Protein AF-A0A9W6GYP3-F1 (afdb_monomer)

Foldseek 3Di:
DDQVQLLDPPQVSVQVLVLVQQVVLVVVLVVVQVVCVVVVKHKDKWRLDDQPQVLQPPPPSGLDDFQVVCQQQQQADQELARAGQGQAPGRSDGGIDMDIPDDDPDGHGGDPDHLYPLPCLLQLLDLQNQGDSVSHGQQQLQCQFFQCLGDLVVVQLVVLVVVAPDPVSSCVQAPPVNVVVSVVCVVRHRGTRDSLSVNLGQGHPNRVVVCVVPVPCSCVSRRVCSLQDEEEREDAPLAPSQVCNVVSHPRYHYHHTFRSRQDPFPVSVLVCCQNQFHLVLQQPPFWWEWEFEDDPDTFIWIWTRDRSGIDIDGHDDDDGQKYKYAHTNQVSLVQLVQDDPVVCVVVVRIDMDHDVVNVVSSVSRGRGGDDHDDDDDDDDDDPPPDDPPPPDDQPDPPPSDPKDKDKWFFADWACFFDQKIKTKTFHPVFDFDPDADAQLWWKWWQDFQLQARDIDIFTFLAERVPGRITMGMAGQDLQDRVSCCSVPPDDGGDIIIIMDTDDDLHDQLPPDQEEEEEAEQSQCRSVSRRLNHCLVVVRRGAYEYEYEYQAPRSDGCPVVLVVSCVSHVRYFYAYEHAHPPHPPDPGHYHADALVNQCVRDPPLQPHQYEHEYAPVNRVRNLVSSVVSNHDPVSYHYDYDDDDDDHLPPDPDPDADQPDKDADVVVRDIFTDGPSDDNRNGDDDPDD

Nearest PDB structures (foldseek):
  1gvh-assembly1_A  TM=9.063E-01  e=3.584E-22  Escherichia coli
  7rom-assembly1_A  TM=8.707E-01  e=4.433E-19  Saccharomyces cerevisiae
  2r6h-assembly4_D  TM=8.496E-01  e=2.707E-18  Porphyromonas gingivalis W83
  2eix-assembly1_B  TM=8.568E-01  e=5.144E-18  Physarum polycephalum
  6o0a-assembly1_A  TM=8.755E-01  e=1.559E-17  Malassezia yamatoensis

Mean predicted aligned error: 17.05 Å

Secondary structure (DSSP, 8-state):
--HHHHH-S-HHHHHHHHHHHHHHHHHHHHHHHHHHHTTT--EE---SSS-S-GGGTTS--SS--HHHHHHHTTS-EE-TTSSEEBTTTBT-------EESS--S------SS-------HHHHH-TT--B-TTS-B-HHHHHHHHTTTSHHHHHHHHHHHHT-SSHHHHHHHS-HHHHHHHHHHHHH-PPPS--HHHHT---SHHHHHHHHH-HHHHIIIIIHHHHH---EEEEETTSHHHHHHHHH-SSSEEEEE------SSHHHHHHHHHHH--GGGGTT--EEEEEEEESSS-EEEEEEEETTEEEEEES--S--SEEEEEEHHHHHHHHTTSS-HHHHHHTTSEEEEE-HHHHHHHHHTSPPPS-------------TT-----------TTT--SSEEEEEEEEEEEEEETTEEEEEEE-TTSSS-SS---TT-EEEEEE-GGG--EEEEEEB-S-TT-TT-EEEEEE--TT-HHHHHHHHT--TT-EEEEEEEE------SSS-SEEEEEEEGGGHHHHHHHHHHHHHTT--SEEEEEEEESSGGG-TTHHHHHHHHHH-TTEEEEEEE--TT-SS--SEESS--HHHHHHHSTTGGGS-EEEEE-HHHHHHHHHHHHHTT--GGGEEEEE--SS---S-----S---EEEEEE-TTT--EEEEETTS-TTTTS-----

pLDDT: mean 83.07, std 17.3, range [27.14, 98.62]

Sequence (687 aa):
MNREPIRSPARSVANIEFHHSGLEVDEVGRRLVQRLEAKGIRAVSPAMGFPMEMYQFPSAIWIVSHKPVAVAAGLGHMGVHRNLIHPKFGNFVLLGTVLIGAEATEYDAPLDYNPCLECRLCVTACPVGAITPDGGFNFSACFTHNYREFMGGFTDWVEQVADSKNALDYRSRMSEPETSSMWQSLSHGANYKAAYCMAVCPAGEDVIGTYLADRARHIQEIVKPLQQKEEPVYVVKGSDAEAYAKKRWKNKTIKTVGNALRPRSIDAMLQLLPVAFQPNQARDLRATYHFEFTGAEQRKATIVIHDGVIRVREGHVGSADLRVTADSLTWLGFLAREHSLVWALLRRKIRVSGSPKLLLAFGRCFPSPAVRHDPTPVPPVASRLRPSTAPYRQNDAATGKIKWSGALRLAEIIEVAQKIKTFRLVEPAGGKIPFEFLPGQFLTLAIEPFGIPTKRSYTIASSPTRRDSIEITVKRETDGLVSRWLHDAATPGDLLEVVAPNGTFTFTGEEEQSIVLIGGGVGLTPLMSVTRYLTDTNWPGDIHLLLSFRNPREYPFQEEIAALQTRNSRLRVAATVSDPNVEEWTGSRGRIDKAFLASAVPNIAAQRVHLCGPLAMMNAVTAALLDLGLPLERIKKEAFGTETRDPTRKAASAGRIIGRVTFQMSQVSEPIAGNDTILGSGPIKFG

Structure (mmCIF, N/CA/C/O backbone):
data_AF-A0A9W6GYP3-F1
#
_entry.id   AF-A0A9W6GYP3-F1
#
loop_
_atom_site.group_PDB
_atom_site.id
_atom_site.type_symbol
_atom_site.label_atom_id
_atom_site.label_alt_id
_atom_site.label_comp_id
_atom_site.label_asym_id
_atom_site.label_entity_id
_atom_site.label_seq_id
_atom_site.pdbx_PDB_ins_code
_atom_site.Cartn_x
_atom_site.Cartn_y
_atom_site.Cartn_z
_atom_site.occupancy
_atom_site.B_iso_or_equiv
_atom_site.auth_seq_id
_atom_site.auth_comp_id
_atom_site.auth_asym_id
_atom_site.auth_atom_id
_atom_site.pdbx_PDB_model_num
ATOM 1 N N . MET A 1 1 ? 12.376 9.677 7.435 1.00 90.75 1 MET A N 1
ATOM 2 C CA . MET A 1 1 ? 12.555 9.611 8.898 1.00 90.75 1 MET A CA 1
ATOM 3 C C . MET A 1 1 ? 13.774 8.778 9.251 1.00 90.75 1 MET A C 1
ATOM 5 O O . MET A 1 1 ? 13.979 7.710 8.671 1.00 90.75 1 MET A O 1
ATOM 9 N N . ASN A 1 2 ? 14.554 9.233 10.224 1.00 91.31 2 ASN A N 1
ATOM 10 C CA . ASN A 1 2 ? 15.636 8.470 10.831 1.00 91.31 2 ASN A CA 1
ATOM 11 C C . ASN A 1 2 ? 15.079 7.272 11.609 1.00 91.31 2 ASN A C 1
ATOM 13 O O . ASN A 1 2 ? 14.145 7.391 12.401 1.00 91.31 2 ASN A O 1
ATOM 17 N N . ARG A 1 3 ? 15.663 6.090 11.401 1.00 91.12 3 ARG A N 1
ATOM 18 C CA . ARG A 1 3 ? 15.099 4.829 11.917 1.00 91.12 3 ARG A CA 1
ATOM 19 C C . ARG A 1 3 ? 15.309 4.646 13.403 1.00 91.12 3 ARG A C 1
ATOM 21 O O . ARG A 1 3 ? 14.384 4.233 14.090 1.00 91.12 3 ARG A O 1
ATOM 28 N N . GLU A 1 4 ? 16.509 4.942 13.887 1.00 91.19 4 GLU A N 1
ATOM 29 C CA . GLU A 1 4 ? 16.874 4.720 15.286 1.00 91.19 4 GLU A CA 1
ATOM 30 C C . GLU A 1 4 ? 16.044 5.580 16.254 1.00 91.19 4 GLU A C 1
ATOM 32 O O . GLU A 1 4 ? 15.518 5.025 17.223 1.00 91.19 4 GLU A O 1
ATOM 37 N N . PRO A 1 5 ? 15.763 6.868 15.963 1.00 92.69 5 PRO A N 1
ATOM 38 C CA . PRO A 1 5 ? 14.777 7.637 16.720 1.00 92.69 5 PRO A CA 1
ATOM 39 C C . PRO A 1 5 ? 13.400 6.971 16.811 1.00 92.69 5 PRO A C 1
ATOM 41 O O . PRO A 1 5 ? 12.836 6.868 17.899 1.00 92.69 5 PRO A O 1
ATOM 44 N N . ILE A 1 6 ? 12.876 6.458 15.692 1.00 94.31 6 ILE A N 1
ATOM 45 C CA . ILE A 1 6 ? 11.567 5.785 15.640 1.00 94.31 6 ILE A CA 1
ATOM 46 C C . ILE A 1 6 ? 11.591 4.426 16.357 1.00 94.31 6 ILE A C 1
ATOM 48 O O . ILE A 1 6 ? 10.608 4.045 16.999 1.00 94.31 6 ILE A O 1
ATOM 52 N N . ARG A 1 7 ? 12.707 3.694 16.265 1.00 92.62 7 ARG A N 1
ATOM 53 C CA . ARG A 1 7 ? 12.935 2.398 16.926 1.00 92.62 7 ARG A CA 1
ATOM 54 C C . ARG A 1 7 ? 13.129 2.522 18.430 1.00 92.62 7 ARG A C 1
ATOM 56 O O . ARG A 1 7 ? 12.871 1.559 19.152 1.00 92.62 7 ARG A O 1
ATOM 63 N N . SER A 1 8 ? 13.514 3.702 18.901 1.00 88.88 8 SER A N 1
ATOM 64 C CA . SER A 1 8 ? 13.737 3.956 20.313 1.00 88.88 8 SER A CA 1
ATOM 65 C C . SER A 1 8 ? 12.482 3.680 21.159 1.00 88.88 8 SER A C 1
ATOM 67 O O . SER A 1 8 ? 11.375 4.150 20.854 1.00 88.88 8 SER A O 1
ATOM 69 N N . PRO A 1 9 ? 12.626 2.968 22.291 1.00 86.25 9 PRO A N 1
ATOM 70 C CA . PRO A 1 9 ? 11.594 2.922 23.319 1.00 86.25 9 PRO A CA 1
ATOM 71 C C . PRO A 1 9 ? 11.338 4.296 23.958 1.00 86.25 9 PRO A C 1
ATOM 73 O O . PRO A 1 9 ? 10.264 4.506 24.535 1.00 86.25 9 PRO A O 1
ATOM 76 N N . ALA A 1 10 ? 12.285 5.238 23.874 1.00 86.25 10 ALA A N 1
ATOM 77 C CA . ALA A 1 10 ? 12.123 6.598 24.379 1.00 86.25 10 ALA A CA 1
ATOM 78 C C . ALA A 1 10 ? 11.194 7.397 23.453 1.00 86.25 10 ALA A C 1
ATOM 80 O O . ALA A 1 10 ? 11.560 7.809 22.354 1.00 86.25 10 ALA A O 1
ATOM 81 N N . ARG A 1 11 ? 9.954 7.617 23.907 1.00 83.88 11 ARG A N 1
ATOM 82 C CA . ARG A 1 11 ? 8.894 8.204 23.073 1.00 83.88 11 ARG A CA 1
ATOM 83 C C . ARG A 1 11 ? 9.159 9.651 22.688 1.00 83.88 11 ARG A C 1
ATOM 85 O O . ARG A 1 11 ? 8.745 10.050 21.609 1.00 83.88 11 ARG A O 1
ATOM 92 N N . SER A 1 12 ? 9.845 10.413 23.531 1.00 86.69 12 SER A N 1
ATOM 93 C CA . SER A 1 12 ? 10.254 11.780 23.209 1.00 86.69 12 SER A CA 1
ATOM 94 C C . SER A 1 12 ? 11.129 11.825 21.955 1.00 86.69 12 SER A C 1
ATOM 96 O O . SER A 1 12 ? 10.891 12.651 21.085 1.00 86.69 12 SER A O 1
ATOM 98 N N . VAL A 1 13 ? 12.067 10.884 21.809 1.00 90.62 13 VAL A N 1
ATOM 99 C CA . VAL A 1 13 ? 12.978 10.810 20.655 1.00 90.62 13 VAL A CA 1
ATOM 100 C C . VAL A 1 13 ? 12.209 10.521 19.363 1.00 90.62 13 VAL A C 1
ATOM 102 O O . VAL A 1 13 ? 12.384 11.224 18.371 1.00 90.62 13 VAL A O 1
ATOM 105 N N . ALA A 1 14 ? 11.304 9.538 19.386 1.00 91.44 14 ALA A N 1
ATOM 106 C CA . ALA A 1 14 ? 10.463 9.230 18.229 1.00 91.44 14 ALA A CA 1
ATOM 107 C C . ALA A 1 14 ? 9.535 10.401 17.856 1.00 91.44 14 ALA A C 1
ATOM 109 O O . ALA A 1 14 ? 9.340 10.677 16.678 1.00 91.44 14 ALA A O 1
ATOM 110 N N . ASN A 1 15 ? 8.969 11.102 18.846 1.00 92.50 15 ASN A N 1
ATOM 111 C CA . ASN A 1 15 ? 8.096 12.250 18.595 1.00 92.50 15 ASN A CA 1
ATOM 112 C C . ASN A 1 15 ? 8.845 13.449 18.014 1.00 92.50 15 ASN A C 1
ATOM 114 O O . ASN A 1 15 ? 8.327 14.073 17.097 1.00 92.50 15 ASN A O 1
ATOM 118 N N . ILE A 1 16 ? 10.071 13.731 18.466 1.00 93.31 16 ILE A N 1
ATOM 119 C CA . ILE A 1 16 ? 10.916 14.763 17.844 1.00 93.31 16 ILE A CA 1
ATOM 120 C C . ILE A 1 16 ? 11.120 14.460 16.357 1.00 93.31 16 ILE A C 1
ATOM 122 O O . ILE A 1 16 ? 10.966 15.349 15.526 1.00 93.31 16 ILE A O 1
ATOM 126 N N . GLU A 1 17 ? 11.407 13.202 16.013 1.00 94.69 17 GLU A N 1
ATOM 127 C CA . GLU A 1 17 ? 11.567 12.790 14.617 1.00 94.69 17 GLU A CA 1
ATOM 128 C C . GLU A 1 17 ? 10.269 12.957 13.807 1.00 94.69 17 GLU A C 1
ATOM 130 O O . GLU A 1 17 ? 10.324 13.439 12.675 1.00 94.69 17 GLU A O 1
ATOM 135 N N . PHE A 1 18 ? 9.105 12.620 14.379 1.00 92.75 18 PHE A N 1
ATOM 136 C CA . PHE A 1 18 ? 7.810 12.857 13.729 1.00 92.75 18 PHE A CA 1
ATOM 137 C C . PHE A 1 18 ? 7.540 14.341 13.489 1.00 92.75 18 PHE A C 1
ATOM 139 O O . PHE A 1 18 ? 7.144 14.705 12.384 1.00 92.75 18 PHE A O 1
ATOM 146 N N . HIS A 1 19 ? 7.760 15.187 14.496 1.00 92.56 19 HIS A N 1
ATOM 147 C CA . HIS A 1 19 ? 7.530 16.629 14.394 1.00 92.56 19 HIS A CA 1
ATOM 148 C C . HIS A 1 19 ? 8.470 17.268 13.378 1.00 92.56 19 HIS A C 1
ATOM 150 O O . HIS A 1 19 ? 8.020 18.012 12.513 1.00 92.56 19 HIS A O 1
ATOM 156 N N . HIS A 1 20 ? 9.758 16.924 13.426 1.00 93.62 20 HIS A N 1
ATOM 157 C CA . HIS A 1 20 ? 10.745 17.445 12.487 1.00 93.62 20 HIS A CA 1
ATOM 158 C C . HIS A 1 20 ? 10.444 17.012 11.049 1.00 93.62 20 HIS A C 1
ATOM 160 O O . HIS A 1 20 ? 10.346 17.861 10.166 1.00 93.62 20 HIS A O 1
ATOM 166 N N . SER A 1 21 ? 10.221 15.713 10.823 1.00 93.69 21 SER A N 1
ATOM 167 C CA . SER A 1 21 ? 9.871 15.208 9.490 1.00 93.69 21 SER A CA 1
ATOM 168 C C . SER A 1 21 ? 8.546 15.784 8.992 1.00 93.69 21 SER A C 1
ATOM 170 O O . SER A 1 21 ? 8.387 15.997 7.795 1.00 93.69 21 SER A O 1
ATOM 172 N N . GLY A 1 22 ? 7.590 16.043 9.888 1.00 92.94 22 GLY A N 1
ATOM 173 C CA . GLY A 1 22 ? 6.353 16.731 9.543 1.00 92.94 22 GLY A CA 1
ATOM 174 C C . GLY A 1 22 ? 6.633 18.142 9.032 1.00 92.94 22 GLY A C 1
ATOM 175 O O . GLY A 1 22 ? 6.331 18.450 7.883 1.00 92.94 22 GLY A O 1
ATOM 176 N N . LEU A 1 23 ? 7.283 18.980 9.839 1.00 92.75 23 LEU A N 1
ATOM 177 C CA . LEU A 1 23 ? 7.627 20.350 9.443 1.00 92.75 23 LEU A CA 1
ATOM 178 C C . LEU A 1 23 ? 8.398 20.402 8.118 1.00 92.75 23 LEU A C 1
ATOM 180 O O . LEU A 1 23 ? 8.127 21.262 7.283 1.00 92.75 23 LEU A O 1
ATOM 184 N N . GLU A 1 24 ? 9.316 19.460 7.892 1.00 95.19 24 GLU A N 1
ATOM 185 C CA . GLU A 1 24 ? 10.041 19.351 6.626 1.00 95.19 24 GLU A CA 1
ATOM 186 C C . GLU A 1 24 ? 9.107 19.059 5.440 1.00 95.19 24 GLU A C 1
ATOM 188 O O . GLU A 1 24 ? 9.234 19.693 4.391 1.00 95.19 24 GLU A O 1
ATOM 193 N N . VAL A 1 25 ? 8.144 18.143 5.594 1.00 94.81 25 VAL A N 1
ATOM 194 C CA . VAL A 1 25 ? 7.160 17.830 4.545 1.00 94.81 25 VAL A CA 1
ATOM 195 C C . VAL A 1 25 ? 6.299 19.049 4.205 1.00 94.81 25 VAL A C 1
ATOM 197 O O . VAL A 1 25 ? 6.124 19.345 3.020 1.00 94.81 25 VAL A O 1
ATOM 200 N N . ASP A 1 26 ? 5.805 19.781 5.207 1.00 93.06 26 ASP A N 1
ATOM 201 C CA . ASP A 1 26 ? 5.020 21.002 4.973 1.00 93.06 26 ASP A CA 1
ATOM 202 C C . ASP A 1 26 ? 5.866 22.092 4.299 1.00 93.06 26 ASP A C 1
ATOM 204 O O . ASP A 1 26 ? 5.414 22.743 3.355 1.00 93.06 26 ASP A O 1
ATOM 208 N N . GLU A 1 27 ? 7.123 22.258 4.715 1.00 95.81 27 GLU A N 1
ATOM 209 C CA . GLU A 1 27 ? 8.043 23.233 4.126 1.00 95.81 27 GLU A CA 1
ATOM 210 C C . GLU A 1 27 ? 8.406 22.886 2.672 1.00 95.81 27 GLU A C 1
ATOM 212 O O . GLU A 1 27 ? 8.505 23.764 1.808 1.00 95.81 27 GLU A O 1
ATOM 217 N N . VAL A 1 28 ? 8.573 21.601 2.353 1.00 96.31 28 VAL A N 1
ATOM 218 C CA . VAL A 1 28 ? 8.719 21.132 0.967 1.00 96.31 28 VAL A CA 1
ATOM 219 C C . VAL A 1 28 ? 7.458 21.447 0.161 1.00 96.31 28 VAL A C 1
ATOM 221 O O . VAL A 1 28 ? 7.571 22.035 -0.917 1.00 96.31 28 VAL A O 1
ATOM 224 N N . GLY A 1 29 ? 6.271 21.132 0.686 1.00 95.50 29 GLY A N 1
ATOM 225 C CA . GLY A 1 29 ? 4.992 21.440 0.040 1.00 95.50 29 GLY A CA 1
ATOM 226 C C . GLY A 1 29 ? 4.829 22.934 -0.253 1.00 95.50 29 GLY A C 1
ATOM 227 O O . GLY A 1 29 ? 4.525 23.323 -1.384 1.00 95.50 29 GLY A O 1
ATOM 228 N N . ARG A 1 30 ? 5.145 23.788 0.726 1.00 96.25 30 ARG A N 1
ATOM 229 C CA . ARG A 1 30 ? 5.115 25.254 0.606 1.00 96.25 30 ARG A CA 1
ATOM 230 C C . ARG A 1 30 ? 6.045 25.763 -0.498 1.00 96.25 30 ARG A C 1
ATOM 232 O O . ARG A 1 30 ? 5.629 26.573 -1.328 1.00 96.25 30 ARG A O 1
ATOM 239 N N . ARG A 1 31 ? 7.292 25.280 -0.549 1.00 97.81 31 ARG A N 1
ATOM 240 C CA . ARG A 1 31 ? 8.265 25.669 -1.589 1.00 97.81 31 ARG A CA 1
ATOM 241 C C . ARG A 1 31 ? 7.837 25.215 -2.985 1.00 97.81 31 ARG A C 1
ATOM 243 O O . ARG A 1 31 ? 8.068 25.942 -3.952 1.00 97.81 31 ARG A O 1
ATOM 250 N N . LEU A 1 32 ? 7.215 24.040 -3.104 1.00 96.88 32 LEU A N 1
ATOM 251 C CA . LEU A 1 32 ? 6.681 23.547 -4.377 1.00 96.88 32 LEU A CA 1
ATOM 252 C C . LEU A 1 32 ? 5.539 24.431 -4.883 1.00 96.88 32 LEU A C 1
ATOM 254 O O . LEU A 1 32 ? 5.572 24.842 -6.041 1.00 96.88 32 LEU A O 1
ATOM 258 N N . VAL A 1 33 ? 4.588 24.785 -4.013 1.00 97.38 33 VAL A N 1
ATOM 259 C CA . VAL A 1 33 ? 3.483 25.696 -4.357 1.00 97.38 33 VAL A CA 1
ATOM 260 C C . VAL A 1 33 ? 4.018 27.037 -4.861 1.00 97.38 33 VAL A C 1
ATOM 262 O O . VAL A 1 33 ? 3.660 27.447 -5.960 1.00 97.38 33 VAL A O 1
ATOM 265 N N . GLN A 1 34 ? 4.962 27.661 -4.146 1.00 97.69 34 GLN A N 1
ATOM 266 C CA . GLN A 1 34 ? 5.557 28.938 -4.571 1.00 97.69 34 GLN A CA 1
ATOM 267 C C . GLN A 1 34 ? 6.201 28.869 -5.964 1.00 97.69 34 GLN A C 1
ATOM 269 O O . GLN A 1 34 ? 6.076 29.796 -6.763 1.00 97.69 34 GLN A O 1
ATOM 274 N N . ARG A 1 35 ? 6.894 27.767 -6.278 1.00 97.62 35 ARG A N 1
ATOM 275 C CA . ARG A 1 35 ? 7.529 27.578 -7.593 1.00 97.62 35 ARG A CA 1
ATOM 276 C C . ARG A 1 35 ? 6.517 27.360 -8.715 1.00 97.62 35 ARG A C 1
ATOM 278 O O . ARG A 1 35 ? 6.774 27.790 -9.838 1.00 97.62 35 ARG A O 1
ATOM 285 N N . LEU A 1 36 ? 5.409 26.681 -8.431 1.00 95.75 36 LEU A N 1
ATOM 286 C CA . LEU A 1 36 ? 4.323 26.467 -9.388 1.00 95.75 36 LEU A CA 1
ATOM 287 C C . LEU A 1 36 ? 3.584 27.779 -9.670 1.00 95.75 36 LEU A C 1
ATOM 289 O O . LEU A 1 36 ? 3.389 28.129 -10.834 1.00 95.75 36 LEU A O 1
ATOM 293 N N . GLU A 1 37 ? 3.283 28.556 -8.632 1.00 96.00 37 GLU A N 1
ATOM 294 C CA . GLU A 1 37 ? 2.628 29.861 -8.771 1.00 96.00 37 GLU A CA 1
ATOM 295 C C . GLU A 1 37 ? 3.485 30.857 -9.558 1.00 96.00 37 GLU A C 1
ATOM 297 O O . GLU A 1 37 ? 2.973 31.532 -10.449 1.00 96.00 37 GLU A O 1
ATOM 302 N N . ALA A 1 38 ? 4.804 30.882 -9.331 1.00 96.94 38 ALA A N 1
ATOM 303 C CA . ALA A 1 38 ? 5.738 31.695 -10.117 1.00 96.94 38 ALA A CA 1
ATOM 304 C C . ALA A 1 38 ? 5.755 31.338 -11.619 1.00 96.94 38 ALA A C 1
ATOM 306 O O . ALA A 1 38 ? 6.214 32.129 -12.441 1.00 96.94 38 ALA A O 1
ATOM 307 N N . LYS A 1 39 ? 5.253 30.152 -11.987 1.00 96.00 39 LYS A N 1
ATOM 308 C CA . LYS A 1 39 ? 5.078 29.689 -13.372 1.00 96.00 39 LYS A CA 1
ATOM 309 C C . LYS A 1 39 ? 3.642 29.860 -13.886 1.00 96.00 39 LYS A C 1
ATOM 311 O O . LYS A 1 39 ? 3.324 29.352 -14.956 1.00 96.00 39 LYS A O 1
ATOM 316 N N . GLY A 1 40 ? 2.771 30.539 -13.139 1.00 95.50 40 GLY A N 1
ATOM 317 C CA . GLY A 1 40 ? 1.361 30.729 -13.487 1.00 95.50 40 GLY A CA 1
ATOM 318 C C . GLY A 1 40 ? 0.465 29.518 -13.204 1.00 95.50 40 GLY A C 1
ATOM 319 O O . GLY A 1 40 ? -0.694 29.515 -13.613 1.00 95.50 40 GLY A O 1
ATOM 320 N N . ILE A 1 41 ? 0.961 28.493 -12.501 1.00 95.06 41 ILE A N 1
ATOM 321 C CA . ILE A 1 41 ? 0.189 27.297 -12.145 1.00 95.06 41 ILE A CA 1
ATOM 322 C C . ILE A 1 41 ? -0.387 27.478 -10.743 1.00 95.06 41 ILE A C 1
ATOM 324 O O . ILE A 1 41 ? 0.347 27.581 -9.763 1.00 95.06 41 ILE A O 1
ATOM 328 N N . ARG A 1 42 ? -1.716 27.458 -10.627 1.00 96.00 42 ARG A N 1
ATOM 329 C CA . ARG A 1 42 ? -2.388 27.434 -9.322 1.00 96.00 42 ARG A CA 1
ATOM 330 C C . ARG A 1 42 ? -2.041 26.147 -8.577 1.00 96.00 42 ARG A C 1
ATOM 332 O O . ARG A 1 42 ? -2.211 25.066 -9.137 1.00 96.00 42 ARG A O 1
ATOM 339 N N . ALA A 1 43 ? -1.642 26.242 -7.315 1.00 94.94 43 ALA A N 1
ATOM 340 C CA . ALA A 1 43 ? -1.347 25.075 -6.491 1.00 94.94 43 ALA A CA 1
ATOM 341 C C . ALA A 1 43 ? -1.702 25.315 -5.018 1.00 94.94 43 ALA A C 1
ATOM 343 O O . ALA A 1 43 ? -1.776 26.452 -4.567 1.00 94.94 43 ALA A O 1
ATOM 344 N N . VAL A 1 44 ? -1.929 24.243 -4.259 1.00 94.38 44 VAL A N 1
ATOM 345 C CA . VAL A 1 44 ? -2.120 24.296 -2.803 1.00 94.38 44 VAL A CA 1
ATOM 346 C C . VAL A 1 44 ? -1.533 23.052 -2.144 1.00 94.38 44 VAL A C 1
ATOM 348 O O . VAL A 1 44 ? -1.658 21.942 -2.660 1.00 94.38 44 VAL A O 1
ATOM 351 N N . SER A 1 45 ? -0.904 23.234 -0.985 1.00 91.88 45 SER A N 1
ATOM 352 C CA . SER A 1 45 ? -0.402 22.144 -0.149 1.00 91.88 45 SER A CA 1
ATOM 353 C C . SER A 1 45 ? -1.277 22.035 1.103 1.00 91.88 45 SER A C 1
ATOM 355 O O . SER A 1 45 ? -1.190 22.918 1.957 1.00 91.88 45 SER A O 1
ATOM 357 N N . PRO A 1 46 ? -2.146 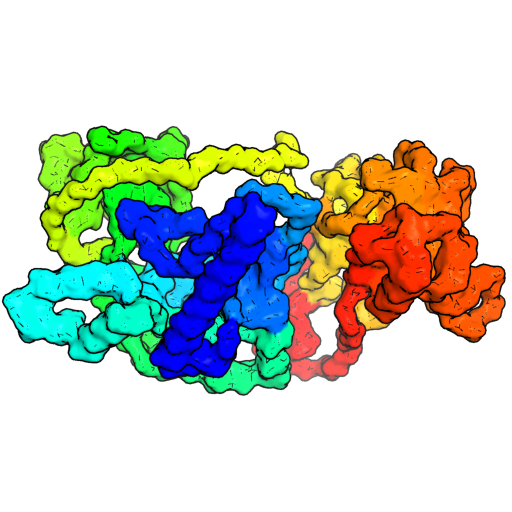21.015 1.241 1.00 89.44 46 PRO A N 1
ATOM 358 C CA . PRO A 1 46 ? -2.730 20.663 2.536 1.00 89.44 46 PRO A CA 1
ATOM 359 C C . PRO A 1 46 ? -1.646 20.290 3.560 1.00 89.44 46 PRO A C 1
ATOM 361 O O . PRO A 1 46 ? -0.556 19.861 3.181 1.00 89.44 46 PRO A O 1
ATOM 364 N N . ALA A 1 47 ? -1.975 20.411 4.850 1.00 86.44 47 ALA A N 1
ATOM 365 C CA . ALA A 1 47 ? -1.114 19.949 5.939 1.00 86.44 47 ALA A CA 1
ATOM 366 C C . ALA A 1 47 ? -0.860 18.436 5.826 1.00 86.44 47 ALA A C 1
ATOM 368 O O . ALA A 1 47 ? -1.799 17.682 5.550 1.00 86.44 47 ALA A O 1
ATOM 369 N N . MET A 1 48 ? 0.375 17.978 6.072 1.00 85.62 48 MET A N 1
ATOM 370 C CA . MET A 1 48 ? 0.731 16.545 5.959 1.00 85.62 48 MET A CA 1
ATOM 371 C C . MET A 1 48 ? -0.002 15.632 6.952 1.00 85.62 48 MET A C 1
ATOM 373 O O . MET A 1 48 ? -0.051 14.405 6.808 1.00 85.62 48 MET A O 1
ATOM 377 N N . GLY A 1 49 ? -0.584 16.231 7.979 1.00 78.12 49 GLY A N 1
ATOM 378 C CA . GLY A 1 49 ? -1.394 15.567 8.973 1.00 78.12 49 GLY A CA 1
ATOM 379 C C . GLY A 1 49 ? -2.011 16.590 9.909 1.00 78.12 49 GLY A C 1
ATOM 380 O O . GLY A 1 49 ? -2.016 17.783 9.633 1.00 78.12 49 GLY A O 1
ATOM 381 N N . PHE A 1 50 ? -2.487 16.088 11.042 1.00 70.75 50 PHE A N 1
ATOM 382 C CA . PHE A 1 50 ? -3.214 16.835 12.062 1.00 70.75 50 PHE A CA 1
ATOM 383 C C . PHE A 1 50 ? -4.628 17.262 11.613 1.00 70.75 50 PHE A C 1
ATOM 385 O O . PHE A 1 50 ? -4.834 17.792 10.527 1.00 70.75 50 PHE A O 1
ATOM 392 N N . PRO A 1 51 ? -5.650 16.964 12.423 1.00 66.62 51 PRO A N 1
ATOM 393 C CA . PRO A 1 51 ? -7.027 17.346 12.129 1.00 66.62 51 PRO A CA 1
ATOM 394 C C . PRO A 1 51 ? -7.174 18.867 11.977 1.00 66.62 51 PRO A C 1
ATOM 396 O O . PRO A 1 51 ? -6.999 19.586 12.957 1.00 66.62 51 PRO A O 1
ATOM 399 N N . MET A 1 52 ? -7.536 19.353 10.788 1.00 71.38 52 MET A N 1
ATOM 400 C CA . MET A 1 52 ? -7.780 20.789 10.568 1.00 71.38 52 MET A CA 1
ATOM 401 C C . MET A 1 52 ? -9.275 21.119 10.646 1.00 71.38 52 MET A C 1
ATOM 403 O O . MET A 1 52 ? -9.671 22.123 11.231 1.00 71.38 52 MET A O 1
ATOM 407 N N . GLU A 1 53 ? -10.134 20.211 10.174 1.00 82.12 53 GLU A N 1
ATOM 408 C CA . GLU A 1 53 ? -11.579 20.443 10.085 1.00 82.12 53 GLU A CA 1
ATOM 409 C C . GLU A 1 53 ? -12.334 19.785 11.250 1.00 82.12 53 GLU A C 1
ATOM 411 O O . GLU A 1 53 ? -13.150 18.876 11.075 1.00 82.12 53 GLU A O 1
ATOM 416 N N . MET A 1 54 ? -12.052 20.228 12.478 1.00 77.81 54 MET A N 1
ATOM 417 C CA . MET A 1 54 ? -12.563 19.592 13.705 1.00 77.81 54 MET A CA 1
ATOM 418 C C . MET A 1 54 ? -14.090 19.559 13.833 1.00 77.81 54 MET A C 1
ATOM 420 O O . MET A 1 54 ? -14.626 18.667 14.490 1.00 77.81 54 MET A O 1
ATOM 424 N N . TYR A 1 55 ? -14.809 20.473 13.182 1.00 75.12 55 TYR A N 1
ATOM 425 C CA . TYR A 1 55 ? -16.275 20.449 13.138 1.00 75.12 55 TYR A CA 1
ATOM 426 C C . TYR A 1 55 ? -16.833 19.253 12.345 1.00 75.12 55 TYR A C 1
ATOM 428 O O . TYR A 1 55 ? -18.004 18.919 12.512 1.00 75.12 55 TYR A O 1
ATOM 436 N N . GLN A 1 56 ? -16.014 18.590 11.515 1.00 72.44 56 GLN A N 1
ATOM 437 C CA . GLN A 1 56 ? -16.394 17.387 10.762 1.00 72.44 56 GLN A CA 1
ATOM 438 C C . GLN A 1 56 ? -16.101 16.088 11.525 1.00 72.44 56 GLN A C 1
ATOM 440 O O . GLN A 1 56 ? -16.537 15.019 11.091 1.00 72.44 56 GLN A O 1
ATOM 445 N N . PHE A 1 57 ? -15.374 16.140 12.649 1.00 75.06 57 PHE A N 1
ATOM 446 C CA . PHE A 1 57 ? -15.073 14.953 13.450 1.00 75.06 57 PHE A CA 1
ATOM 447 C C . PHE A 1 57 ? -16.380 14.316 13.952 1.00 75.06 57 PHE A C 1
ATOM 449 O O . PHE A 1 57 ? -17.241 15.031 14.473 1.00 75.06 57 PHE A O 1
ATOM 456 N N . PRO A 1 58 ? -16.570 12.991 13.809 1.00 65.81 58 PRO A N 1
ATOM 457 C CA . PRO A 1 58 ? -15.573 11.942 13.543 1.00 65.81 58 PRO A CA 1
ATOM 458 C C . PRO A 1 58 ? -15.414 11.494 12.077 1.00 65.81 58 PRO A C 1
ATOM 460 O O . PRO A 1 58 ? -14.851 10.432 11.822 1.00 65.81 58 PRO A O 1
ATOM 463 N N . SER A 1 59 ? -15.910 12.281 11.123 1.00 70.38 59 SER A N 1
ATOM 464 C CA . SER A 1 59 ? -15.821 12.001 9.683 1.00 70.38 59 SER A CA 1
ATOM 465 C C . SER A 1 59 ? -14.463 12.458 9.104 1.00 70.38 59 SER A C 1
ATOM 467 O O . SER A 1 59 ? -13.444 12.450 9.797 1.00 70.38 59 SER A O 1
ATOM 469 N N . ALA A 1 60 ? -14.410 12.852 7.827 1.00 75.50 60 ALA A N 1
ATOM 470 C CA . ALA A 1 60 ? -13.186 13.311 7.169 1.00 75.50 60 ALA A CA 1
ATOM 471 C C . ALA A 1 60 ? -12.769 14.723 7.631 1.00 75.50 60 ALA A C 1
ATOM 473 O O . ALA A 1 60 ? -13.123 15.730 7.033 1.00 75.50 60 ALA A O 1
ATOM 474 N N . ILE A 1 61 ? -11.976 14.780 8.696 1.00 78.38 61 ILE A N 1
ATOM 475 C CA . ILE A 1 61 ? -11.337 15.998 9.239 1.00 78.38 61 ILE A CA 1
ATOM 476 C C . ILE A 1 61 ? -10.157 16.521 8.394 1.00 78.38 61 ILE A C 1
ATOM 478 O O . ILE A 1 61 ? -9.537 17.524 8.748 1.00 78.38 61 ILE A O 1
ATOM 482 N N . TRP A 1 62 ? -9.793 15.792 7.336 1.00 78.62 62 TRP A N 1
ATOM 483 C CA . TRP A 1 62 ? -8.696 16.087 6.415 1.00 78.62 62 TRP A CA 1
ATOM 484 C C . TRP A 1 62 ? -9.244 16.370 5.017 1.00 78.62 62 TRP A C 1
ATOM 486 O O . TRP A 1 62 ? -10.267 15.817 4.614 1.00 78.62 62 TRP A O 1
ATOM 496 N N . ILE A 1 63 ? -8.517 17.180 4.248 1.00 81.62 63 ILE A N 1
ATOM 497 C CA . ILE A 1 63 ? -8.887 17.533 2.869 1.00 81.62 63 ILE A CA 1
ATOM 498 C C . ILE A 1 63 ? -8.447 16.438 1.885 1.00 81.62 63 ILE A C 1
ATOM 500 O O . ILE A 1 63 ? -9.161 16.130 0.934 1.00 81.62 63 ILE A O 1
ATOM 504 N N . VAL A 1 64 ? -7.289 15.809 2.126 1.00 86.00 64 VAL A N 1
ATOM 505 C CA . VAL A 1 64 ? -6.700 14.781 1.253 1.00 86.00 64 VAL A CA 1
ATOM 506 C C . VAL A 1 64 ? -6.349 13.532 2.055 1.00 86.00 64 VAL A C 1
ATOM 508 O O . VAL A 1 64 ? -5.780 13.603 3.139 1.00 86.00 64 VAL A O 1
ATOM 511 N N . SER A 1 65 ? -6.663 12.355 1.509 1.00 86.88 65 SER A N 1
ATOM 512 C CA . SER A 1 65 ? -6.185 11.077 2.044 1.00 86.88 65 SER A CA 1
ATOM 513 C C . SER A 1 65 ? -4.846 10.696 1.413 1.00 86.88 65 SER A C 1
ATOM 515 O O . SER A 1 65 ? -4.801 10.034 0.378 1.00 86.88 65 SER A O 1
ATOM 517 N N . HIS A 1 66 ? -3.747 11.078 2.065 1.00 90.94 66 HIS A N 1
ATOM 518 C CA . HIS A 1 66 ? -2.391 10.904 1.531 1.00 90.94 66 HIS A CA 1
ATOM 519 C C . HIS A 1 66 ? -2.014 9.448 1.208 1.00 90.94 66 HIS A C 1
ATOM 521 O O . HIS A 1 66 ? -1.345 9.196 0.214 1.00 90.94 66 HIS A O 1
ATOM 527 N N . LYS A 1 67 ? -2.445 8.467 2.017 1.00 89.69 67 LYS A N 1
ATOM 528 C CA . LYS A 1 67 ? -2.066 7.051 1.828 1.00 89.69 67 LYS A CA 1
ATOM 529 C C . LYS A 1 67 ? -2.615 6.458 0.512 1.00 89.69 67 LYS A C 1
ATOM 531 O O . LYS A 1 67 ? -1.805 5.950 -0.256 1.00 89.69 67 LYS A O 1
ATOM 536 N N . PRO A 1 68 ? -3.931 6.527 0.208 1.00 85.75 68 PRO A N 1
ATOM 537 C CA . PRO A 1 68 ? -4.456 6.140 -1.104 1.00 85.75 68 PRO A CA 1
ATOM 538 C C . PRO A 1 68 ? -3.801 6.869 -2.279 1.00 85.75 68 PRO A C 1
ATOM 540 O O . PRO A 1 68 ? -3.484 6.224 -3.271 1.00 85.75 68 PRO A O 1
ATOM 543 N N . VAL A 1 69 ? -3.557 8.181 -2.154 1.00 90.12 69 VAL A N 1
ATOM 544 C CA . VAL A 1 69 ? -2.875 8.968 -3.197 1.00 90.12 69 VAL A CA 1
ATOM 545 C C . VAL A 1 69 ? -1.462 8.436 -3.439 1.00 90.12 69 VAL A C 1
ATOM 547 O O . VAL A 1 69 ? -1.082 8.214 -4.580 1.00 90.12 69 VAL A O 1
ATOM 550 N N . ALA A 1 70 ? -0.708 8.146 -2.378 1.00 90.50 70 ALA A N 1
ATOM 551 C CA . ALA A 1 70 ? 0.638 7.594 -2.490 1.00 90.50 70 ALA A CA 1
ATOM 552 C C . ALA A 1 70 ? 0.662 6.186 -3.111 1.00 90.50 70 ALA A C 1
ATOM 554 O O . ALA A 1 70 ? 1.578 5.873 -3.865 1.00 90.50 70 ALA A O 1
ATOM 555 N N . VAL A 1 71 ? -0.343 5.347 -2.833 1.00 84.69 71 VAL A N 1
ATOM 556 C CA . VAL A 1 71 ? -0.492 4.045 -3.510 1.00 84.69 71 VAL A CA 1
ATOM 557 C C . VAL A 1 71 ? -0.790 4.244 -4.995 1.00 84.69 71 VAL A C 1
ATOM 559 O O . VAL A 1 71 ? -0.176 3.580 -5.825 1.00 84.69 71 VAL A O 1
ATOM 562 N N . ALA A 1 72 ? -1.703 5.160 -5.331 1.00 81.62 72 ALA A N 1
ATOM 563 C CA . ALA A 1 72 ? -2.048 5.473 -6.716 1.00 81.62 72 ALA A CA 1
ATOM 564 C C . ALA A 1 72 ? -0.835 5.985 -7.509 1.00 81.62 72 ALA A C 1
ATOM 566 O O . ALA A 1 72 ? -0.635 5.574 -8.645 1.00 81.62 72 ALA A O 1
ATOM 567 N N . ALA A 1 73 ? 0.001 6.802 -6.869 1.00 85.94 73 ALA A N 1
ATOM 568 C CA . ALA A 1 73 ? 1.229 7.359 -7.427 1.00 85.94 73 ALA A CA 1
ATOM 569 C C . ALA A 1 73 ? 2.434 6.393 -7.407 1.00 85.94 73 ALA A C 1
ATOM 571 O O . ALA A 1 73 ? 3.564 6.824 -7.596 1.00 85.94 73 ALA A O 1
ATOM 572 N N . GLY A 1 74 ? 2.243 5.104 -7.097 1.00 88.19 74 GLY A N 1
ATOM 573 C CA . GLY A 1 74 ? 3.337 4.124 -7.133 1.00 88.19 74 GLY A CA 1
ATOM 574 C C . GLY A 1 74 ? 4.388 4.262 -6.025 1.00 88.19 74 GLY A C 1
ATOM 575 O O . GLY A 1 74 ? 5.422 3.600 -6.071 1.00 88.19 74 GLY A O 1
ATOM 576 N N . LEU A 1 75 ? 4.138 5.064 -4.985 1.00 91.69 75 LEU A N 1
ATOM 577 C CA . LEU A 1 75 ? 5.114 5.317 -3.914 1.00 91.69 75 LEU A CA 1
ATOM 578 C C . LEU A 1 75 ? 5.214 4.172 -2.893 1.00 91.69 75 LEU A C 1
ATOM 580 O O . LEU A 1 75 ? 6.111 4.158 -2.050 1.00 91.69 75 LEU A O 1
ATOM 584 N N . GLY A 1 76 ? 4.286 3.216 -2.904 1.00 88.94 76 GLY A N 1
ATOM 585 C CA . GLY A 1 76 ? 4.285 2.098 -1.963 1.00 88.94 76 GLY A CA 1
ATOM 586 C C . GLY A 1 76 ? 2.962 1.347 -1.907 1.00 88.94 76 GLY A C 1
ATOM 587 O O . GLY A 1 76 ? 2.004 1.686 -2.596 1.00 88.94 76 GLY A O 1
ATOM 588 N N . HIS A 1 77 ? 2.890 0.353 -1.022 1.00 87.12 77 HIS A N 1
ATOM 589 C CA . HIS A 1 77 ? 1.643 -0.348 -0.688 1.00 87.12 77 HIS A CA 1
ATOM 590 C C . HIS A 1 77 ? 1.340 -0.300 0.796 1.00 87.12 77 HIS A C 1
ATOM 592 O O . HIS A 1 77 ? 2.218 -0.121 1.638 1.00 87.12 77 HIS A O 1
ATOM 598 N N . MET A 1 78 ? 0.072 -0.500 1.132 1.00 85.00 78 MET A N 1
ATOM 599 C CA . MET A 1 78 ? -0.349 -0.609 2.521 1.00 85.00 78 MET A CA 1
ATOM 600 C C . MET A 1 78 ? 0.096 -1.953 3.105 1.00 85.00 78 MET A C 1
ATOM 602 O O . MET A 1 78 ? -0.303 -3.018 2.632 1.00 85.00 78 MET A O 1
ATOM 606 N N . GLY A 1 79 ? 0.901 -1.902 4.166 1.00 80.06 79 GLY A N 1
ATOM 607 C CA . GLY A 1 79 ? 1.247 -3.083 4.955 1.00 80.06 79 GLY A CA 1
ATOM 608 C C . GLY A 1 79 ? 0.112 -3.531 5.879 1.00 80.06 79 GLY A C 1
ATOM 609 O O . GLY A 1 79 ? -0.850 -2.795 6.108 1.00 80.06 79 GLY A O 1
ATOM 610 N N . VAL A 1 80 ? 0.274 -4.700 6.510 1.00 80.00 80 VAL A N 1
ATOM 611 C CA . VAL A 1 80 ? -0.667 -5.251 7.516 1.00 80.00 80 VAL A CA 1
ATOM 612 C C . VAL A 1 80 ? -0.982 -4.232 8.624 1.00 80.00 80 VAL A C 1
ATOM 614 O O . VAL A 1 80 ? -2.116 -4.108 9.076 1.00 80.00 80 VAL A O 1
ATOM 617 N N . HIS A 1 81 ? 0.009 -3.427 9.016 1.00 86.19 81 HIS A N 1
ATOM 618 C CA . HIS A 1 81 ? -0.130 -2.364 10.015 1.00 86.19 81 HIS A CA 1
ATOM 619 C C . HIS A 1 81 ? -0.808 -1.078 9.507 1.00 86.19 81 HIS A C 1
ATOM 621 O O . HIS A 1 81 ? -0.820 -0.079 10.221 1.00 86.19 81 HIS A O 1
ATOM 627 N N . ARG A 1 82 ? -1.326 -1.055 8.273 1.00 88.00 82 ARG A N 1
ATOM 628 C CA . ARG A 1 82 ? -2.012 0.091 7.646 1.00 88.00 82 ARG A CA 1
ATOM 629 C C . ARG A 1 82 ? -1.163 1.364 7.492 1.00 88.00 82 ARG A C 1
ATOM 631 O O . ARG A 1 82 ? -1.710 2.463 7.397 1.00 88.00 82 ARG A O 1
ATOM 638 N N . ASN A 1 83 ? 0.162 1.240 7.422 1.00 92.31 83 ASN A N 1
ATOM 639 C CA . ASN A 1 83 ? 1.027 2.325 6.934 1.00 92.31 83 ASN A CA 1
ATOM 640 C C . ASN A 1 83 ? 1.504 1.978 5.530 1.00 92.31 83 ASN A C 1
ATOM 642 O O . ASN A 1 83 ? 1.601 0.794 5.196 1.00 92.31 83 ASN A O 1
ATOM 646 N N . LEU A 1 84 ? 1.799 3.012 4.745 1.00 94.12 84 LEU A N 1
ATOM 647 C CA . LEU A 1 84 ? 2.468 2.849 3.465 1.00 94.12 84 LEU A CA 1
ATOM 648 C C . LEU A 1 84 ? 3.865 2.266 3.716 1.00 94.12 84 LEU A C 1
ATOM 650 O O . LEU A 1 84 ? 4.572 2.721 4.615 1.00 94.12 84 LEU A O 1
ATOM 654 N N . ILE A 1 85 ? 4.237 1.252 2.946 1.00 91.12 85 ILE A N 1
ATOM 655 C CA . ILE A 1 85 ? 5.587 0.710 2.876 1.00 91.12 85 ILE A CA 1
ATOM 656 C C . ILE A 1 85 ? 6.127 1.067 1.494 1.00 91.12 85 ILE A C 1
ATOM 658 O O . ILE A 1 85 ? 5.648 0.550 0.484 1.00 91.12 85 ILE A O 1
ATOM 662 N N . HIS A 1 86 ? 7.106 1.961 1.467 1.00 94.88 86 HIS A N 1
ATOM 663 C CA . HIS A 1 86 ? 7.861 2.324 0.278 1.00 94.88 86 HIS A CA 1
ATOM 664 C C . HIS A 1 86 ? 8.907 1.231 -0.034 1.00 94.88 86 HIS A C 1
ATOM 666 O O . HIS A 1 86 ? 9.565 0.762 0.901 1.00 94.88 86 HIS A O 1
ATOM 672 N N . PRO A 1 87 ? 9.133 0.852 -1.309 1.00 81.94 87 PRO A N 1
ATOM 673 C CA . PRO A 1 87 ? 10.116 -0.165 -1.709 1.00 81.94 87 PRO A CA 1
ATOM 674 C C . PRO A 1 87 ? 11.508 0.022 -1.110 1.00 81.94 87 PRO A C 1
ATOM 676 O O . PRO A 1 87 ? 12.078 -0.909 -0.558 1.00 81.94 87 PRO A O 1
ATOM 679 N N . LYS A 1 88 ? 12.020 1.254 -1.169 1.00 85.69 88 LYS A N 1
ATOM 680 C CA . LYS A 1 88 ? 13.322 1.638 -0.617 1.00 85.69 88 LYS A CA 1
ATOM 681 C C . LYS A 1 88 ? 13.299 1.935 0.888 1.00 85.69 88 LYS A C 1
ATOM 683 O O . LYS A 1 88 ? 13.927 1.244 1.683 1.00 85.69 88 LYS A O 1
ATOM 688 N N . PHE A 1 89 ? 12.533 2.950 1.291 1.00 91.19 89 PHE A N 1
ATOM 689 C CA . PHE A 1 89 ? 12.569 3.496 2.653 1.00 91.19 89 PHE A CA 1
ATOM 690 C C . PHE A 1 89 ? 11.748 2.716 3.689 1.00 91.19 89 PHE A C 1
ATOM 692 O O . PHE A 1 89 ? 11.766 3.050 4.878 1.00 91.19 89 PHE A O 1
ATOM 699 N N . GLY A 1 90 ? 11.001 1.695 3.267 1.00 91.44 90 GLY A N 1
ATOM 700 C CA . GLY A 1 90 ? 10.095 0.978 4.150 1.00 91.44 90 GLY A CA 1
ATOM 701 C C . GLY A 1 90 ? 8.931 1.854 4.593 1.00 91.44 90 GLY A C 1
ATOM 702 O O . GLY A 1 90 ? 8.433 2.684 3.838 1.00 91.44 90 GLY A O 1
ATOM 703 N N . ASN A 1 91 ? 8.487 1.690 5.836 1.00 93.12 91 ASN A N 1
ATOM 704 C CA . ASN A 1 91 ? 7.432 2.532 6.406 1.00 93.12 91 ASN A CA 1
ATOM 705 C C . ASN A 1 91 ? 7.960 3.743 7.197 1.00 93.12 91 ASN A C 1
ATOM 707 O O . ASN A 1 91 ? 7.179 4.404 7.880 1.00 93.12 91 ASN A O 1
ATOM 711 N N . PHE A 1 92 ? 9.256 4.062 7.084 1.00 95.00 92 PHE A N 1
ATOM 712 C CA . PHE A 1 92 ? 9.892 5.229 7.711 1.00 95.00 92 PHE A CA 1
ATOM 713 C C . PHE A 1 92 ? 9.705 6.507 6.870 1.00 95.00 92 PHE A C 1
ATOM 715 O O . PHE A 1 92 ? 10.635 7.296 6.670 1.00 95.00 92 PHE A O 1
ATOM 722 N N . VAL A 1 93 ? 8.481 6.707 6.376 1.00 93.44 93 VAL A N 1
ATOM 723 C CA . VAL A 1 93 ? 8.083 7.810 5.492 1.00 93.44 93 VAL A CA 1
ATOM 724 C C . VAL A 1 93 ? 6.891 8.578 6.066 1.00 93.44 93 VAL A C 1
ATOM 726 O O . VAL A 1 93 ? 6.008 7.992 6.694 1.00 93.44 93 VAL A O 1
ATOM 729 N N . LEU A 1 94 ? 6.869 9.890 5.835 1.00 93.12 94 LEU A N 1
ATOM 730 C CA . LEU A 1 94 ? 5.683 10.734 5.972 1.00 93.12 94 LEU A CA 1
ATOM 731 C C . LEU A 1 94 ? 5.277 11.213 4.582 1.00 93.12 94 LEU A C 1
ATOM 733 O O . LEU A 1 94 ? 6.106 11.283 3.676 1.00 93.12 94 LEU A O 1
ATOM 737 N N . LEU A 1 95 ? 3.988 11.476 4.405 1.00 93.06 95 LEU A N 1
ATOM 738 C CA . LEU A 1 95 ? 3.406 11.764 3.101 1.00 93.06 95 LEU A CA 1
ATOM 739 C C . LEU A 1 95 ? 2.864 13.187 3.100 1.00 93.06 95 LEU A C 1
ATOM 741 O O . LEU A 1 95 ? 2.093 13.538 3.985 1.00 93.06 95 LEU A O 1
ATOM 745 N N . GLY A 1 96 ? 3.239 13.962 2.087 1.00 92.94 96 GLY A N 1
ATOM 746 C CA . GLY A 1 96 ? 2.591 15.219 1.724 1.00 92.94 96 GLY A CA 1
ATOM 747 C C . GLY A 1 96 ? 1.883 15.075 0.380 1.00 92.94 96 GLY A C 1
ATOM 748 O O . GLY A 1 96 ? 2.125 14.131 -0.375 1.00 92.94 96 GLY A O 1
ATOM 749 N N . THR A 1 97 ? 0.986 16.000 0.060 1.00 92.75 97 THR A N 1
ATOM 750 C CA . THR A 1 97 ? 0.361 16.068 -1.267 1.00 92.75 97 THR A CA 1
ATOM 751 C C . THR A 1 97 ? 0.258 17.522 -1.682 1.00 92.75 97 THR A C 1
ATOM 753 O O . THR A 1 97 ? -0.155 18.343 -0.876 1.00 92.75 97 THR A O 1
ATOM 756 N N . VAL A 1 98 ? 0.604 17.829 -2.932 1.00 93.62 98 VAL A N 1
ATOM 757 C CA . VAL A 1 98 ? 0.362 19.138 -3.549 1.00 93.62 98 VAL A CA 1
ATOM 758 C C . VAL A 1 98 ? -0.743 18.959 -4.580 1.00 93.62 98 VAL A C 1
ATOM 760 O O . VAL A 1 98 ? -0.649 18.097 -5.450 1.00 93.62 98 VAL A O 1
ATOM 763 N N . LEU A 1 99 ? -1.802 19.751 -4.462 1.00 93.12 99 LEU A N 1
ATOM 764 C CA . LEU A 1 99 ? -2.880 19.808 -5.442 1.00 93.12 99 LEU A CA 1
ATOM 765 C C . LEU A 1 99 ? -2.560 20.921 -6.438 1.00 93.12 99 LEU A C 1
ATOM 767 O O . LEU A 1 99 ? -2.255 22.038 -6.024 1.00 93.12 99 LEU A O 1
ATOM 771 N N . ILE A 1 100 ? -2.648 20.630 -7.732 1.00 93.44 100 ILE A N 1
ATOM 772 C CA . ILE A 1 100 ? -2.371 21.589 -8.806 1.00 93.44 100 ILE A CA 1
ATOM 773 C C . ILE A 1 100 ? -3.616 21.808 -9.665 1.00 93.44 100 ILE A C 1
ATOM 775 O O . ILE A 1 100 ? -4.408 20.896 -9.880 1.00 93.44 100 ILE A O 1
ATOM 779 N N . GLY A 1 101 ? -3.798 23.035 -10.145 1.00 92.50 101 GLY A N 1
ATOM 780 C CA . GLY A 1 101 ? -4.856 23.436 -11.073 1.00 92.50 101 GLY A CA 1
ATOM 781 C C . GLY A 1 101 ? -4.426 23.340 -12.535 1.00 92.50 101 GLY A C 1
ATOM 782 O O . GLY A 1 101 ? -4.829 24.180 -13.332 1.00 92.50 101 GLY A O 1
ATOM 783 N N . ALA A 1 102 ? -3.563 22.378 -12.855 1.00 89.56 102 ALA A N 1
ATOM 784 C CA . ALA A 1 102 ? -3.065 22.097 -14.195 1.00 89.56 102 ALA A CA 1
ATOM 785 C C . ALA A 1 102 ? -3.066 20.583 -14.427 1.00 89.56 102 ALA A C 1
ATOM 787 O O . ALA A 1 102 ? -2.925 19.810 -13.476 1.00 89.56 102 ALA A O 1
ATOM 788 N N . GLU A 1 103 ? -3.225 20.165 -15.679 1.00 87.56 103 GLU A N 1
ATOM 789 C CA . GLU A 1 103 ? -3.093 18.758 -16.050 1.00 87.56 103 GLU A CA 1
ATOM 790 C C . GLU A 1 103 ? -1.616 18.359 -16.088 1.00 87.56 103 GLU A C 1
ATOM 792 O O . GLU A 1 103 ? -0.760 19.121 -16.546 1.00 87.56 103 GLU A O 1
ATOM 797 N N . ALA A 1 104 ? -1.316 17.169 -15.570 1.00 81.44 104 ALA A N 1
ATOM 798 C CA . ALA A 1 104 ? 0.005 16.580 -15.704 1.00 81.44 104 ALA A CA 1
ATOM 799 C C . ALA A 1 104 ? 0.114 15.937 -17.090 1.00 81.44 104 ALA A C 1
ATOM 801 O O . ALA A 1 104 ? -0.834 15.317 -17.566 1.00 81.44 104 ALA A O 1
ATOM 802 N N . THR A 1 105 ? 1.271 16.069 -17.735 1.00 84.69 105 THR A N 1
ATOM 803 C CA . THR A 1 105 ? 1.523 15.436 -19.039 1.00 84.69 105 THR A CA 1
ATOM 804 C C . THR A 1 105 ? 1.661 13.920 -18.928 1.00 84.69 105 THR A C 1
ATOM 806 O O . THR A 1 105 ? 1.392 13.207 -19.888 1.00 84.69 105 THR A O 1
ATOM 809 N N . GLU A 1 106 ? 2.066 13.429 -17.755 1.00 84.38 106 GLU A N 1
ATOM 810 C CA . GLU A 1 106 ? 2.266 12.015 -17.448 1.00 84.38 106 GLU A CA 1
ATOM 811 C C . GLU A 1 106 ? 1.805 11.710 -16.017 1.00 84.38 106 GLU A C 1
ATOM 813 O O . GLU A 1 106 ? 1.792 12.589 -15.151 1.00 84.38 106 GLU A O 1
ATOM 818 N N . TYR A 1 107 ? 1.435 10.452 -15.775 1.00 80.50 107 TYR A N 1
ATOM 819 C CA . TYR A 1 107 ? 0.972 9.959 -14.480 1.00 80.50 107 TYR A CA 1
ATOM 820 C C . TYR A 1 107 ? 1.701 8.666 -14.113 1.00 80.50 107 TYR A C 1
ATOM 822 O O . TYR A 1 107 ? 1.848 7.772 -14.948 1.00 80.50 107 TYR A O 1
ATOM 830 N N . ASP A 1 108 ? 2.092 8.546 -12.846 1.00 84.06 108 ASP A N 1
ATOM 831 C CA . ASP A 1 108 ? 2.612 7.301 -12.284 1.00 84.06 108 ASP A CA 1
ATOM 832 C C . ASP A 1 108 ? 1.507 6.243 -12.112 1.00 84.06 108 ASP A C 1
ATOM 834 O O . ASP A 1 108 ? 0.311 6.548 -12.084 1.00 84.06 108 ASP A O 1
ATOM 838 N N . ALA A 1 109 ? 1.917 4.982 -11.956 1.00 80.06 109 ALA A N 1
ATOM 839 C CA . ALA A 1 109 ? 1.022 3.852 -11.722 1.00 80.06 109 ALA A CA 1
ATOM 840 C C . ALA A 1 109 ? 1.301 3.176 -10.368 1.00 80.06 109 ALA A C 1
ATOM 842 O O . ALA A 1 109 ? 2.447 3.167 -9.909 1.00 80.06 109 ALA A O 1
ATOM 843 N N . PRO A 1 110 ? 0.290 2.544 -9.738 1.00 75.50 110 PRO A N 1
ATOM 844 C CA . PRO A 1 110 ? 0.502 1.754 -8.533 1.00 75.50 110 PRO A CA 1
ATOM 845 C C . PRO A 1 110 ? 1.545 0.655 -8.740 1.00 75.50 110 PRO A C 1
ATOM 847 O O . PRO A 1 110 ? 1.595 0.030 -9.799 1.00 75.50 110 PRO A O 1
ATOM 850 N N . LEU A 1 111 ? 2.311 0.351 -7.690 1.00 71.31 111 LEU A N 1
ATOM 851 C CA . LEU A 1 111 ? 3.214 -0.799 -7.697 1.00 71.31 111 LEU A CA 1
ATOM 852 C C . LEU A 1 111 ? 2.430 -2.097 -7.935 1.00 71.31 111 LEU A C 1
ATOM 854 O O . LEU A 1 111 ? 1.328 -2.286 -7.411 1.00 71.31 111 LEU A O 1
ATOM 858 N N . ASP A 1 112 ? 3.029 -3.026 -8.663 1.00 68.25 112 ASP A N 1
ATOM 859 C CA . ASP A 1 112 ? 2.455 -4.335 -8.979 1.00 68.25 112 ASP A CA 1
ATOM 860 C C . ASP A 1 112 ? 2.695 -5.395 -7.884 1.00 68.25 112 ASP A C 1
ATOM 862 O O . ASP A 1 112 ? 2.119 -6.484 -7.938 1.00 68.25 112 ASP A O 1
ATOM 866 N N . TYR A 1 113 ? 3.472 -5.067 -6.846 1.00 67.38 113 TYR A N 1
ATOM 867 C CA . TYR A 1 113 ? 3.737 -5.916 -5.682 1.00 67.38 113 TYR A CA 1
ATOM 868 C C . TYR A 1 113 ? 3.592 -5.152 -4.359 1.00 67.38 113 TYR A C 1
ATOM 870 O O . TYR A 1 113 ? 3.773 -3.939 -4.303 1.00 67.38 113 TYR A O 1
ATOM 878 N N . ASN A 1 114 ? 3.326 -5.868 -3.259 1.00 73.94 114 ASN A N 1
ATOM 879 C CA . ASN A 1 114 ? 3.306 -5.289 -1.913 1.00 73.94 114 ASN A CA 1
ATOM 880 C C . ASN A 1 114 ? 4.666 -5.503 -1.214 1.00 73.94 114 ASN A C 1
ATOM 882 O O . ASN A 1 114 ? 5.038 -6.656 -0.998 1.00 73.94 114 ASN A O 1
ATOM 886 N N . PRO A 1 115 ? 5.394 -4.445 -0.794 1.00 77.12 115 PRO A N 1
ATOM 887 C CA . PRO A 1 115 ? 6.668 -4.593 -0.080 1.00 77.12 115 PRO A CA 1
ATOM 888 C C . PRO A 1 115 ? 6.549 -5.210 1.328 1.00 77.12 115 PRO A C 1
ATOM 890 O O . PRO A 1 115 ? 7.557 -5.427 2.001 1.00 77.12 115 PRO A O 1
ATOM 893 N N . CYS A 1 116 ? 5.335 -5.461 1.829 1.00 78.19 116 CYS A N 1
ATOM 894 C CA . CYS A 1 116 ? 5.126 -6.098 3.123 1.00 78.19 116 CYS A CA 1
ATOM 895 C C . CYS A 1 116 ? 5.642 -7.546 3.141 1.00 78.19 116 CYS A C 1
ATOM 897 O O . CYS A 1 116 ? 5.233 -8.373 2.339 1.00 78.19 116 CYS A O 1
ATOM 899 N N . LEU A 1 117 ? 6.470 -7.878 4.135 1.00 76.88 117 LEU A N 1
ATOM 900 C CA . LEU A 1 117 ? 7.033 -9.227 4.304 1.00 76.88 117 LEU A CA 1
ATOM 901 C C . LEU A 1 117 ? 6.106 -10.211 5.030 1.00 76.88 117 LEU A C 1
ATOM 903 O O . LEU A 1 117 ? 6.516 -11.332 5.314 1.00 76.88 117 LEU A O 1
ATOM 907 N N . GLU A 1 118 ? 4.939 -9.750 5.486 1.00 75.25 118 GLU A N 1
ATOM 908 C CA . GLU A 1 118 ? 4.006 -10.527 6.319 1.00 75.25 118 GLU A CA 1
ATOM 909 C C . GLU A 1 118 ? 4.651 -11.177 7.566 1.00 75.25 118 GLU A C 1
ATOM 911 O O . GLU A 1 118 ? 4.125 -12.114 8.156 1.00 75.25 118 GLU A O 1
ATOM 916 N N . CYS A 1 119 ? 5.768 -10.617 8.050 1.00 76.75 119 CYS A N 1
ATOM 917 C CA . CYS A 1 119 ? 6.539 -11.126 9.194 1.00 76.75 119 CYS A CA 1
ATOM 918 C C . CYS A 1 119 ? 5.808 -11.043 10.549 1.00 76.75 119 CYS A C 1
ATOM 920 O O . CYS A 1 119 ? 6.320 -11.518 11.562 1.00 76.75 119 CYS A O 1
ATOM 922 N N . ARG A 1 120 ? 4.643 -10.378 10.593 1.00 88.06 120 ARG A N 1
ATOM 923 C CA . ARG A 1 120 ? 3.785 -10.175 11.778 1.00 88.06 120 ARG A CA 1
ATOM 924 C C . ARG A 1 120 ? 4.466 -9.507 12.983 1.00 88.06 120 ARG A C 1
ATOM 926 O O . ARG A 1 120 ? 3.853 -9.413 14.044 1.00 88.06 120 ARG A O 1
ATOM 933 N N . LEU A 1 121 ? 5.666 -8.939 12.842 1.00 93.44 121 LEU A N 1
ATOM 934 C CA . LEU A 1 121 ? 6.324 -8.218 13.941 1.00 93.44 121 LEU A CA 1
ATOM 935 C C . LEU A 1 121 ? 5.453 -7.066 14.466 1.00 93.44 121 LEU A C 1
ATOM 937 O O . LEU A 1 121 ? 5.291 -6.923 15.677 1.00 93.44 121 LEU A O 1
ATOM 941 N N . CYS A 1 122 ? 4.796 -6.323 13.569 1.00 93.88 122 CYS A N 1
ATOM 942 C CA . CYS A 1 122 ? 3.856 -5.257 13.931 1.00 93.88 122 CYS A CA 1
ATOM 943 C C . CYS A 1 122 ? 2.645 -5.754 14.742 1.00 93.88 122 CYS A C 1
ATOM 945 O O . CYS A 1 122 ? 2.203 -5.053 15.650 1.00 93.88 122 CYS A O 1
ATOM 947 N N . VAL A 1 123 ? 2.158 -6.969 14.466 1.00 91.00 123 VAL A N 1
ATOM 948 C CA . VAL A 1 123 ? 1.088 -7.633 15.229 1.00 91.00 123 VAL A CA 1
ATOM 949 C C . VAL A 1 123 ? 1.592 -7.969 16.629 1.00 91.00 123 VAL A C 1
ATOM 951 O O . VAL A 1 123 ? 0.986 -7.580 17.623 1.00 91.00 123 VAL A O 1
ATOM 954 N N . THR A 1 124 ? 2.752 -8.626 16.725 1.00 93.00 124 THR A N 1
ATOM 955 C CA . THR A 1 124 ? 3.302 -9.073 18.017 1.00 93.00 124 THR A CA 1
ATOM 956 C C . THR A 1 124 ? 3.726 -7.929 18.936 1.00 93.00 124 THR A C 1
ATOM 958 O O . THR A 1 124 ? 3.744 -8.104 20.159 1.00 93.00 124 THR A O 1
ATOM 961 N N . ALA A 1 125 ? 4.094 -6.783 18.362 1.00 95.75 125 ALA A N 1
ATOM 962 C CA . ALA A 1 125 ? 4.497 -5.588 19.088 1.00 95.75 125 ALA A CA 1
ATOM 963 C C . ALA A 1 125 ? 3.307 -4.688 19.458 1.00 95.75 125 ALA A C 1
ATOM 965 O O . ALA A 1 125 ? 3.449 -3.854 20.342 1.00 95.75 125 ALA A O 1
ATOM 966 N N . CYS A 1 126 ? 2.138 -4.832 18.822 1.00 96.94 126 CYS A N 1
ATOM 967 C CA . CYS A 1 126 ? 1.009 -3.934 19.053 1.00 96.94 126 CYS A CA 1
ATOM 968 C C . CYS A 1 126 ? 0.516 -4.005 20.517 1.00 96.94 126 CYS A C 1
ATOM 970 O O . CYS A 1 126 ? 0.054 -5.069 20.946 1.00 96.94 126 CYS A O 1
ATOM 972 N N . PRO A 1 127 ? 0.549 -2.894 21.283 1.00 95.62 127 PRO A N 1
ATOM 973 C CA . PRO A 1 127 ? 0.197 -2.907 22.706 1.00 95.62 127 PRO A CA 1
ATOM 974 C C . PRO A 1 127 ? -1.292 -3.187 22.950 1.00 95.62 127 PRO A C 1
ATOM 976 O O . PRO A 1 127 ? -1.649 -3.809 23.945 1.00 95.62 127 PRO A O 1
ATOM 979 N N . VAL A 1 128 ? -2.153 -2.797 22.012 1.00 96.12 128 VAL A N 1
ATOM 980 C CA . VAL A 1 128 ? -3.618 -2.889 22.131 1.00 96.12 128 VAL A CA 1
ATOM 981 C C . VAL A 1 128 ? -4.252 -3.949 21.231 1.00 96.12 128 VAL A C 1
ATOM 983 O O . VAL A 1 128 ? -5.471 -4.056 21.184 1.00 96.12 128 VAL A O 1
ATOM 986 N N . GLY A 1 129 ? -3.446 -4.713 20.486 1.00 94.75 129 GLY A N 1
ATOM 987 C CA . GLY A 1 129 ? -3.968 -5.747 19.584 1.00 94.75 129 GLY A CA 1
ATOM 988 C C . GLY A 1 129 ? -4.779 -5.179 18.417 1.00 94.75 129 GLY A C 1
ATOM 989 O O . GLY A 1 129 ? -5.645 -5.855 17.876 1.00 94.75 129 GLY A O 1
ATOM 990 N N . ALA A 1 130 ? -4.508 -3.931 18.023 1.00 94.19 130 ALA A N 1
ATOM 991 C CA . ALA A 1 130 ? -5.210 -3.271 16.929 1.00 94.19 130 ALA A CA 1
ATOM 992 C C . ALA A 1 130 ? -4.909 -3.881 15.556 1.00 94.19 130 ALA A C 1
ATOM 994 O O . ALA A 1 130 ? -5.663 -3.660 14.619 1.00 94.19 130 ALA A O 1
ATOM 995 N N . ILE A 1 131 ? -3.808 -4.616 15.414 1.00 91.00 131 ILE A N 1
ATOM 996 C CA . ILE A 1 131 ? -3.390 -5.237 14.158 1.00 91.00 131 ILE A CA 1
ATOM 997 C C . ILE A 1 131 ? -3.529 -6.744 14.336 1.00 91.00 131 ILE A C 1
ATOM 999 O O . ILE A 1 131 ? -2.939 -7.304 15.259 1.00 91.00 131 ILE A O 1
ATOM 1003 N N . THR A 1 132 ? -4.291 -7.391 13.462 1.00 78.75 132 THR A N 1
ATOM 1004 C CA . THR A 1 132 ? -4.557 -8.834 13.532 1.00 78.75 132 THR A CA 1
ATOM 1005 C C . THR A 1 132 ? -3.684 -9.614 12.533 1.00 78.75 132 THR A C 1
ATOM 1007 O O . THR A 1 132 ? -3.262 -9.045 11.521 1.00 78.75 132 THR A O 1
ATOM 1010 N N . PRO A 1 133 ? -3.354 -10.897 12.798 1.00 67.94 133 PRO A N 1
ATOM 1011 C CA . PRO A 1 133 ? -2.515 -11.709 11.906 1.00 67.94 133 PRO A CA 1
ATOM 1012 C C . PRO A 1 133 ? -3.070 -11.901 10.487 1.00 67.94 133 PRO A C 1
ATOM 1014 O O . PRO A 1 133 ? -2.289 -12.165 9.575 1.00 67.94 133 PRO A O 1
ATOM 1017 N N . ASP A 1 134 ? -4.386 -11.787 10.323 1.00 66.00 134 ASP A N 1
ATOM 1018 C CA . ASP A 1 134 ? -5.167 -11.940 9.089 1.00 66.00 134 ASP A CA 1
ATOM 1019 C C . ASP A 1 134 ? -5.382 -10.615 8.329 1.00 66.00 134 ASP A C 1
ATOM 1021 O O . ASP A 1 134 ? -6.065 -10.584 7.311 1.00 66.00 134 ASP A O 1
ATOM 1025 N N . GLY A 1 135 ? -4.783 -9.506 8.784 1.00 67.25 135 GLY A N 1
ATOM 1026 C CA . GLY A 1 135 ? -4.839 -8.210 8.087 1.00 67.25 135 GLY A CA 1
ATOM 1027 C C . GLY A 1 135 ? -5.995 -7.292 8.501 1.00 67.25 135 GLY A C 1
ATOM 1028 O O . GLY A 1 135 ? -6.074 -6.139 8.048 1.00 67.25 135 GLY A O 1
ATOM 1029 N N . GLY A 1 136 ? -6.864 -7.742 9.404 1.00 74.94 136 GLY A N 1
ATOM 1030 C CA . GLY A 1 136 ? -7.836 -6.893 10.090 1.00 74.94 136 GLY A CA 1
ATOM 1031 C C . GLY A 1 136 ? -7.159 -5.812 10.943 1.00 74.94 136 GLY A C 1
ATOM 1032 O O . GLY A 1 136 ? -6.065 -6.008 11.488 1.00 74.94 136 GLY A O 1
ATOM 1033 N N . PHE A 1 137 ? -7.816 -4.657 11.060 1.00 85.94 137 PHE A N 1
ATOM 1034 C CA . PHE A 1 137 ? -7.314 -3.514 11.818 1.00 85.94 137 PHE A CA 1
ATOM 1035 C C . PHE A 1 137 ? -8.422 -2.877 12.660 1.00 85.94 137 PHE A C 1
ATOM 1037 O O . PHE A 1 137 ? -9.405 -2.374 12.120 1.00 85.94 137 PHE A O 1
ATOM 1044 N N . ASN A 1 138 ? -8.249 -2.866 13.981 1.00 89.12 138 ASN A N 1
ATOM 1045 C CA . ASN A 1 138 ? -9.139 -2.185 14.911 1.00 89.12 138 ASN A CA 1
ATOM 1046 C C . ASN A 1 138 ? -8.662 -0.739 15.113 1.00 89.12 138 ASN A C 1
ATOM 1048 O O . ASN A 1 138 ? -7.811 -0.448 15.960 1.00 89.12 138 ASN A O 1
ATOM 1052 N N . PHE A 1 139 ? -9.224 0.169 14.313 1.00 88.31 139 PHE A N 1
ATOM 1053 C CA . PHE A 1 139 ? -8.896 1.591 14.378 1.00 88.31 139 PHE A CA 1
ATOM 1054 C C . PHE A 1 139 ? -9.198 2.186 15.751 1.00 88.31 139 PHE A C 1
ATOM 1056 O O . PHE A 1 139 ? -8.355 2.911 16.264 1.00 88.31 139 PHE A O 1
ATOM 1063 N N . SER A 1 140 ? -10.337 1.854 16.373 1.00 89.62 140 SER A N 1
ATOM 1064 C CA . SER A 1 140 ? -10.697 2.412 17.684 1.00 89.62 140 SER A CA 1
ATOM 1065 C C . SER A 1 140 ? -9.642 2.106 18.753 1.00 89.62 140 SER A C 1
ATOM 1067 O O . SER A 1 140 ? -9.196 3.012 19.451 1.00 89.62 140 SER A O 1
ATOM 1069 N N . ALA A 1 141 ? -9.143 0.867 18.801 1.00 93.06 141 ALA A N 1
ATOM 1070 C CA . ALA A 1 141 ? -8.080 0.464 19.717 1.00 93.06 141 ALA A CA 1
ATOM 1071 C C . ALA A 1 141 ? -6.772 1.232 19.458 1.00 93.06 141 ALA A C 1
ATOM 1073 O O . ALA A 1 141 ? -6.151 1.746 20.392 1.00 93.06 141 ALA A O 1
ATOM 1074 N N . CYS A 1 142 ? -6.356 1.336 18.188 1.00 93.25 142 CYS A N 1
ATOM 1075 C CA . CYS A 1 142 ? -5.158 2.088 17.809 1.00 93.25 142 CYS A CA 1
ATOM 1076 C C . CYS A 1 142 ? -5.299 3.577 18.149 1.00 93.25 142 CYS A C 1
ATOM 1078 O O . CYS A 1 142 ? -4.381 4.152 18.729 1.00 93.25 142 CYS A O 1
ATOM 1080 N N . PHE A 1 143 ? -6.449 4.173 17.836 1.00 90.81 143 PHE A N 1
ATOM 1081 C CA . PHE A 1 143 ? -6.774 5.569 18.094 1.00 90.81 143 PHE A CA 1
ATOM 1082 C C . PHE A 1 143 ? -6.718 5.895 19.589 1.00 90.81 143 PHE A C 1
ATOM 1084 O O . PHE A 1 143 ? -5.957 6.772 19.988 1.00 90.81 143 PHE A O 1
ATOM 1091 N N . THR A 1 144 ? -7.426 5.136 20.431 1.00 90.62 144 THR A N 1
ATOM 1092 C CA . THR A 1 144 ? -7.470 5.360 21.886 1.00 90.62 144 THR A CA 1
ATOM 1093 C C . THR A 1 144 ? -6.086 5.343 22.532 1.00 90.62 144 THR A C 1
ATOM 1095 O O . THR A 1 144 ? -5.821 6.137 23.433 1.00 90.62 144 THR A O 1
ATOM 1098 N N . HIS A 1 145 ? -5.201 4.449 22.085 1.00 93.50 145 HIS A N 1
ATOM 1099 C CA . HIS A 1 145 ? -3.870 4.329 22.665 1.00 93.50 145 HIS A CA 1
ATOM 1100 C C . HIS A 1 145 ? -2.837 5.227 21.994 1.00 93.50 145 HIS A C 1
ATOM 1102 O O . HIS A 1 145 ? -2.256 6.084 22.653 1.00 93.50 145 HIS A O 1
ATOM 1108 N N . ASN A 1 146 ? -2.590 5.034 20.695 1.00 93.62 146 ASN A N 1
ATOM 1109 C CA . ASN A 1 146 ? -1.516 5.728 19.989 1.00 93.62 146 ASN A CA 1
ATOM 1110 C C . ASN A 1 146 ? -1.765 7.238 19.916 1.00 93.62 146 ASN A C 1
ATOM 1112 O O . ASN A 1 146 ? -0.833 8.016 20.092 1.00 93.62 146 ASN A O 1
ATOM 1116 N N . TYR A 1 147 ? -3.019 7.643 19.712 1.00 90.19 147 TYR A N 1
ATOM 1117 C CA . TYR A 1 147 ? -3.420 9.040 19.563 1.00 90.19 147 TYR A CA 1
ATOM 1118 C C . TYR A 1 147 ? -3.974 9.621 20.877 1.00 90.19 147 TYR A C 1
ATOM 1120 O O . TYR A 1 147 ? -4.778 10.551 20.864 1.00 90.19 147 TYR A O 1
ATOM 1128 N N . ARG A 1 148 ? -3.547 9.092 22.036 1.00 89.50 148 ARG A N 1
ATOM 1129 C CA . ARG A 1 148 ? -4.017 9.527 23.365 1.00 89.50 148 ARG A CA 1
ATOM 1130 C C . ARG A 1 148 ? -3.798 11.019 23.640 1.00 89.50 148 ARG A C 1
ATOM 1132 O O . ARG A 1 148 ? -4.546 11.591 24.416 1.00 89.50 148 ARG A O 1
ATOM 1139 N N . GLU A 1 149 ? -2.796 11.645 23.040 1.00 89.19 149 GLU A N 1
ATOM 1140 C CA . GLU A 1 149 ? -2.513 13.082 23.218 1.00 89.19 149 GLU A CA 1
ATOM 1141 C C . GLU A 1 149 ? -3.000 13.932 22.046 1.00 89.19 149 GLU A C 1
ATOM 1143 O O . GLU A 1 149 ? -2.658 15.101 21.916 1.00 89.19 149 GLU A O 1
ATOM 1148 N N . PHE A 1 150 ? -3.812 13.340 21.176 1.00 88.56 150 PHE A N 1
ATOM 1149 C CA . PHE A 1 150 ? -4.522 14.062 20.135 1.00 88.56 150 PHE A CA 1
ATOM 1150 C C . PHE A 1 150 ? -5.914 14.440 20.650 1.00 88.56 150 PHE A C 1
ATOM 1152 O O . PHE A 1 150 ? -6.302 14.121 21.775 1.00 88.56 150 PHE A O 1
ATOM 1159 N N . MET A 1 151 ? -6.697 15.074 19.781 1.00 83.38 151 MET A N 1
ATOM 1160 C CA . MET A 1 151 ? -8.073 15.527 20.012 1.00 83.38 151 MET A CA 1
ATOM 1161 C C . MET A 1 151 ? -8.919 14.652 20.953 1.00 83.38 151 MET A C 1
ATOM 1163 O O . MET A 1 151 ? -9.439 15.146 21.944 1.00 83.38 151 MET A O 1
ATOM 1167 N N . GLY A 1 152 ? -9.032 13.349 20.680 1.00 80.31 152 GLY A N 1
ATOM 1168 C CA . GLY A 1 152 ? -9.918 12.462 21.417 1.00 80.31 152 GLY A CA 1
ATOM 1169 C C . GLY A 1 152 ? -9.513 12.299 22.875 1.00 80.31 152 GLY A C 1
ATOM 1170 O O . GLY A 1 152 ? -10.361 12.250 23.763 1.00 80.31 152 GLY A O 1
ATOM 1171 N N . GLY A 1 153 ? -8.208 12.238 23.126 1.00 86.56 153 GLY A N 1
ATOM 1172 C CA . GLY A 1 153 ? -7.710 12.138 24.481 1.00 86.56 153 GLY A CA 1
ATOM 1173 C C . GLY A 1 153 ? -7.571 13.481 25.191 1.00 86.56 153 GLY A C 1
ATOM 1174 O O . GLY A 1 153 ? -7.734 13.513 26.406 1.00 86.56 153 GLY A O 1
ATOM 1175 N N . PHE A 1 154 ? -7.375 14.580 24.459 1.00 89.06 154 PHE A N 1
ATOM 1176 C CA . PHE A 1 154 ? -7.495 15.926 25.021 1.00 89.06 154 PHE A CA 1
ATOM 1177 C C . PHE A 1 154 ? -8.919 16.189 25.530 1.00 89.06 154 PHE A C 1
ATOM 1179 O O . PHE A 1 154 ? -9.085 16.615 26.668 1.00 89.06 154 PHE A O 1
ATOM 1186 N N . THR A 1 155 ? -9.950 15.862 24.741 1.00 84.75 155 THR A N 1
ATOM 1187 C CA . THR A 1 155 ? -11.351 15.989 25.177 1.00 84.75 155 THR A CA 1
ATOM 1188 C C . THR A 1 155 ? -11.636 15.134 26.410 1.00 84.75 155 THR A C 1
ATOM 1190 O O . THR A 1 155 ? -12.181 15.644 27.381 1.00 84.75 155 THR A O 1
ATOM 1193 N N . ASP A 1 156 ? -11.207 13.866 26.423 1.00 84.94 156 ASP A N 1
ATOM 1194 C CA . ASP A 1 156 ? -11.325 13.010 27.614 1.00 84.94 156 ASP A CA 1
ATOM 1195 C C . ASP A 1 156 ? -10.598 13.603 28.834 1.00 84.94 156 ASP A C 1
ATOM 1197 O O . ASP A 1 156 ? -11.120 13.546 29.941 1.00 84.94 156 ASP A O 1
ATOM 1201 N N . TRP A 1 157 ? -9.421 14.205 28.652 1.00 87.94 157 TRP A N 1
ATOM 1202 C CA . TRP A 1 157 ? -8.700 14.853 29.746 1.00 87.94 157 TRP A CA 1
ATOM 1203 C C . TRP A 1 157 ? -9.450 16.069 30.305 1.00 87.94 157 TRP A C 1
ATOM 1205 O O . TRP A 1 157 ? -9.603 16.168 31.521 1.00 87.94 157 TRP A O 1
ATOM 1215 N N . VAL A 1 158 ? -9.974 16.946 29.441 1.00 89.00 158 VAL A N 1
ATOM 1216 C CA . VAL A 1 158 ? -10.784 18.111 29.847 1.00 89.00 158 VAL A CA 1
ATOM 1217 C C . VAL A 1 158 ? -12.039 17.679 30.602 1.00 89.00 158 VAL A C 1
ATOM 1219 O O . VAL A 1 158 ? -12.374 18.272 31.624 1.00 89.00 158 VAL A O 1
ATOM 1222 N N . GLU A 1 159 ? -12.710 16.622 30.151 1.00 82.94 159 GLU A N 1
ATOM 1223 C CA . GLU A 1 159 ? -13.870 16.075 30.860 1.00 82.94 159 GLU A CA 1
ATOM 1224 C C . GLU A 1 159 ? -13.488 15.561 32.242 1.00 82.94 159 GLU A C 1
ATOM 1226 O O . GLU A 1 159 ? -14.161 15.857 33.216 1.00 82.94 159 GLU A O 1
ATOM 1231 N N . GLN A 1 160 ? -12.354 14.880 32.368 1.00 82.75 160 GLN A N 1
ATOM 1232 C CA . GLN A 1 160 ? -11.896 14.383 33.664 1.00 82.75 160 GLN A CA 1
ATOM 1233 C C . GLN A 1 160 ? -11.538 15.525 34.619 1.00 82.75 160 GLN A C 1
ATOM 1235 O O . GLN A 1 160 ? -11.730 15.380 35.824 1.00 82.75 160 GLN A O 1
ATOM 1240 N N . VAL A 1 161 ? -11.065 16.666 34.105 1.00 88.19 161 VAL A N 1
ATOM 1241 C CA . VAL A 1 161 ? -10.923 17.902 34.891 1.00 88.19 161 VAL A CA 1
ATOM 1242 C C . VAL A 1 161 ? -12.298 18.410 35.337 1.00 88.19 161 VAL A C 1
ATOM 1244 O O . VAL A 1 161 ? -12.483 18.661 36.525 1.00 88.19 161 VAL A O 1
ATOM 1247 N N . ALA A 1 162 ? -13.261 18.520 34.418 1.00 87.94 162 ALA A N 1
ATOM 1248 C CA . ALA A 1 162 ? -14.602 19.041 34.696 1.00 87.94 162 ALA A CA 1
ATOM 1249 C C . ALA A 1 162 ? -15.421 18.153 35.656 1.00 87.94 162 ALA A C 1
ATOM 1251 O O . ALA A 1 162 ? -16.129 18.663 36.520 1.00 87.94 162 ALA A O 1
ATOM 1252 N N . ASP A 1 163 ? -15.288 16.832 35.543 1.00 82.25 163 ASP A N 1
ATOM 1253 C CA . ASP A 1 163 ? -16.003 15.834 36.346 1.00 82.25 163 ASP A CA 1
ATOM 1254 C C . ASP A 1 163 ? -15.389 15.622 37.738 1.00 82.25 163 ASP A C 1
ATOM 1256 O O . ASP A 1 163 ? -15.953 14.903 38.575 1.00 82.25 163 ASP A O 1
ATOM 1260 N N . SER A 1 164 ? -14.204 16.184 37.983 1.00 83.69 164 SER A N 1
ATOM 1261 C CA . SER A 1 164 ? -13.508 16.043 39.256 1.00 83.69 164 SER A CA 1
ATOM 1262 C C . SER A 1 164 ? -14.087 16.982 40.303 1.00 83.69 164 SER A C 1
ATOM 1264 O O . SER A 1 164 ? -14.151 18.194 40.115 1.00 83.69 164 SER A O 1
ATOM 1266 N N . LYS A 1 165 ? -14.433 16.437 41.472 1.00 88.25 165 LYS A N 1
ATOM 1267 C CA . LYS A 1 165 ? -15.000 17.235 42.575 1.00 88.25 165 LYS A CA 1
ATOM 1268 C C . LYS A 1 165 ? -14.006 18.237 43.164 1.00 88.25 165 LYS A C 1
ATOM 1270 O O . LYS A 1 165 ? -14.404 19.263 43.704 1.00 88.25 165 LYS A O 1
ATOM 1275 N N . ASN A 1 166 ? -12.723 17.883 43.159 1.00 87.62 166 ASN A N 1
ATOM 1276 C CA . ASN A 1 166 ? -11.614 18.670 43.691 1.00 87.62 166 ASN A CA 1
ATOM 1277 C C . ASN A 1 166 ? -10.273 18.118 43.168 1.00 87.62 166 ASN A C 1
ATOM 1279 O O . ASN A 1 166 ? -10.231 17.115 42.453 1.00 87.62 166 ASN A O 1
ATOM 1283 N N . ALA A 1 167 ? -9.164 18.745 43.568 1.00 86.31 167 ALA A N 1
ATOM 1284 C CA . ALA A 1 167 ? -7.824 18.364 43.123 1.00 86.31 167 ALA A CA 1
ATOM 1285 C C . ALA A 1 167 ? -7.401 16.934 43.522 1.00 86.31 167 ALA A C 1
ATOM 1287 O O . ALA A 1 167 ? -6.608 16.322 42.811 1.00 86.31 167 ALA A O 1
ATOM 1288 N N . LEU A 1 168 ? -7.899 16.386 44.639 1.00 83.94 168 LEU A N 1
ATOM 1289 C CA . LEU A 1 168 ? -7.591 15.008 45.046 1.00 83.94 168 LEU A CA 1
ATOM 1290 C C . LEU A 1 168 ? -8.341 13.991 44.176 1.00 83.94 168 LEU A C 1
ATOM 1292 O O . LEU A 1 168 ? -7.734 13.024 43.720 1.00 83.94 168 LEU A O 1
ATOM 1296 N N . ASP A 1 169 ? -9.625 14.238 43.892 1.00 81.19 169 ASP A N 1
ATOM 1297 C CA . ASP A 1 169 ? -10.414 13.420 42.957 1.00 81.19 169 ASP A CA 1
ATOM 1298 C C . ASP A 1 169 ? -9.774 13.433 41.559 1.00 81.19 169 ASP A C 1
ATOM 1300 O O . ASP A 1 169 ? -9.538 12.374 40.977 1.00 81.19 169 ASP A O 1
ATOM 1304 N N . TYR A 1 170 ? -9.356 14.610 41.081 1.00 83.69 170 TYR A N 1
ATOM 1305 C CA . TYR A 1 170 ? -8.624 14.741 39.820 1.00 83.69 170 TYR A CA 1
ATOM 1306 C C . TYR A 1 170 ? -7.335 13.915 39.799 1.00 83.69 170 TYR A C 1
ATOM 1308 O O . TYR A 1 170 ? -7.150 13.103 38.893 1.00 83.69 170 TYR A O 1
ATOM 1316 N N . ARG A 1 171 ? -6.471 14.046 40.816 1.00 80.38 171 ARG A N 1
ATOM 1317 C CA . ARG A 1 171 ? -5.208 13.285 40.897 1.00 80.38 171 ARG A CA 1
ATOM 1318 C C . ARG A 1 171 ? -5.417 11.771 41.012 1.00 80.38 171 ARG A C 1
ATOM 1320 O O . ARG A 1 171 ? -4.534 11.004 40.635 1.00 80.38 171 ARG A O 1
ATOM 1327 N N . SER A 1 172 ? -6.579 11.324 41.495 1.00 75.25 172 SER A N 1
ATOM 1328 C CA . SER A 1 172 ? -6.948 9.900 41.498 1.00 75.25 172 SER A CA 1
ATOM 1329 C C . SER A 1 172 ? -7.327 9.378 40.102 1.00 75.25 172 SER A C 1
ATOM 1331 O O . SER A 1 172 ? -7.146 8.196 39.805 1.00 75.25 172 SER A O 1
ATOM 1333 N N . ARG A 1 173 ? -7.820 10.261 39.223 1.00 78.69 173 ARG A N 1
ATOM 1334 C CA . ARG A 1 173 ? -8.251 9.950 37.849 1.00 78.69 173 ARG A CA 1
ATOM 1335 C C . ARG A 1 173 ? -7.131 10.125 36.837 1.00 78.69 173 ARG A C 1
ATOM 1337 O O . ARG A 1 173 ? -6.984 9.288 35.947 1.00 78.69 173 ARG A O 1
ATOM 1344 N N . MET A 1 174 ? -6.338 11.180 36.985 1.00 78.94 174 MET A N 1
ATOM 1345 C CA . MET A 1 174 ? -5.212 11.550 36.131 1.00 78.94 174 MET A CA 1
ATOM 1346 C C . MET A 1 174 ? -3.966 11.721 36.986 1.00 78.94 174 MET A C 1
ATOM 1348 O O . MET A 1 174 ? -3.913 12.579 37.863 1.00 78.94 174 MET A O 1
ATOM 1352 N N . SER A 1 175 ? -2.944 10.918 36.712 1.00 77.62 175 SER A N 1
ATOM 1353 C CA . SER A 1 175 ? -1.665 11.067 37.396 1.00 77.62 175 SER A CA 1
ATOM 1354 C C . SER A 1 175 ? -0.960 12.368 36.988 1.00 77.62 175 SER A C 1
ATOM 1356 O O . SER A 1 175 ? -1.205 12.934 35.916 1.00 77.62 175 SER A O 1
ATOM 1358 N N . GLU A 1 176 ? -0.049 12.847 37.835 1.00 77.38 176 GLU A N 1
ATOM 1359 C CA . GLU A 1 176 ? 0.758 14.032 37.521 1.00 77.38 176 GLU A CA 1
ATOM 1360 C C . GLU A 1 176 ? 1.579 13.856 36.228 1.00 77.38 176 GLU A C 1
ATOM 1362 O O . GLU A 1 176 ? 1.534 14.756 35.388 1.00 77.38 176 GLU A O 1
ATOM 1367 N N . PRO A 1 177 ? 2.219 12.694 35.958 1.00 79.12 177 PRO A N 1
ATOM 1368 C 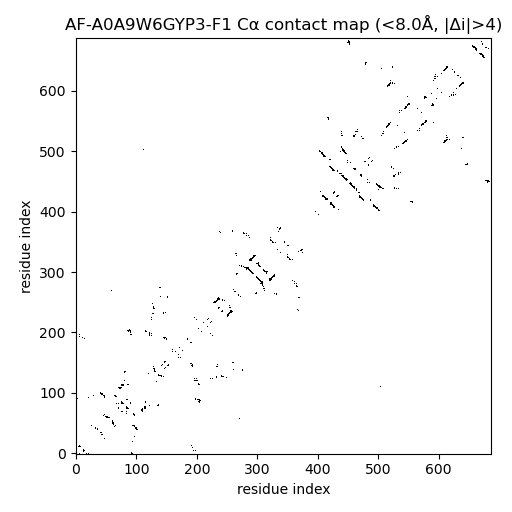CA . PRO A 1 177 ? 2.872 12.450 34.674 1.00 79.12 177 PRO A CA 1
ATOM 1369 C C . PRO A 1 177 ? 1.919 12.485 33.474 1.00 79.12 177 PRO A C 1
ATOM 1371 O O . PRO A 1 177 ? 2.301 13.003 32.430 1.00 79.12 177 PRO A O 1
ATOM 1374 N N . GLU A 1 178 ? 0.687 11.972 33.590 1.00 83.69 178 GLU A N 1
ATOM 1375 C CA . GLU A 1 178 ? -0.312 12.062 32.508 1.00 83.69 178 GLU A CA 1
ATOM 1376 C C . GLU A 1 178 ? -0.666 13.524 32.205 1.00 83.69 178 GLU A C 1
ATOM 1378 O O . GLU A 1 178 ? -0.720 13.917 31.039 1.00 83.69 178 GLU A O 1
ATOM 1383 N N . THR A 1 179 ? -0.844 14.332 33.252 1.00 86.56 179 THR A N 1
ATOM 1384 C CA . THR A 1 179 ? -1.137 15.768 33.132 1.00 86.56 179 THR A CA 1
ATOM 1385 C C . THR A 1 179 ? 0.011 16.512 32.452 1.00 86.56 179 THR A C 1
ATOM 1387 O O . THR A 1 179 ? -0.205 17.225 31.472 1.00 86.56 179 THR A O 1
ATOM 1390 N N . SER A 1 180 ? 1.244 16.306 32.921 1.00 87.44 180 SER A N 1
ATOM 1391 C CA . SER A 1 180 ? 2.442 16.928 32.345 1.00 87.44 180 SER A CA 1
ATOM 1392 C C . SER A 1 180 ? 2.690 16.483 30.905 1.00 87.44 180 SER A C 1
ATOM 1394 O O . SER A 1 180 ? 3.098 17.287 30.072 1.00 87.44 180 SER A O 1
ATOM 1396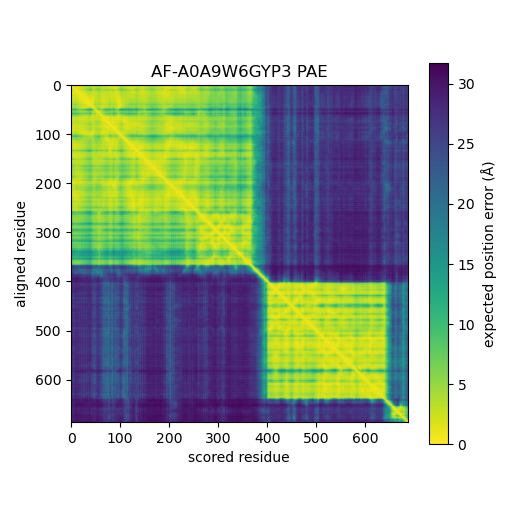 N N . SER A 1 181 ? 2.406 15.218 30.589 1.00 84.88 181 SER A N 1
ATOM 1397 C CA . SER A 1 181 ? 2.513 14.675 29.235 1.00 84.88 181 SER A CA 1
ATOM 1398 C C . SER A 1 181 ? 1.507 15.341 28.284 1.00 84.88 181 SER A C 1
ATOM 1400 O O . SER A 1 181 ? 1.890 15.780 27.197 1.00 84.88 181 SER A O 1
ATOM 1402 N N . MET A 1 182 ? 0.251 15.518 28.723 1.00 89.50 182 MET A N 1
ATOM 1403 C CA . MET A 1 182 ? -0.760 16.262 27.963 1.00 89.50 182 MET A CA 1
ATOM 1404 C C . MET A 1 182 ? -0.333 17.721 27.754 1.00 89.50 182 MET A C 1
ATOM 1406 O O . MET A 1 182 ? -0.318 18.191 26.618 1.00 89.50 182 MET A O 1
ATOM 1410 N N . TRP A 1 183 ? 0.107 18.417 28.808 1.00 90.50 183 TRP A N 1
ATOM 1411 C CA . TRP A 1 183 ? 0.642 19.779 28.693 1.00 90.50 183 TRP A CA 1
ATOM 1412 C C . TRP A 1 183 ? 1.802 19.865 27.691 1.00 90.50 183 TRP A C 1
ATOM 1414 O O . TRP A 1 183 ? 1.808 20.736 26.822 1.00 90.50 183 TRP A O 1
ATOM 1424 N N . GLN A 1 184 ? 2.759 18.935 27.748 1.00 88.06 184 GLN A N 1
ATOM 1425 C CA . GLN A 1 184 ? 3.900 18.928 26.835 1.00 88.06 184 GLN A CA 1
ATOM 1426 C C . GLN A 1 184 ? 3.459 18.767 25.375 1.00 88.06 184 GLN A C 1
ATOM 1428 O O . GLN A 1 184 ? 4.015 19.438 24.504 1.00 88.06 184 GLN A O 1
ATOM 1433 N N . SER A 1 185 ? 2.460 17.915 25.115 1.00 88.25 185 SER A N 1
ATOM 1434 C CA . SER A 1 185 ? 1.896 17.723 23.774 1.00 88.25 185 SER A CA 1
ATOM 1435 C C . SER A 1 185 ? 1.184 18.969 23.235 1.00 88.25 185 SER A C 1
ATOM 1437 O O . SER A 1 185 ? 1.241 19.248 22.043 1.00 88.25 185 SER A O 1
ATOM 1439 N N . LEU A 1 186 ? 0.573 19.777 24.105 1.00 86.06 186 LEU A N 1
ATOM 1440 C CA . LEU A 1 186 ? -0.025 21.053 23.703 1.00 86.06 186 LEU A CA 1
ATOM 1441 C C . LEU A 1 186 ? 1.046 22.105 23.388 1.00 86.06 186 LEU A C 1
ATOM 1443 O O . LEU A 1 186 ? 0.856 22.920 22.492 1.00 86.06 186 LEU A O 1
ATOM 1447 N N . SER A 1 187 ? 2.180 22.061 24.090 1.00 87.75 187 SER A N 1
ATOM 1448 C CA . SER A 1 187 ? 3.273 23.025 23.921 1.00 87.75 187 SER A CA 1
ATOM 1449 C C . SER A 1 187 ? 4.188 22.731 22.723 1.00 87.75 187 SER A C 1
ATOM 1451 O O . SER A 1 187 ? 4.738 23.662 22.148 1.00 87.75 187 SER A O 1
ATOM 1453 N N . HIS A 1 188 ? 4.377 21.458 22.349 1.00 82.94 188 HIS A N 1
ATOM 1454 C CA . HIS A 1 188 ? 5.362 21.039 21.331 1.00 82.94 188 HIS A CA 1
ATOM 1455 C C . HIS A 1 188 ? 4.757 20.271 20.143 1.00 82.94 188 HIS A C 1
ATOM 1457 O O . HIS A 1 188 ? 5.500 19.784 19.294 1.00 82.94 188 HIS A O 1
ATOM 1463 N N . GLY A 1 189 ? 3.429 20.148 20.083 1.00 85.81 189 GLY A N 1
ATOM 1464 C CA . GLY A 1 189 ? 2.718 19.366 19.072 1.00 85.81 189 GLY A CA 1
ATOM 1465 C C . GLY A 1 189 ? 2.237 18.007 19.591 1.00 85.81 189 GLY A C 1
ATOM 1466 O O . GLY A 1 189 ? 2.815 17.408 20.503 1.00 85.81 189 GLY A O 1
ATOM 1467 N N . ALA A 1 190 ? 1.147 17.511 18.997 1.00 85.56 190 ALA A N 1
ATOM 1468 C CA . ALA A 1 190 ? 0.478 16.298 19.459 1.00 85.56 190 ALA A CA 1
ATOM 1469 C C . ALA A 1 190 ? 1.399 15.072 19.360 1.00 85.56 190 ALA A C 1
ATOM 1471 O O . ALA A 1 190 ? 1.904 14.732 18.290 1.00 85.56 190 ALA A O 1
ATOM 1472 N N . ASN A 1 191 ? 1.596 14.393 20.489 1.00 90.12 191 ASN A N 1
ATOM 1473 C CA . ASN A 1 191 ? 2.558 13.306 20.618 1.00 90.12 191 ASN A CA 1
ATOM 1474 C C . ASN A 1 191 ? 1.895 11.930 20.453 1.00 90.12 191 ASN A C 1
ATOM 1476 O O . ASN A 1 191 ? 0.824 11.633 20.985 1.00 90.12 191 ASN A O 1
ATOM 1480 N N . TYR A 1 192 ? 2.568 11.044 19.731 1.00 91.69 192 TYR A N 1
ATOM 1481 C CA . TYR A 1 192 ? 2.186 9.648 19.576 1.00 91.69 192 TYR A CA 1
ATOM 1482 C C . TYR A 1 192 ? 2.661 8.821 20.773 1.00 91.69 192 TYR A C 1
ATOM 1484 O O . TYR A 1 192 ? 3.835 8.869 21.164 1.00 91.69 192 TYR A O 1
ATOM 1492 N N . LYS A 1 193 ? 1.778 7.980 21.321 1.00 90.19 193 LYS A N 1
ATOM 1493 C CA . LYS A 1 193 ? 2.143 7.023 22.382 1.00 90.19 193 LYS A CA 1
ATOM 1494 C C . LYS A 1 193 ? 2.802 5.756 21.853 1.00 90.19 193 LYS A C 1
ATOM 1496 O O . LYS A 1 193 ? 3.540 5.111 22.596 1.00 90.19 193 LYS A O 1
ATOM 1501 N N . ALA A 1 194 ? 2.576 5.390 20.590 1.00 88.75 194 ALA A N 1
ATOM 1502 C CA . ALA A 1 194 ? 3.056 4.126 20.048 1.00 88.75 194 ALA A CA 1
ATOM 1503 C C . ALA A 1 194 ? 3.357 4.160 18.538 1.00 88.75 194 ALA A C 1
ATOM 1505 O O . ALA A 1 194 ? 2.477 4.000 17.701 1.00 88.75 194 ALA A O 1
ATOM 1506 N N . ALA A 1 195 ? 4.640 4.150 18.175 1.00 89.25 195 ALA A N 1
ATOM 1507 C CA . ALA A 1 195 ? 5.097 3.918 16.798 1.00 89.25 195 ALA A CA 1
ATOM 1508 C C . ALA A 1 195 ? 5.556 2.465 16.551 1.00 89.25 195 ALA A C 1
ATOM 1510 O O . ALA A 1 195 ? 6.393 2.200 15.697 1.00 89.25 195 ALA A O 1
ATOM 1511 N N . TYR A 1 196 ? 5.027 1.500 17.311 1.00 95.31 196 TYR A N 1
ATOM 1512 C CA . TYR A 1 196 ? 5.591 0.146 17.433 1.00 95.31 196 TYR A CA 1
ATOM 1513 C C . TYR A 1 196 ? 5.601 -0.576 16.094 1.00 95.31 196 TYR A C 1
ATOM 1515 O O . TYR A 1 196 ? 6.591 -1.191 15.722 1.00 95.31 196 TYR A O 1
ATOM 1523 N N . CYS A 1 197 ? 4.498 -0.472 15.354 1.00 95.19 197 CYS A N 1
ATOM 1524 C CA . CYS A 1 197 ? 4.375 -1.084 14.041 1.00 95.19 197 CYS A CA 1
ATOM 1525 C C . CYS A 1 197 ? 5.332 -0.485 13.002 1.00 95.19 197 CYS A C 1
ATOM 1527 O O . CYS A 1 197 ? 5.731 -1.199 12.086 1.00 95.19 197 CYS A O 1
ATOM 1529 N N . MET A 1 198 ? 5.710 0.786 13.163 1.00 95.81 198 MET A N 1
ATOM 1530 C CA . MET A 1 198 ? 6.714 1.449 12.339 1.00 95.81 198 MET A CA 1
ATOM 1531 C C . MET A 1 198 ? 8.113 0.979 12.734 1.00 95.81 198 MET A C 1
ATOM 1533 O O . MET A 1 198 ? 8.817 0.389 11.925 1.00 95.81 198 MET A O 1
ATOM 1537 N N . ALA A 1 199 ? 8.443 1.101 14.020 1.00 95.31 199 ALA A N 1
ATOM 1538 C CA . ALA A 1 199 ? 9.722 0.714 14.604 1.00 95.31 199 ALA A CA 1
ATOM 1539 C C . ALA A 1 199 ? 10.167 -0.709 14.232 1.00 95.31 199 ALA A C 1
ATOM 1541 O O . ALA A 1 199 ? 11.298 -0.921 13.796 1.00 95.31 199 ALA A O 1
ATOM 1542 N N . VAL A 1 200 ? 9.275 -1.691 14.390 1.00 96.31 200 VAL A N 1
ATOM 1543 C CA . VAL A 1 200 ? 9.620 -3.108 14.194 1.00 96.31 200 VAL A CA 1
ATOM 1544 C C . VAL A 1 200 ? 9.609 -3.551 12.737 1.00 96.31 200 VAL A C 1
ATOM 1546 O O . VAL A 1 200 ? 10.030 -4.675 12.462 1.00 96.31 200 VAL A O 1
ATOM 1549 N N . CYS A 1 201 ? 9.089 -2.729 11.821 1.00 94.88 201 CYS A N 1
ATOM 1550 C CA . CYS A 1 201 ? 8.930 -3.111 10.426 1.00 94.88 201 CYS A CA 1
ATOM 1551 C C . CYS A 1 201 ? 10.300 -3.222 9.749 1.00 94.88 201 CYS A C 1
ATOM 1553 O O . CYS A 1 201 ? 11.020 -2.227 9.676 1.00 94.88 201 CYS A O 1
ATOM 1555 N N . PRO A 1 202 ? 10.662 -4.404 9.223 1.00 90.69 202 PRO A N 1
ATOM 1556 C CA . PRO A 1 202 ? 11.915 -4.573 8.507 1.00 90.69 202 PRO A CA 1
ATOM 1557 C C . PRO A 1 202 ? 11.756 -4.400 6.993 1.00 90.69 202 PRO A C 1
ATOM 1559 O O . PRO A 1 202 ? 12.722 -4.555 6.267 1.00 90.69 202 PRO A O 1
ATOM 1562 N N . ALA A 1 203 ? 10.546 -4.137 6.493 1.00 83.12 203 ALA A N 1
ATOM 1563 C CA . ALA A 1 203 ? 10.314 -3.965 5.065 1.00 83.12 203 ALA A CA 1
ATOM 1564 C C . ALA A 1 203 ? 10.957 -2.670 4.544 1.00 83.12 203 ALA A C 1
ATOM 1566 O O . ALA A 1 203 ? 10.963 -1.666 5.258 1.00 83.12 203 ALA A O 1
ATOM 1567 N N . GLY A 1 204 ? 11.428 -2.705 3.296 1.00 80.31 204 GLY A N 1
ATOM 1568 C CA . GLY A 1 204 ? 12.182 -1.635 2.640 1.00 80.31 204 GLY A CA 1
ATOM 1569 C C . GLY A 1 204 ? 13.620 -2.065 2.350 1.00 80.31 204 GLY A C 1
ATOM 1570 O O . GLY A 1 204 ? 14.267 -2.606 3.241 1.00 80.31 204 GLY A O 1
ATOM 1571 N N . GLU A 1 205 ? 14.121 -1.832 1.138 1.00 75.12 205 GLU A N 1
ATOM 1572 C CA . GLU A 1 205 ? 15.490 -2.159 0.705 1.00 75.12 205 GLU A CA 1
ATOM 1573 C C . GLU A 1 205 ? 16.538 -1.682 1.711 1.00 75.12 205 GLU A C 1
ATOM 1575 O O . GLU A 1 205 ? 17.360 -2.465 2.187 1.00 75.12 205 GLU A O 1
ATOM 1580 N N . ASP A 1 206 ? 16.435 -0.424 2.137 1.00 79.69 206 ASP A N 1
ATOM 1581 C CA . ASP A 1 206 ? 17.420 0.139 3.044 1.00 79.69 206 ASP A CA 1
ATOM 1582 C C . ASP A 1 206 ? 17.265 -0.406 4.482 1.00 79.69 206 ASP A C 1
ATOM 1584 O O . ASP A 1 206 ? 18.151 -0.220 5.315 1.00 79.69 206 ASP A O 1
ATOM 1588 N N . VAL A 1 207 ? 16.126 -1.024 4.817 1.00 79.31 207 VAL A N 1
ATOM 1589 C CA . VAL A 1 207 ? 15.746 -1.452 6.177 1.00 79.31 207 VAL A CA 1
ATOM 1590 C C . VAL A 1 207 ? 15.979 -2.950 6.392 1.00 79.31 207 VAL A C 1
ATOM 1592 O O . VAL A 1 207 ? 16.345 -3.373 7.490 1.00 79.31 207 VAL A O 1
ATOM 1595 N N . ILE A 1 208 ? 15.749 -3.754 5.356 1.00 77.50 208 ILE A N 1
ATOM 1596 C CA . ILE A 1 208 ? 15.589 -5.207 5.447 1.00 77.50 208 ILE A CA 1
ATOM 1597 C C . ILE A 1 208 ? 16.903 -5.949 5.696 1.00 77.50 208 ILE A C 1
ATOM 1599 O O . ILE A 1 208 ? 16.887 -7.038 6.271 1.00 77.50 208 ILE A O 1
ATOM 1603 N N . GLY A 1 209 ? 18.039 -5.351 5.322 1.00 69.00 209 GLY A N 1
ATOM 1604 C CA . GLY A 1 209 ? 19.360 -5.975 5.411 1.00 69.00 209 GLY A CA 1
ATOM 1605 C C . GLY A 1 209 ? 19.698 -6.494 6.810 1.00 69.00 209 GLY A C 1
ATOM 1606 O O . GLY A 1 209 ? 20.066 -7.658 6.955 1.00 69.00 209 GLY A O 1
ATOM 1607 N N . THR A 1 210 ? 19.495 -5.687 7.858 1.00 71.94 210 THR A N 1
ATOM 1608 C CA . THR A 1 210 ? 19.804 -6.098 9.243 1.00 71.94 210 THR A CA 1
ATOM 1609 C C . THR A 1 210 ? 18.894 -7.223 9.728 1.00 71.94 210 THR A C 1
ATOM 1611 O O . THR A 1 210 ? 19.348 -8.144 10.402 1.00 71.94 210 THR A O 1
ATOM 1614 N N . TYR A 1 211 ? 17.617 -7.185 9.344 1.00 76.94 211 TYR A N 1
ATOM 1615 C CA . TYR A 1 211 ? 16.653 -8.228 9.677 1.00 76.94 211 TYR A CA 1
ATOM 1616 C C . TYR A 1 211 ? 16.962 -9.552 8.972 1.00 76.94 211 TYR A C 1
ATOM 1618 O O . TYR A 1 211 ? 16.780 -10.613 9.564 1.00 76.94 211 TYR A O 1
ATOM 1626 N N . LEU A 1 212 ? 17.424 -9.516 7.719 1.00 70.19 212 LEU A N 1
ATOM 1627 C CA . LEU A 1 212 ? 17.812 -10.724 6.984 1.00 70.19 212 LEU A CA 1
ATOM 1628 C C . LEU A 1 212 ? 19.139 -11.301 7.469 1.00 70.19 212 LEU A C 1
ATOM 1630 O O . LEU A 1 212 ? 19.263 -12.524 7.505 1.00 70.19 212 LEU A O 1
ATOM 1634 N N . ALA A 1 213 ? 20.086 -10.443 7.852 1.00 75.25 213 ALA A N 1
ATOM 1635 C CA . ALA A 1 213 ? 21.372 -10.859 8.399 1.00 75.25 213 ALA A CA 1
ATOM 1636 C C . ALA A 1 213 ? 21.205 -11.577 9.744 1.00 75.25 213 ALA A C 1
ATOM 1638 O O . ALA A 1 213 ? 21.783 -12.642 9.943 1.00 75.25 213 ALA A O 1
ATOM 1639 N N . ASP A 1 214 ? 20.387 -11.024 10.646 1.00 84.38 214 ASP A N 1
ATOM 1640 C CA . ASP A 1 214 ? 20.133 -11.629 11.951 1.00 84.38 214 ASP A CA 1
ATOM 1641 C C . ASP A 1 214 ? 18.740 -11.266 12.494 1.00 84.38 214 ASP A C 1
ATOM 1643 O O . ASP A 1 214 ? 18.504 -10.238 13.139 1.00 84.38 214 ASP A O 1
ATOM 1647 N N . ARG A 1 215 ? 17.785 -12.170 12.253 1.00 86.12 215 ARG A N 1
ATOM 1648 C CA . ARG A 1 215 ? 16.403 -12.027 12.734 1.00 86.12 215 ARG A CA 1
ATOM 1649 C C . ARG A 1 215 ? 16.316 -12.061 14.255 1.00 86.12 215 ARG A C 1
ATOM 1651 O O . ARG A 1 215 ? 15.467 -11.372 14.823 1.00 86.12 215 ARG A O 1
ATOM 1658 N N . ALA A 1 216 ? 17.139 -12.885 14.903 1.00 89.69 216 ALA A N 1
ATOM 1659 C CA . ALA A 1 216 ? 17.119 -13.033 16.352 1.00 89.69 216 ALA A CA 1
ATOM 1660 C C . ALA A 1 216 ? 17.597 -11.739 17.008 1.00 89.69 216 ALA A C 1
ATOM 1662 O O . ALA A 1 216 ? 16.931 -11.228 17.909 1.00 89.69 216 ALA A O 1
ATOM 1663 N N . ARG A 1 217 ? 18.669 -11.152 16.474 1.00 89.50 217 ARG A N 1
ATOM 1664 C CA . ARG A 1 217 ? 19.163 -9.838 16.874 1.00 89.50 217 ARG A CA 1
ATOM 1665 C C . ARG A 1 217 ? 18.143 -8.735 16.627 1.00 89.50 217 ARG A C 1
ATOM 1667 O O . ARG A 1 217 ? 17.874 -7.982 17.551 1.00 89.50 217 ARG A O 1
ATOM 1674 N N . HIS A 1 218 ? 17.484 -8.673 15.464 1.00 91.00 218 HIS A N 1
ATOM 1675 C CA . HIS A 1 218 ? 16.415 -7.681 15.232 1.00 91.00 218 HIS A CA 1
ATOM 1676 C C . HIS A 1 218 ? 15.273 -7.812 16.249 1.00 91.00 218 HIS A C 1
ATOM 1678 O O . HIS A 1 218 ? 14.761 -6.815 16.762 1.00 91.00 218 HIS A O 1
ATOM 1684 N N . ILE A 1 219 ? 14.872 -9.042 16.583 1.00 94.19 219 ILE A N 1
ATOM 1685 C CA . ILE A 1 219 ? 13.880 -9.277 17.637 1.00 94.19 219 ILE A CA 1
ATOM 1686 C C . ILE A 1 219 ? 14.411 -8.785 18.985 1.00 94.19 219 ILE A C 1
ATOM 1688 O O . ILE A 1 219 ? 13.679 -8.106 19.704 1.00 94.19 219 ILE A O 1
ATOM 1692 N N . GLN A 1 220 ? 15.654 -9.105 19.325 1.00 94.62 220 GLN A N 1
ATOM 1693 C CA . GLN A 1 220 ? 16.244 -8.785 20.619 1.00 94.62 220 GLN A CA 1
ATOM 1694 C C . GLN A 1 220 ? 16.515 -7.287 20.808 1.00 94.62 220 GLN A C 1
ATOM 1696 O O . GLN A 1 220 ? 16.288 -6.772 21.897 1.00 94.62 220 GLN A O 1
ATOM 1701 N N . GLU A 1 221 ? 16.963 -6.589 19.768 1.00 91.88 221 GLU A N 1
ATOM 1702 C CA . GLU A 1 221 ? 17.366 -5.180 19.829 1.00 91.88 221 GLU A CA 1
ATOM 1703 C C . GLU A 1 221 ? 16.210 -4.220 19.528 1.00 91.88 221 GLU A C 1
ATOM 1705 O O . GLU A 1 221 ? 16.165 -3.133 20.093 1.00 91.88 221 GLU A O 1
ATOM 1710 N N . ILE A 1 222 ? 15.251 -4.601 18.674 1.00 93.88 222 ILE A N 1
ATOM 1711 C CA . ILE A 1 222 ? 14.171 -3.695 18.245 1.00 93.88 222 ILE A CA 1
ATOM 1712 C C . ILE A 1 222 ? 12.823 -4.097 18.845 1.00 93.88 222 ILE A C 1
ATOM 1714 O O . ILE A 1 222 ? 12.104 -3.272 19.407 1.00 93.88 222 ILE A O 1
ATOM 1718 N N . VAL A 1 223 ? 12.444 -5.373 18.743 1.00 95.00 223 VAL A N 1
ATOM 1719 C CA . VAL A 1 223 ? 11.088 -5.815 19.119 1.00 95.00 223 VAL A CA 1
ATOM 1720 C C . VAL A 1 223 ? 10.945 -5.969 20.633 1.00 95.00 223 VAL A C 1
ATOM 1722 O O . VAL A 1 223 ? 9.984 -5.468 21.223 1.00 95.00 223 VAL A O 1
ATOM 1725 N N . LYS A 1 224 ? 11.882 -6.669 21.280 1.00 95.06 224 LYS A N 1
ATOM 1726 C CA . LYS A 1 224 ? 11.840 -6.977 22.714 1.00 95.06 224 LYS A CA 1
ATOM 1727 C C . LYS A 1 224 ? 11.854 -5.728 23.592 1.00 95.06 224 LYS A C 1
ATOM 1729 O O . LYS A 1 224 ? 10.998 -5.686 24.477 1.00 95.06 224 LYS A O 1
ATOM 1734 N N . PRO A 1 225 ? 12.671 -4.690 23.336 1.00 94.12 225 PRO A N 1
ATOM 1735 C CA . PRO A 1 225 ? 12.663 -3.493 24.175 1.00 94.12 225 PRO A CA 1
ATOM 1736 C C . PRO A 1 225 ? 11.310 -2.777 24.164 1.00 94.12 225 PRO A C 1
ATOM 1738 O O . PRO A 1 225 ? 10.833 -2.330 25.202 1.00 94.12 225 PRO A O 1
ATOM 1741 N N . LEU A 1 226 ? 10.620 -2.748 23.019 1.00 93.44 226 LEU A N 1
ATOM 1742 C CA . LEU A 1 226 ? 9.264 -2.200 22.917 1.00 93.44 226 LEU A CA 1
ATOM 1743 C C . LEU A 1 226 ? 8.243 -3.048 23.702 1.00 93.44 226 LEU A C 1
ATOM 1745 O O . LEU A 1 226 ? 7.395 -2.522 24.428 1.00 93.44 226 LEU A O 1
ATOM 1749 N N . GLN A 1 227 ? 8.335 -4.376 23.603 1.00 94.00 227 GLN A N 1
ATOM 1750 C CA . GLN A 1 227 ? 7.473 -5.300 24.352 1.00 94.00 227 GLN A CA 1
ATOM 1751 C C . GLN A 1 227 ? 7.695 -5.214 25.872 1.00 94.00 227 GLN A C 1
ATOM 1753 O O . GLN A 1 227 ? 6.732 -5.258 26.639 1.00 94.00 227 GLN A O 1
ATOM 1758 N N . GLN A 1 228 ? 8.950 -5.084 26.297 1.00 91.25 228 GLN A N 1
ATOM 1759 C CA . GLN A 1 228 ? 9.379 -5.061 27.697 1.00 91.25 228 GLN A CA 1
ATOM 1760 C C . GLN A 1 228 ? 9.246 -3.683 28.347 1.00 91.25 228 GLN A C 1
ATOM 1762 O O . GLN A 1 228 ? 9.191 -3.610 29.571 1.00 91.25 228 GLN A O 1
ATOM 1767 N N . LYS A 1 229 ? 9.124 -2.609 27.556 1.00 86.94 229 LYS A N 1
ATOM 1768 C CA . LYS A 1 229 ? 8.884 -1.257 28.067 1.00 86.94 229 LYS A CA 1
ATOM 1769 C C . LYS A 1 229 ? 7.694 -1.236 29.027 1.00 86.94 229 LYS A C 1
ATOM 1771 O O . LYS A 1 229 ? 6.584 -1.617 28.646 1.00 86.94 229 LYS A O 1
ATOM 1776 N N . GLU A 1 230 ? 7.927 -0.738 30.230 1.00 86.69 230 GLU A N 1
ATOM 1777 C CA . GLU A 1 230 ? 6.879 -0.435 31.197 1.00 86.69 230 GLU A CA 1
ATOM 1778 C C . GLU A 1 230 ? 6.221 0.890 30.814 1.00 86.69 230 GLU A C 1
ATOM 1780 O O . GLU A 1 230 ? 6.885 1.915 30.647 1.00 86.69 230 GLU A O 1
ATOM 1785 N N . GLU A 1 231 ? 4.912 0.858 30.577 1.00 85.50 231 GLU A N 1
ATOM 1786 C CA . GLU A 1 231 ? 4.148 2.039 30.183 1.00 85.50 231 GLU A CA 1
ATOM 1787 C C . GLU A 1 231 ? 2.644 1.849 30.423 1.00 85.50 231 GLU A C 1
ATOM 1789 O O . GLU A 1 231 ? 2.163 0.708 30.467 1.00 85.50 231 GLU A O 1
ATOM 1794 N N . PRO A 1 232 ? 1.880 2.951 30.512 1.00 88.00 232 PRO A N 1
ATOM 1795 C CA . PRO A 1 232 ? 0.428 2.897 30.475 1.00 88.00 232 PRO A CA 1
ATOM 1796 C C . PRO A 1 232 ? -0.095 2.469 29.098 1.00 88.00 232 PRO A C 1
ATOM 1798 O O . PRO A 1 232 ? 0.244 3.064 28.072 1.00 88.00 232 PRO A O 1
ATOM 1801 N N . VAL A 1 233 ? -0.992 1.485 29.073 1.00 92.25 233 VAL A N 1
ATOM 1802 C CA . VAL A 1 233 ? -1.766 1.095 27.890 1.00 92.25 233 VAL A CA 1
ATOM 1803 C C . VAL A 1 233 ? -3.205 1.567 28.063 1.00 92.25 233 VAL A C 1
ATOM 1805 O O . VAL A 1 233 ? -3.995 0.968 28.792 1.00 92.25 233 VAL A O 1
ATOM 1808 N N . TYR A 1 234 ? -3.519 2.673 27.389 1.00 89.81 234 TYR A N 1
ATOM 1809 C CA . TYR A 1 234 ? -4.853 3.268 27.347 1.00 89.81 234 TYR A CA 1
ATOM 1810 C C . TYR A 1 234 ? -5.837 2.433 26.523 1.00 89.81 234 TYR A C 1
ATOM 1812 O O . TYR A 1 234 ? -5.590 2.154 25.350 1.00 89.81 234 TYR A O 1
ATOM 1820 N N . VAL A 1 235 ? -6.962 2.062 27.127 1.00 90.31 235 VAL A N 1
ATOM 1821 C CA . VAL A 1 235 ? -8.029 1.262 26.504 1.00 90.31 235 VAL A CA 1
ATOM 1822 C C . VAL A 1 235 ? -9.398 1.766 26.948 1.00 90.31 235 VAL A C 1
ATOM 1824 O O . VAL A 1 235 ? -9.536 2.343 28.025 1.00 90.31 235 VAL A O 1
ATOM 1827 N N . VAL A 1 236 ? -10.436 1.520 26.150 1.00 88.19 236 VAL A N 1
ATOM 1828 C CA . VAL A 1 236 ? -11.814 1.767 26.596 1.00 88.19 236 VAL A CA 1
ATOM 1829 C C . VAL A 1 236 ? -12.284 0.581 27.440 1.00 88.19 236 VAL A C 1
ATOM 1831 O O . VAL A 1 236 ? -12.030 -0.575 27.090 1.00 88.19 236 VAL A O 1
ATOM 1834 N N . LYS A 1 237 ? -12.972 0.852 28.551 1.00 84.94 237 LYS A N 1
ATOM 1835 C CA . LYS A 1 237 ? -13.514 -0.188 29.438 1.00 84.94 237 LYS A CA 1
ATOM 1836 C C . LYS A 1 237 ? -14.475 -1.118 28.681 1.00 84.94 237 LYS A C 1
ATOM 1838 O O . LYS A 1 237 ? -15.367 -0.650 27.976 1.00 84.94 237 LYS A O 1
ATOM 1843 N N . GLY A 1 238 ? -14.312 -2.426 28.853 1.00 85.25 238 GLY A N 1
ATOM 1844 C CA . GLY A 1 238 ? -15.107 -3.472 28.207 1.00 85.25 238 GLY A CA 1
ATOM 1845 C C . GLY A 1 238 ? -14.760 -3.734 26.737 1.00 85.25 238 GLY A C 1
ATOM 1846 O O . GLY A 1 238 ? -15.471 -4.491 26.086 1.00 85.25 238 GLY A O 1
ATOM 1847 N N . SER A 1 239 ? -13.704 -3.116 26.198 1.00 91.31 239 SER A N 1
ATOM 1848 C CA . SER A 1 239 ? -13.281 -3.324 24.806 1.00 91.31 239 SER A CA 1
ATOM 1849 C C . SER A 1 239 ? -12.445 -4.593 24.619 1.00 91.31 239 SER A C 1
ATOM 1851 O O . SER A 1 239 ? -11.808 -5.095 25.551 1.00 91.31 239 SER A O 1
ATOM 1853 N N . ASP A 1 240 ? -12.359 -5.063 23.374 1.00 93.12 240 ASP A N 1
ATOM 1854 C CA . ASP A 1 240 ? -11.464 -6.158 22.986 1.00 93.12 240 ASP A CA 1
ATOM 1855 C C . ASP A 1 240 ? -9.993 -5.806 23.259 1.00 93.12 240 ASP A C 1
ATOM 1857 O O . ASP A 1 240 ? -9.201 -6.672 23.634 1.00 93.12 240 ASP A O 1
ATOM 1861 N N . ALA A 1 241 ? -9.637 -4.522 23.140 1.00 94.12 241 ALA A N 1
ATOM 1862 C CA . ALA A 1 241 ? -8.304 -4.013 23.446 1.00 94.12 241 ALA A CA 1
ATOM 1863 C C . ALA A 1 241 ? -7.949 -4.158 24.934 1.00 94.12 241 ALA A C 1
ATOM 1865 O O . ALA A 1 241 ? -6.817 -4.520 25.257 1.00 94.12 241 ALA A O 1
ATOM 1866 N N . GLU A 1 242 ? -8.901 -3.923 25.846 1.00 92.69 242 GLU A N 1
ATOM 1867 C CA . GLU A 1 242 ? -8.689 -4.134 27.283 1.00 92.69 242 GLU A CA 1
ATOM 1868 C C . GLU A 1 242 ? -8.425 -5.613 27.589 1.00 92.69 242 GLU A C 1
ATOM 1870 O O . GLU A 1 242 ? -7.454 -5.941 28.279 1.00 92.69 242 GLU A O 1
ATOM 1875 N N . ALA A 1 243 ? -9.257 -6.508 27.048 1.00 93.88 243 ALA A N 1
ATOM 1876 C CA . ALA A 1 243 ? -9.100 -7.949 27.228 1.00 93.88 243 ALA A CA 1
ATOM 1877 C C . ALA A 1 243 ? -7.763 -8.449 26.657 1.00 93.88 243 ALA A C 1
ATOM 1879 O O . ALA A 1 243 ? -7.044 -9.204 27.320 1.00 93.88 243 ALA A O 1
ATOM 1880 N N . TYR A 1 244 ? -7.397 -7.988 25.456 1.00 96.00 244 TYR A N 1
ATOM 1881 C CA . TYR A 1 244 ? -6.112 -8.294 24.833 1.00 96.00 244 TYR A CA 1
ATOM 1882 C C . TYR A 1 244 ? -4.945 -7.821 25.703 1.00 96.00 244 TYR A C 1
ATOM 1884 O O . TYR A 1 244 ? -4.058 -8.615 26.017 1.00 96.00 244 TYR A O 1
ATOM 1892 N N . ALA A 1 245 ? -4.945 -6.552 26.116 1.00 93.56 245 ALA A N 1
ATOM 1893 C CA . ALA A 1 245 ? -3.812 -5.958 26.809 1.00 93.56 245 ALA A CA 1
ATOM 1894 C C . ALA A 1 245 ? -3.580 -6.601 28.187 1.00 93.56 245 ALA A C 1
ATOM 1896 O O . ALA A 1 245 ? -2.441 -6.959 28.489 1.00 93.56 245 ALA A O 1
ATOM 1897 N N . LYS A 1 246 ? -4.647 -6.856 28.964 1.00 92.81 246 LYS A N 1
ATOM 1898 C CA . LYS A 1 246 ? -4.571 -7.578 30.253 1.00 92.81 246 LYS A CA 1
ATOM 1899 C C . LYS A 1 246 ? -4.002 -8.987 30.107 1.00 92.81 246 LYS A C 1
ATOM 1901 O O . LYS A 1 246 ? -3.243 -9.443 30.955 1.00 92.81 246 LYS A O 1
ATOM 1906 N N . LYS A 1 247 ? -4.376 -9.690 29.035 1.00 95.56 247 LYS A N 1
ATOM 1907 C CA . LYS A 1 247 ? -3.890 -11.048 28.766 1.00 95.56 247 LYS A CA 1
ATOM 1908 C C . LYS A 1 247 ? -2.436 -11.052 28.289 1.00 95.56 247 LYS A C 1
ATOM 1910 O O . LYS A 1 247 ? -1.675 -11.956 28.626 1.00 95.56 247 LYS A O 1
ATOM 1915 N N . ARG A 1 248 ? -2.068 -10.088 27.443 1.00 95.44 248 ARG A N 1
ATOM 1916 C CA . ARG A 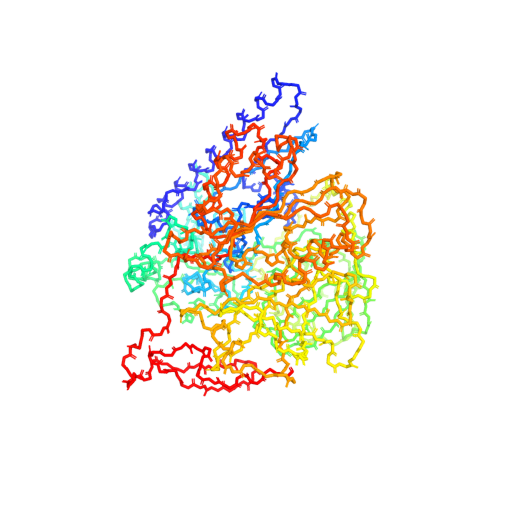1 248 ? -0.810 -10.089 26.687 1.00 95.44 248 ARG A CA 1
ATOM 1917 C C . ARG A 1 248 ? 0.371 -9.513 27.463 1.00 95.44 248 ARG A C 1
ATOM 1919 O O . ARG A 1 248 ? 1.502 -9.949 27.214 1.00 95.44 248 ARG A O 1
ATOM 1926 N N . TRP A 1 249 ? 0.132 -8.538 28.336 1.00 92.94 249 TRP A N 1
ATOM 1927 C CA . TRP A 1 249 ? 1.184 -7.755 28.980 1.00 92.94 249 TRP A CA 1
ATOM 1928 C C . TRP A 1 249 ? 1.090 -7.857 30.497 1.00 92.94 249 TRP A C 1
ATOM 1930 O O . TRP A 1 249 ? 0.063 -7.541 31.084 1.00 92.94 249 TRP A O 1
ATOM 1940 N N . LYS A 1 250 ? 2.191 -8.276 31.127 1.00 90.69 250 LYS A N 1
ATOM 1941 C CA . LYS A 1 250 ? 2.324 -8.323 32.595 1.00 90.69 250 LYS A CA 1
ATOM 1942 C C . LYS A 1 250 ? 3.038 -7.092 33.156 1.00 90.69 250 LYS A C 1
ATOM 1944 O O . LYS A 1 250 ? 2.822 -6.718 34.296 1.00 90.69 250 LYS A O 1
ATOM 1949 N N . ASN A 1 251 ? 3.885 -6.485 32.333 1.00 85.69 251 ASN A N 1
ATOM 1950 C CA . ASN A 1 251 ? 4.756 -5.352 32.636 1.00 85.69 251 ASN A CA 1
ATOM 1951 C C . ASN A 1 251 ? 4.163 -3.999 32.203 1.00 85.69 251 ASN A C 1
ATOM 1953 O O . ASN A 1 251 ? 4.828 -2.976 32.306 1.00 85.69 251 ASN A O 1
ATOM 1957 N N . LYS A 1 252 ? 2.947 -3.978 31.643 1.00 89.06 252 LYS A N 1
ATOM 1958 C CA . LYS A 1 252 ? 2.294 -2.747 31.184 1.00 89.06 252 LYS A CA 1
ATOM 1959 C C . LYS A 1 252 ? 1.052 -2.476 32.019 1.00 89.06 252 LYS A C 1
ATOM 1961 O O . LYS A 1 252 ? 0.245 -3.376 32.244 1.00 89.06 252 LYS A O 1
ATOM 1966 N N . THR A 1 253 ? 0.886 -1.229 32.439 1.00 85.25 253 THR A N 1
ATOM 1967 C CA . THR A 1 253 ? -0.221 -0.816 33.305 1.00 85.25 253 THR A CA 1
ATOM 1968 C C . THR A 1 253 ? -1.437 -0.489 32.454 1.00 85.25 253 THR A C 1
ATOM 1970 O O . THR A 1 253 ? -1.394 0.412 31.621 1.00 85.25 253 THR A O 1
ATOM 1973 N N . ILE A 1 254 ? -2.543 -1.202 32.646 1.00 87.12 254 ILE A N 1
ATOM 1974 C CA . ILE A 1 254 ? -3.771 -0.941 31.887 1.00 87.12 254 ILE A CA 1
ATOM 1975 C C . ILE A 1 254 ? -4.487 0.275 32.473 1.00 87.12 254 ILE A C 1
ATOM 1977 O O . ILE A 1 254 ? -4.866 0.267 33.643 1.00 87.12 254 ILE A O 1
ATOM 1981 N N . LYS A 1 255 ? -4.701 1.305 31.650 1.00 85.44 255 LYS A N 1
ATOM 1982 C CA . LYS A 1 255 ? -5.429 2.523 32.023 1.00 85.44 255 LYS A CA 1
ATOM 1983 C C . LYS A 1 255 ? -6.723 2.604 31.224 1.00 85.44 255 LYS A C 1
ATOM 1985 O O . LYS A 1 255 ? -6.700 2.694 29.999 1.00 85.44 255 LYS A O 1
ATOM 1990 N N . THR A 1 256 ? -7.860 2.592 31.908 1.00 86.00 256 THR A N 1
ATOM 1991 C CA . THR A 1 256 ? -9.153 2.792 31.247 1.00 86.00 256 THR A CA 1
ATOM 1992 C C . THR A 1 256 ? -9.421 4.275 31.023 1.00 86.00 256 THR A C 1
ATOM 1994 O O . THR A 1 256 ? -9.305 5.056 31.966 1.00 86.00 256 THR A O 1
ATOM 1997 N N . VAL A 1 257 ? -9.820 4.643 29.808 1.00 83.81 257 VAL A N 1
ATOM 1998 C CA . VAL A 1 257 ? -10.178 6.017 29.411 1.00 83.81 257 VAL A CA 1
ATOM 1999 C C . VAL A 1 257 ? -11.565 6.062 28.768 1.00 83.81 257 VAL A C 1
ATOM 2001 O O . VAL A 1 257 ? -12.152 5.017 28.456 1.00 83.81 257 VAL A O 1
ATOM 2004 N N . GLY A 1 258 ? -12.109 7.264 28.585 1.00 77.69 258 GLY A N 1
ATOM 2005 C CA . GLY A 1 258 ? -13.366 7.488 27.885 1.00 77.69 258 GLY A CA 1
ATOM 2006 C C . GLY A 1 258 ? -13.309 7.116 26.401 1.00 77.69 258 GLY A C 1
ATOM 2007 O O . GLY A 1 258 ? -12.246 7.001 25.787 1.00 77.69 258 GLY A O 1
ATOM 2008 N N . ASN A 1 259 ? -14.491 6.926 25.805 1.00 76.88 259 ASN A N 1
ATOM 2009 C CA . ASN A 1 259 ? -14.612 6.740 24.363 1.00 76.88 259 ASN A CA 1
ATOM 2010 C C . ASN A 1 259 ? -14.621 8.110 23.666 1.00 76.88 259 ASN A C 1
ATOM 2012 O O . ASN A 1 259 ? -15.535 8.918 23.861 1.00 76.88 259 ASN A O 1
ATOM 2016 N N . ALA A 1 260 ? -13.593 8.345 22.857 1.00 73.31 260 ALA A N 1
ATOM 2017 C CA . ALA A 1 260 ? -13.392 9.578 22.110 1.00 73.31 260 ALA A CA 1
ATOM 2018 C C . ALA A 1 260 ? -14.104 9.609 20.743 1.00 73.31 260 ALA A C 1
ATOM 2020 O O . ALA A 1 260 ? -14.221 10.673 20.140 1.00 73.31 260 ALA A O 1
ATOM 2021 N N . LEU A 1 261 ? -14.590 8.470 20.236 1.00 78.81 261 LEU A N 1
ATOM 2022 C CA . LEU A 1 261 ? -15.325 8.399 18.970 1.00 78.81 261 LEU A CA 1
ATOM 2023 C C . LEU A 1 261 ? -16.807 8.696 19.217 1.00 78.81 261 LEU A C 1
ATOM 2025 O O . LEU A 1 261 ? -17.614 7.784 19.395 1.00 78.81 261 LEU A O 1
ATOM 2029 N N . ARG A 1 262 ? -17.156 9.986 19.264 1.00 75.56 262 ARG A N 1
ATOM 2030 C CA . ARG A 1 262 ? -18.524 10.453 19.533 1.00 75.56 262 ARG A CA 1
ATOM 2031 C C . ARG A 1 262 ? -19.150 11.051 18.274 1.00 75.56 262 ARG A C 1
ATOM 2033 O O . ARG A 1 262 ? -18.747 12.140 17.864 1.00 75.56 262 ARG A O 1
ATOM 2040 N N . PRO A 1 263 ? -20.112 10.367 17.637 1.00 78.38 263 PRO A N 1
ATOM 2041 C CA . PRO A 1 263 ? -20.804 10.929 16.489 1.00 78.38 263 PRO A CA 1
ATOM 2042 C C . PRO A 1 263 ? -21.735 12.066 16.915 1.00 78.38 263 PRO A C 1
ATOM 2044 O O . PRO A 1 263 ? -22.430 11.960 17.922 1.00 78.38 263 PRO A O 1
ATOM 2047 N N . ARG A 1 264 ? -21.772 13.138 16.117 1.00 76.38 264 ARG A N 1
ATOM 2048 C CA . ARG A 1 264 ? -22.697 14.276 16.289 1.00 76.38 264 ARG A CA 1
ATOM 2049 C C . ARG A 1 264 ? -23.839 14.295 15.265 1.00 76.38 264 ARG A C 1
ATOM 2051 O O . ARG A 1 264 ? -24.692 15.171 15.313 1.00 76.38 264 ARG A O 1
ATOM 2058 N N . SER A 1 265 ? -23.852 13.331 14.348 1.00 83.12 265 SER A N 1
ATOM 2059 C CA . SER A 1 265 ? -24.903 13.111 13.354 1.00 83.12 265 SER A CA 1
ATOM 2060 C C . SER A 1 265 ? -25.155 11.614 13.186 1.00 83.12 265 SER A C 1
ATOM 2062 O O . SER A 1 265 ? -24.301 10.786 13.528 1.00 83.12 265 SER A O 1
ATOM 2064 N N . ILE A 1 266 ? -26.319 11.253 12.654 1.00 86.81 266 ILE A N 1
ATOM 2065 C CA . ILE A 1 266 ? -26.660 9.866 12.333 1.00 86.81 266 ILE A CA 1
ATOM 2066 C C . ILE A 1 266 ? -25.769 9.353 11.200 1.00 86.81 266 ILE A C 1
ATOM 2068 O O . ILE A 1 266 ? -25.295 8.222 11.288 1.00 86.81 266 ILE A O 1
ATOM 2072 N N . ASP A 1 267 ? -25.467 10.175 10.188 1.00 83.81 267 ASP A N 1
ATOM 2073 C CA . ASP A 1 267 ? -24.499 9.827 9.135 1.00 83.81 267 ASP A CA 1
ATOM 2074 C C . ASP A 1 267 ? -23.145 9.403 9.723 1.00 83.81 267 ASP A C 1
ATOM 2076 O O . ASP A 1 267 ? -22.653 8.305 9.454 1.00 83.81 267 ASP A O 1
ATOM 2080 N N . ALA A 1 268 ? -22.574 10.244 10.591 1.00 80.69 268 ALA A N 1
ATOM 2081 C CA . ALA A 1 268 ? -21.289 9.972 11.225 1.00 80.69 268 ALA A CA 1
ATOM 2082 C C . ALA A 1 268 ? -21.363 8.746 12.144 1.00 80.69 268 ALA A C 1
ATOM 2084 O O . ALA A 1 268 ? -20.428 7.949 12.195 1.00 80.69 268 ALA A O 1
ATOM 2085 N N . MET A 1 269 ? -22.482 8.560 12.851 1.00 86.81 269 MET A N 1
ATOM 2086 C CA . MET A 1 269 ? -22.708 7.379 13.682 1.00 86.81 269 MET A CA 1
ATOM 2087 C C . MET A 1 269 ? -22.685 6.102 12.841 1.00 86.81 269 MET A C 1
ATOM 2089 O O . MET A 1 269 ? -21.953 5.176 13.177 1.00 86.81 269 MET A O 1
ATOM 2093 N N . LEU A 1 270 ? -23.446 6.050 11.746 1.00 87.88 270 LEU A N 1
ATOM 2094 C CA . LEU A 1 270 ? -23.515 4.878 10.871 1.00 87.88 270 LEU A CA 1
ATOM 2095 C C . LEU A 1 270 ? -22.151 4.549 10.247 1.00 87.88 270 LEU A C 1
ATOM 2097 O O . LEU A 1 270 ? -21.789 3.375 10.167 1.00 87.88 270 LEU A O 1
ATOM 2101 N N . GLN A 1 271 ? -21.373 5.570 9.875 1.00 83.56 271 GLN A N 1
ATOM 2102 C CA . GLN A 1 271 ? -20.000 5.411 9.380 1.00 83.56 271 GLN A CA 1
ATOM 2103 C C . GLN A 1 271 ? -19.030 4.918 10.464 1.00 83.56 271 GLN A C 1
ATOM 2105 O O . GLN A 1 271 ? -18.109 4.157 10.168 1.00 83.56 271 GLN A O 1
ATOM 2110 N N . LEU A 1 272 ? -19.240 5.309 11.724 1.00 83.38 272 LEU A N 1
ATOM 2111 C CA . LEU A 1 272 ? -18.410 4.881 12.849 1.00 83.38 272 LEU A CA 1
ATOM 2112 C C . LEU A 1 272 ? -18.719 3.476 13.365 1.00 83.38 272 LEU A C 1
ATOM 2114 O O . LEU A 1 272 ? -17.861 2.894 14.031 1.00 83.38 272 LEU A O 1
ATOM 2118 N N . LEU A 1 273 ? -19.897 2.912 13.089 1.00 88.06 273 LEU A N 1
ATOM 2119 C CA . LEU A 1 273 ? -20.254 1.587 13.605 1.00 88.06 273 LEU A CA 1
ATOM 2120 C C . LEU A 1 273 ? -19.202 0.523 13.237 1.00 88.06 273 LEU A C 1
ATOM 2122 O O . LEU A 1 273 ? -18.677 -0.097 14.158 1.00 88.06 273 LEU A O 1
ATOM 2126 N N . PRO A 1 274 ? -18.779 0.340 11.968 1.00 86.00 274 PRO A N 1
ATOM 2127 C CA . PRO A 1 274 ? -17.721 -0.623 11.646 1.00 86.00 274 PRO A CA 1
ATOM 2128 C C . PRO A 1 274 ? -16.373 -0.328 12.314 1.00 86.00 274 PRO A C 1
ATOM 2130 O O . PRO A 1 274 ? -15.591 -1.242 12.556 1.00 86.00 274 PRO A O 1
ATOM 2133 N N . VAL A 1 275 ? -16.102 0.942 12.623 1.00 84.75 275 VAL A N 1
ATOM 2134 C CA . VAL A 1 275 ? -14.837 1.421 13.195 1.00 84.75 275 VAL A CA 1
ATOM 2135 C C . VAL A 1 275 ? -14.746 1.136 14.698 1.00 84.75 275 VAL A C 1
ATOM 2137 O O . VAL A 1 275 ? -13.677 0.778 15.198 1.00 84.75 275 VAL A O 1
ATOM 2140 N N . ALA A 1 276 ? -15.857 1.307 15.419 1.00 86.12 276 ALA A N 1
ATOM 2141 C CA . ALA A 1 276 ? -15.957 1.120 16.869 1.00 86.12 276 ALA A CA 1
ATOM 2142 C C . ALA A 1 276 ? -16.384 -0.301 17.281 1.00 86.12 276 ALA A C 1
ATOM 2144 O O . ALA A 1 276 ? -16.386 -0.627 18.472 1.00 86.12 276 ALA A O 1
ATOM 2145 N N . PHE A 1 277 ? -16.763 -1.134 16.314 1.00 90.12 277 PHE A N 1
ATOM 2146 C CA . PHE A 1 277 ? -17.238 -2.493 16.533 1.00 90.12 277 PHE A CA 1
ATOM 2147 C C . PHE A 1 277 ? -16.194 -3.378 17.228 1.00 90.12 277 PHE A C 1
ATOM 2149 O O . PHE A 1 277 ? -14.996 -3.283 16.958 1.00 90.12 277 PHE A O 1
ATOM 2156 N N . GLN A 1 278 ? -16.661 -4.247 18.127 1.00 90.06 278 GLN A N 1
ATOM 2157 C CA . GLN A 1 278 ? -15.845 -5.194 18.890 1.00 90.06 278 GLN A CA 1
ATOM 2158 C C . GLN A 1 278 ? -16.146 -6.631 18.424 1.00 90.06 278 GLN A C 1
ATOM 2160 O O . GLN A 1 278 ? -17.106 -7.242 18.907 1.00 90.06 278 GLN A O 1
ATOM 2165 N N . PRO A 1 279 ? -15.358 -7.191 17.484 1.00 86.62 279 PRO A N 1
ATOM 2166 C CA . PRO A 1 279 ? -15.635 -8.497 16.888 1.00 86.62 279 PRO A CA 1
ATOM 2167 C C . PRO A 1 279 ? -15.759 -9.631 17.906 1.00 86.62 279 PRO A C 1
ATOM 2169 O O . PRO A 1 279 ? -16.602 -10.513 17.743 1.00 86.62 279 PRO A O 1
ATOM 2172 N N . ASN A 1 280 ? -14.963 -9.619 18.983 1.00 87.69 280 ASN A N 1
ATOM 2173 C CA . ASN A 1 280 ? -15.006 -10.707 19.960 1.00 87.69 280 ASN A CA 1
ATOM 2174 C C . ASN A 1 280 ? -16.272 -10.672 20.826 1.00 87.69 280 ASN A C 1
ATOM 2176 O O . ASN A 1 280 ? -16.731 -11.727 21.253 1.00 87.69 280 ASN A O 1
ATOM 2180 N N . GLN A 1 281 ? -16.878 -9.497 21.020 1.00 86.75 281 GLN A N 1
ATOM 2181 C CA . GLN A 1 281 ? -18.152 -9.340 21.739 1.00 86.75 281 GLN A CA 1
ATOM 2182 C C . GLN A 1 281 ? -19.371 -9.787 20.912 1.00 86.75 281 GLN A C 1
ATOM 2184 O O . GLN A 1 281 ? -20.462 -9.998 21.460 1.00 86.75 281 GLN A O 1
ATOM 2189 N N . ALA A 1 282 ? -19.182 -9.924 19.597 1.00 87.75 282 ALA A N 1
ATOM 2190 C CA . ALA A 1 282 ? -20.218 -10.208 18.612 1.00 87.75 282 ALA A CA 1
ATOM 2191 C C . ALA A 1 282 ? -20.177 -11.640 18.049 1.00 87.75 282 ALA A C 1
ATOM 2193 O O . ALA A 1 282 ? -20.958 -11.950 17.152 1.00 87.75 282 ALA A O 1
ATOM 2194 N N . ARG A 1 283 ? -19.286 -12.515 18.544 1.00 83.56 283 ARG A N 1
ATOM 2195 C CA . ARG A 1 283 ? -19.090 -13.877 18.002 1.00 83.56 283 ARG A CA 1
ATOM 2196 C C . ARG A 1 283 ? -20.376 -14.702 17.946 1.00 83.56 283 ARG A C 1
ATOM 2198 O O . ARG A 1 283 ? -20.618 -15.372 16.952 1.00 83.56 283 ARG A O 1
ATOM 2205 N N . ASP A 1 284 ? -21.210 -14.583 18.973 1.00 86.81 284 ASP A N 1
ATOM 2206 C CA . ASP A 1 284 ? -22.455 -15.350 19.095 1.00 86.81 284 ASP A CA 1
ATOM 2207 C C . ASP A 1 284 ? -23.682 -14.586 18.567 1.00 86.81 284 ASP A C 1
ATOM 2209 O O . ASP A 1 284 ? -24.820 -15.009 18.770 1.00 86.81 284 ASP A O 1
ATOM 2213 N N . LEU A 1 285 ? -23.477 -13.424 17.935 1.00 90.81 285 LEU A N 1
ATOM 2214 C CA . LEU A 1 285 ? -24.560 -12.581 17.443 1.00 90.81 285 LEU A CA 1
ATOM 2215 C C . LEU A 1 285 ? -24.741 -12.760 15.935 1.00 90.81 285 LEU A C 1
ATOM 2217 O O . LEU A 1 285 ? -23.862 -12.435 15.137 1.00 90.81 285 LEU A O 1
ATOM 2221 N N . ARG A 1 286 ? -25.929 -13.234 15.560 1.00 93.62 286 ARG A N 1
ATOM 2222 C CA . ARG A 1 286 ? -26.409 -13.300 14.179 1.00 93.62 286 ARG A CA 1
ATOM 2223 C C . ARG A 1 286 ? -27.751 -12.592 14.108 1.00 93.62 286 ARG A C 1
ATOM 2225 O O . ARG A 1 286 ? -28.753 -13.145 14.550 1.00 93.62 286 ARG A O 1
ATOM 2232 N N . ALA A 1 287 ? -27.744 -11.347 13.643 1.00 94.62 287 ALA A N 1
ATOM 2233 C CA . ALA A 1 287 ? -28.948 -10.528 13.586 1.00 94.62 287 ALA A CA 1
ATOM 2234 C C . ALA A 1 287 ? -28.856 -9.411 12.537 1.00 94.62 287 ALA A C 1
ATOM 2236 O O . ALA A 1 287 ? -27.803 -8.801 12.322 1.00 94.62 287 ALA A O 1
ATOM 2237 N N . THR A 1 288 ? -30.001 -9.116 11.933 1.00 95.38 288 THR A N 1
ATOM 2238 C CA . THR A 1 288 ? -30.254 -7.988 11.041 1.00 95.38 288 THR A CA 1
ATOM 2239 C C . THR A 1 288 ? -31.109 -6.950 11.757 1.00 95.38 288 THR A C 1
ATOM 2241 O O . THR A 1 288 ? -32.204 -7.233 12.242 1.00 95.38 288 THR A O 1
ATOM 2244 N N . TYR A 1 289 ? -30.619 -5.719 11.789 1.00 96.44 289 TYR A N 1
ATOM 2245 C CA . TYR A 1 289 ? -31.248 -4.583 12.442 1.00 96.44 289 TYR A CA 1
ATOM 2246 C C . TYR A 1 289 ? -31.681 -3.560 11.397 1.00 96.44 289 TYR A C 1
ATOM 2248 O O . TYR A 1 289 ? -30.868 -3.124 10.581 1.00 96.44 289 TYR A O 1
ATOM 2256 N N . HIS A 1 290 ? -32.936 -3.123 11.445 1.00 97.56 290 HIS A N 1
ATOM 2257 C CA . HIS A 1 290 ? -33.398 -1.958 10.688 1.00 97.56 290 HIS A CA 1
ATOM 2258 C C . HIS A 1 290 ? -33.510 -0.764 11.619 1.00 97.56 290 HIS A C 1
ATOM 2260 O O . HIS A 1 290 ? -34.282 -0.785 12.576 1.00 97.56 290 HIS A O 1
ATOM 2266 N N . PHE A 1 291 ? -32.762 0.287 11.312 1.00 96.06 291 PHE A N 1
ATOM 2267 C CA . PHE A 1 291 ? -32.867 1.572 11.984 1.00 96.06 291 PHE A CA 1
ATOM 2268 C C . PHE A 1 291 ? -33.568 2.577 11.074 1.00 96.06 291 PHE A C 1
ATOM 2270 O O . PHE A 1 291 ? -33.277 2.666 9.879 1.00 96.06 291 PHE A O 1
ATOM 2277 N N . GLU A 1 292 ? -34.504 3.325 11.640 1.00 96.38 292 GLU A N 1
ATOM 2278 C CA . GLU A 1 292 ? -35.184 4.449 11.007 1.00 96.38 292 GLU A CA 1
ATOM 2279 C C . GLU A 1 292 ? -35.069 5.666 11.919 1.00 96.38 292 GLU A C 1
ATOM 2281 O O . GLU A 1 292 ? -35.629 5.705 13.012 1.00 96.38 292 GLU A O 1
ATOM 2286 N N . PHE A 1 293 ? -34.307 6.653 11.472 1.00 95.06 293 PHE A N 1
ATOM 2287 C CA . PHE A 1 293 ? -34.113 7.906 12.176 1.00 95.06 293 PHE A CA 1
ATOM 2288 C C . PHE A 1 293 ? -35.040 8.973 11.608 1.00 95.06 293 PHE A C 1
ATOM 2290 O O . PHE A 1 293 ? -35.185 9.088 10.390 1.00 95.06 293 PHE A O 1
ATOM 2297 N N . THR A 1 294 ? -35.669 9.733 12.497 1.00 91.56 294 THR A N 1
ATOM 2298 C CA . THR A 1 294 ? -36.617 10.810 12.180 1.00 91.56 294 THR A CA 1
ATOM 2299 C C . THR A 1 294 ? -36.196 12.117 12.856 1.00 91.56 294 THR A C 1
ATOM 2301 O O . THR A 1 294 ? -35.308 12.116 13.701 1.00 91.56 294 THR A O 1
ATOM 2304 N N . GLY A 1 295 ? -36.863 13.234 12.557 1.00 90.00 295 GLY A N 1
ATOM 2305 C CA . GLY A 1 295 ? -36.579 14.522 13.201 1.00 90.00 295 GLY A CA 1
ATOM 2306 C C . GLY A 1 295 ? -35.518 15.320 12.446 1.00 90.00 295 GLY A C 1
ATOM 2307 O O . GLY A 1 295 ? -35.641 15.490 11.234 1.00 90.00 295 GLY A O 1
ATOM 2308 N N . ALA A 1 296 ? -34.496 15.814 13.154 1.00 85.88 296 ALA A N 1
ATOM 2309 C CA . ALA A 1 296 ? -33.474 16.707 12.591 1.00 85.88 296 ALA A CA 1
ATOM 2310 C C . ALA A 1 296 ? -32.623 16.055 11.486 1.00 85.88 296 ALA A C 1
ATOM 2312 O O . ALA A 1 296 ? -32.100 16.749 10.620 1.00 85.88 296 ALA A O 1
ATOM 2313 N N . GLU A 1 297 ? -32.496 14.726 11.501 1.00 88.31 297 GLU A N 1
ATOM 2314 C CA . GLU A 1 297 ? -31.850 13.967 10.432 1.00 88.31 297 GLU A CA 1
ATOM 2315 C C . GLU A 1 297 ? -32.683 12.721 10.129 1.00 88.31 297 GLU A C 1
ATOM 2317 O O . GLU A 1 297 ? -32.959 11.919 11.022 1.00 88.31 297 GLU A O 1
ATOM 2322 N N . GLN A 1 298 ? -33.089 12.561 8.868 1.00 92.38 298 GLN A N 1
ATOM 2323 C CA . GLN A 1 298 ? -33.871 11.411 8.426 1.00 92.38 298 GLN A CA 1
ATOM 2324 C C . GLN A 1 298 ? -32.983 10.414 7.698 1.00 92.38 298 GLN A C 1
ATOM 2326 O O . GLN A 1 298 ? -32.411 10.739 6.658 1.00 92.38 298 GLN A O 1
ATOM 2331 N N . ARG A 1 299 ? -32.868 9.194 8.228 1.00 92.00 299 ARG A N 1
ATOM 2332 C CA . ARG A 1 299 ? -32.073 8.125 7.608 1.00 92.00 299 ARG A CA 1
ATOM 2333 C C . ARG A 1 299 ? -32.680 6.759 7.856 1.00 92.00 299 ARG A C 1
ATOM 2335 O O . ARG A 1 299 ? -33.199 6.484 8.932 1.00 92.00 299 ARG A O 1
ATOM 2342 N N . LYS A 1 300 ? -32.541 5.872 6.875 1.00 94.62 300 LYS A N 1
ATOM 2343 C CA . LYS A 1 300 ? -32.829 4.443 7.015 1.00 94.62 300 LYS A CA 1
ATOM 2344 C C . LYS A 1 300 ? -31.541 3.670 6.826 1.00 94.62 300 LYS A C 1
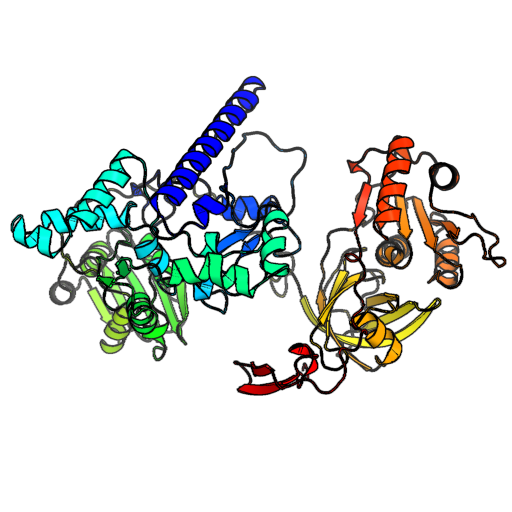ATOM 2346 O O . LYS A 1 300 ? -30.789 3.955 5.896 1.00 94.62 300 LYS A O 1
ATOM 2351 N N . ALA A 1 301 ? -31.297 2.706 7.699 1.00 94.94 301 ALA A N 1
ATOM 2352 C CA . ALA A 1 301 ? -30.113 1.872 7.620 1.00 94.94 301 ALA A CA 1
ATOM 2353 C C . ALA A 1 301 ? -30.423 0.429 8.003 1.00 94.94 301 ALA A C 1
ATOM 2355 O O . ALA A 1 301 ? -31.209 0.159 8.914 1.00 94.94 301 ALA A O 1
ATOM 2356 N N . THR A 1 302 ? -29.747 -0.489 7.326 1.00 94.56 302 THR A N 1
ATOM 2357 C CA . THR A 1 302 ? -29.713 -1.907 7.664 1.00 94.56 302 THR A CA 1
ATOM 2358 C C . THR A 1 302 ? -28.342 -2.231 8.211 1.00 94.56 302 THR A C 1
ATOM 2360 O O . THR A 1 302 ? -27.337 -2.028 7.529 1.00 94.56 302 THR A O 1
ATOM 2363 N N . ILE A 1 303 ? -28.296 -2.749 9.432 1.00 95.38 303 ILE A N 1
ATOM 2364 C CA . ILE A 1 303 ? -27.061 -3.192 10.067 1.00 95.38 303 ILE A CA 1
ATOM 2365 C C . ILE A 1 303 ? -27.144 -4.701 10.229 1.00 95.38 303 ILE A C 1
ATOM 2367 O O . ILE A 1 303 ? -28.046 -5.204 10.887 1.00 95.38 303 ILE A O 1
ATOM 2371 N N . VAL A 1 304 ? -26.208 -5.424 9.628 1.00 93.62 304 VAL A N 1
ATOM 2372 C CA . VAL A 1 304 ? -26.117 -6.882 9.741 1.00 93.62 304 VAL A CA 1
ATOM 2373 C C . VAL A 1 304 ? -24.892 -7.213 10.570 1.00 93.62 304 VAL A C 1
ATOM 2375 O O . VAL A 1 304 ? -23.790 -6.790 10.216 1.00 93.62 304 VAL A O 1
ATOM 2378 N N . ILE A 1 305 ? -25.083 -7.966 11.651 1.00 91.69 305 ILE A N 1
ATOM 2379 C CA . ILE A 1 305 ? -23.995 -8.551 12.435 1.00 91.69 305 ILE A CA 1
ATOM 2380 C C . ILE A 1 305 ? -24.066 -10.063 12.265 1.00 91.69 305 ILE A C 1
ATOM 2382 O O . ILE A 1 305 ? -25.087 -10.675 12.579 1.00 91.69 305 ILE A O 1
ATOM 2386 N N . HIS A 1 306 ? -22.996 -10.650 11.738 1.00 88.00 306 HIS A N 1
ATOM 2387 C CA . HIS A 1 306 ? -22.889 -12.089 11.525 1.00 88.00 306 HIS A CA 1
ATOM 2388 C C . HIS A 1 306 ? -21.428 -12.526 11.651 1.00 88.00 306 HIS A C 1
ATOM 2390 O O . HIS A 1 306 ? -20.556 -11.915 11.036 1.00 88.00 306 HIS A O 1
ATOM 2396 N N . ASP A 1 307 ? -21.166 -13.564 12.450 1.00 81.62 307 ASP A N 1
ATOM 2397 C CA . ASP A 1 307 ? -19.837 -14.159 12.680 1.00 81.62 307 ASP A CA 1
ATOM 2398 C C . ASP A 1 307 ? -18.739 -13.130 13.015 1.00 81.62 307 ASP A C 1
ATOM 2400 O O . ASP A 1 307 ? -17.632 -13.167 12.478 1.00 81.62 307 ASP A O 1
ATOM 2404 N N . GLY A 1 308 ? -19.046 -12.166 13.889 1.00 81.81 308 GLY A N 1
ATOM 2405 C CA . GLY A 1 308 ? -18.079 -11.131 14.272 1.00 81.81 308 GLY A CA 1
ATOM 2406 C C . GLY A 1 308 ? -17.739 -10.144 13.148 1.00 81.81 308 GLY A C 1
ATOM 2407 O O . GLY A 1 308 ? -16.698 -9.492 13.208 1.00 81.81 308 GLY A O 1
ATOM 2408 N N . VAL A 1 309 ? -18.604 -10.005 12.140 1.00 82.88 309 VAL A N 1
ATOM 2409 C CA . VAL A 1 309 ? -18.513 -8.989 11.084 1.00 82.88 309 VAL A CA 1
ATOM 2410 C C . VAL A 1 309 ? -19.760 -8.118 11.113 1.00 82.88 309 VAL A C 1
ATOM 2412 O O . VAL A 1 309 ? -20.878 -8.620 11.208 1.00 82.88 309 VAL A O 1
ATOM 2415 N N . ILE A 1 310 ? -19.569 -6.806 10.986 1.00 89.31 310 ILE A N 1
ATOM 2416 C CA . ILE A 1 310 ? -20.644 -5.824 10.857 1.00 89.31 310 ILE A CA 1
ATOM 2417 C C . ILE A 1 310 ? -20.690 -5.264 9.435 1.00 89.31 310 ILE A C 1
ATOM 2419 O O . ILE A 1 310 ? -19.662 -4.933 8.843 1.00 89.31 310 ILE A O 1
ATOM 2423 N N . ARG A 1 311 ? -21.894 -5.138 8.878 1.00 90.12 311 ARG A N 1
ATOM 2424 C CA . ARG A 1 311 ? -22.148 -4.482 7.591 1.00 90.12 311 ARG A CA 1
ATOM 2425 C C . ARG A 1 311 ? -23.248 -3.452 7.767 1.00 90.12 311 ARG A C 1
ATOM 2427 O O . ARG A 1 311 ? -24.310 -3.784 8.278 1.00 90.12 311 ARG A O 1
ATOM 2434 N N . VAL A 1 312 ? -23.002 -2.229 7.312 1.00 88.44 312 VAL A N 1
ATOM 2435 C CA . VAL A 1 312 ? -23.985 -1.141 7.319 1.00 88.44 312 VAL A CA 1
ATOM 2436 C C . VAL A 1 312 ? -24.374 -0.853 5.874 1.00 88.44 312 VAL A C 1
ATOM 2438 O O . VAL A 1 312 ? -23.504 -0.676 5.025 1.00 88.44 312 VAL A O 1
ATOM 2441 N N . ARG A 1 313 ? -25.673 -0.860 5.582 1.00 89.94 313 ARG A N 1
ATOM 2442 C CA . ARG A 1 313 ? -26.240 -0.552 4.265 1.00 89.94 313 ARG A CA 1
ATOM 2443 C C . ARG A 1 313 ? -27.255 0.568 4.397 1.00 89.94 313 ARG A C 1
ATOM 2445 O O . ARG A 1 313 ? -27.974 0.638 5.393 1.00 89.94 313 ARG A O 1
ATOM 2452 N N . GLU A 1 314 ? -27.320 1.413 3.381 1.00 89.38 314 GLU A N 1
ATOM 2453 C CA . GLU A 1 314 ? -28.366 2.421 3.268 1.00 89.38 314 GLU A CA 1
ATOM 2454 C C . GLU A 1 314 ? -29.721 1.765 2.967 1.00 89.38 314 GLU A C 1
ATOM 2456 O O . GLU A 1 314 ? -29.801 0.766 2.248 1.00 89.38 314 GLU A O 1
ATOM 2461 N N . GLY A 1 315 ? -30.786 2.314 3.550 1.00 91.94 315 GLY A N 1
ATOM 2462 C CA . GLY A 1 315 ? -32.143 1.796 3.410 1.00 91.94 315 GLY A CA 1
ATOM 2463 C C . GLY A 1 315 ? -32.435 0.565 4.272 1.00 91.94 315 GLY A C 1
ATOM 2464 O O . GLY A 1 315 ? -31.606 0.090 5.051 1.00 91.94 315 GLY A O 1
ATOM 2465 N N . HIS A 1 316 ? -33.659 0.054 4.147 1.00 95.88 316 HIS A N 1
ATOM 2466 C CA . HIS A 1 316 ? -34.091 -1.210 4.750 1.00 95.88 316 HIS A CA 1
ATOM 2467 C C . HIS A 1 316 ? -33.990 -2.315 3.702 1.00 95.88 316 HIS A C 1
ATOM 2469 O O . HIS A 1 316 ? -34.748 -2.338 2.738 1.00 95.88 316 HIS A O 1
ATOM 2475 N N . VAL A 1 317 ? -33.026 -3.212 3.881 1.00 89.38 317 VAL A N 1
ATOM 2476 C CA . VAL A 1 317 ? -32.727 -4.316 2.970 1.00 89.38 317 VAL A CA 1
ATOM 2477 C C . VAL A 1 317 ? -33.064 -5.625 3.676 1.00 89.38 317 VAL A C 1
ATOM 2479 O O . VAL A 1 317 ? -32.621 -5.849 4.804 1.00 89.38 317 VAL A O 1
ATOM 2482 N N . GLY A 1 318 ? -33.833 -6.490 3.012 1.00 90.25 318 GLY A N 1
ATOM 2483 C CA . GLY A 1 318 ? -34.246 -7.789 3.553 1.00 90.25 318 GLY A CA 1
ATOM 2484 C C . GLY A 1 318 ? -35.191 -7.689 4.757 1.00 90.25 318 GLY A C 1
ATOM 2485 O O . GLY A 1 318 ? -35.842 -6.668 4.974 1.00 90.25 318 GLY A O 1
ATOM 2486 N N . SER A 1 319 ? -35.283 -8.765 5.539 1.00 90.19 319 SER A N 1
ATOM 2487 C CA . SER A 1 319 ? -36.039 -8.816 6.795 1.00 90.19 319 SER A CA 1
ATOM 2488 C C . SER A 1 319 ? -35.140 -8.498 7.989 1.00 90.19 319 SER A C 1
ATOM 2490 O O . SER A 1 319 ? -34.012 -8.979 8.057 1.00 90.19 319 SER A O 1
ATOM 2492 N N . ALA A 1 320 ? -35.651 -7.729 8.951 1.00 94.44 320 ALA A N 1
ATOM 2493 C CA . ALA A 1 320 ? -34.953 -7.458 10.203 1.00 94.44 320 ALA A CA 1
ATOM 2494 C C . ALA A 1 320 ? -35.487 -8.302 11.358 1.00 94.44 320 ALA A C 1
ATOM 2496 O O . ALA A 1 320 ? -36.699 -8.436 11.523 1.00 94.44 320 ALA A O 1
ATOM 2497 N N . ASP A 1 321 ? -34.564 -8.761 12.197 1.00 94.62 321 ASP A N 1
ATOM 2498 C CA . ASP A 1 321 ? -34.828 -9.398 13.488 1.00 94.62 321 ASP A CA 1
ATOM 2499 C C . ASP A 1 321 ? -35.208 -8.360 14.560 1.00 94.62 321 ASP A C 1
ATOM 2501 O O . ASP A 1 321 ? -35.910 -8.662 15.528 1.00 94.62 321 ASP A O 1
ATOM 2505 N N . LEU A 1 322 ? -34.755 -7.111 14.385 1.00 95.44 322 LEU A N 1
ATOM 2506 C CA . LEU A 1 322 ? -35.112 -5.973 15.230 1.00 95.44 322 LEU A CA 1
ATOM 2507 C C . LEU A 1 322 ? -35.295 -4.704 14.393 1.00 95.44 322 LEU A C 1
ATOM 2509 O O . LEU A 1 322 ? -34.414 -4.331 13.617 1.00 95.44 322 LEU A O 1
ATOM 2513 N N . ARG A 1 323 ? -36.404 -3.992 14.608 1.00 96.00 323 ARG A N 1
ATOM 2514 C CA . ARG A 1 323 ? -36.628 -2.652 14.053 1.00 96.00 323 ARG A CA 1
ATOM 2515 C C . ARG A 1 323 ? -36.570 -1.605 15.156 1.00 96.00 323 ARG A C 1
ATOM 2517 O O . ARG A 1 323 ? -37.211 -1.762 16.196 1.00 96.00 323 ARG A O 1
ATOM 2524 N N . VAL A 1 324 ? -35.831 -0.532 14.919 1.00 93.94 324 VAL A N 1
ATOM 2525 C CA . VAL A 1 324 ? -35.708 0.611 15.823 1.00 93.94 324 VAL A CA 1
ATOM 2526 C C . VAL A 1 324 ? -36.058 1.873 15.051 1.00 93.94 324 VAL A C 1
ATOM 2528 O O . VAL A 1 324 ? -35.392 2.207 14.075 1.00 93.94 324 VAL A O 1
ATOM 2531 N N . THR A 1 325 ? -37.078 2.591 15.506 1.00 93.81 325 THR A N 1
ATOM 2532 C CA . THR A 1 325 ? -37.408 3.929 15.011 1.00 93.81 325 THR A CA 1
ATOM 2533 C C . THR A 1 325 ? -37.068 4.940 16.095 1.00 93.81 325 THR A C 1
ATOM 2535 O O . THR A 1 325 ? -37.529 4.786 17.226 1.00 93.81 325 THR A O 1
ATOM 2538 N N . ALA A 1 326 ? -36.272 5.960 15.792 1.00 92.69 326 ALA A N 1
ATOM 2539 C CA . ALA A 1 326 ? -35.832 6.927 16.791 1.00 92.69 326 ALA A CA 1
ATOM 2540 C C . ALA A 1 326 ? -35.732 8.355 16.241 1.00 92.69 326 ALA A C 1
ATOM 2542 O O . ALA A 1 326 ? -35.231 8.580 15.145 1.00 92.69 326 ALA A O 1
ATOM 2543 N N . ASP A 1 327 ? -36.147 9.336 17.038 1.00 91.31 327 ASP A N 1
ATOM 2544 C CA . ASP A 1 327 ? -35.770 10.733 16.823 1.00 91.31 327 ASP A CA 1
ATOM 2545 C C . ASP A 1 327 ? -34.241 10.876 16.889 1.00 91.31 327 ASP A C 1
ATOM 2547 O O . ASP A 1 327 ? -33.613 10.402 17.839 1.00 91.31 327 ASP A O 1
ATOM 2551 N N . SER A 1 328 ? -33.641 11.500 15.876 1.00 88.56 328 SER A N 1
ATOM 2552 C CA . SER A 1 328 ? -32.194 11.492 15.657 1.00 88.56 328 SER A CA 1
ATOM 2553 C C . SER A 1 328 ? -31.418 12.129 16.810 1.00 88.56 328 SER A C 1
ATOM 2555 O O . SER A 1 328 ? -30.468 11.529 17.311 1.00 88.56 328 SER A O 1
ATOM 2557 N N . LEU A 1 329 ? -31.855 13.297 17.290 1.00 85.25 329 LEU A N 1
ATOM 2558 C CA . LEU A 1 329 ? -31.225 13.988 18.420 1.00 85.25 329 LEU A CA 1
ATOM 2559 C C . LEU A 1 329 ? -31.394 13.198 19.718 1.00 85.25 329 LEU A C 1
ATOM 2561 O O . LEU A 1 329 ? -30.439 13.036 20.474 1.00 85.25 329 LEU A O 1
ATOM 2565 N N . THR A 1 330 ? -32.583 12.638 19.950 1.00 85.12 330 THR A N 1
ATOM 2566 C CA . THR A 1 330 ? -32.834 11.804 21.133 1.00 85.12 330 THR A CA 1
ATOM 2567 C C . THR A 1 330 ? -31.965 10.543 21.131 1.00 85.12 330 THR A C 1
ATOM 2569 O O . THR A 1 330 ? -31.463 10.144 22.182 1.00 85.12 330 THR A O 1
ATOM 2572 N N . TRP A 1 331 ? -31.763 9.918 19.967 1.00 87.75 331 TRP A N 1
ATOM 2573 C CA . TRP A 1 331 ? -30.905 8.742 19.824 1.00 87.75 331 TRP A CA 1
ATOM 2574 C C . TRP A 1 331 ? -29.430 9.063 20.070 1.00 87.75 331 TRP A C 1
ATOM 2576 O O . TRP A 1 331 ? -28.765 8.350 20.822 1.00 87.75 331 TRP A O 1
ATOM 2586 N N . LEU A 1 332 ? -28.925 10.149 19.477 1.00 82.06 332 LEU A N 1
ATOM 2587 C CA . LEU A 1 332 ? -27.552 10.611 19.693 1.00 82.06 332 LEU A CA 1
ATOM 2588 C C . LEU A 1 332 ? -27.311 10.959 21.167 1.00 82.06 332 LEU A C 1
ATOM 2590 O O . LEU A 1 332 ? -26.342 10.470 21.747 1.00 82.06 332 LEU A O 1
ATOM 2594 N N . GLY A 1 333 ? -28.237 11.685 21.802 1.00 75.62 333 GLY A N 1
ATOM 2595 C CA . GLY A 1 333 ? -28.169 11.983 23.233 1.00 75.62 333 GLY A CA 1
ATOM 2596 C C . GLY A 1 333 ? -28.240 10.724 24.105 1.00 75.62 333 GLY A C 1
ATOM 2597 O O . GLY A 1 333 ? -27.552 10.627 25.117 1.00 75.62 333 GLY A O 1
ATOM 2598 N N . PHE A 1 334 ? -28.996 9.694 23.707 1.00 79.56 334 PHE A N 1
ATOM 2599 C CA . PHE A 1 334 ? -28.963 8.396 24.392 1.00 79.56 334 PHE A CA 1
ATOM 2600 C C . PHE A 1 334 ? -27.584 7.720 24.288 1.00 79.56 334 PHE A C 1
ATOM 2602 O O . PHE A 1 334 ? -27.049 7.274 25.307 1.00 79.56 334 PHE A O 1
ATOM 2609 N N . LEU A 1 335 ? -26.980 7.668 23.095 1.00 76.50 335 LEU A N 1
ATOM 2610 C CA . LEU A 1 335 ? -25.640 7.093 22.900 1.00 76.50 335 LEU A CA 1
ATOM 2611 C C . LEU A 1 335 ? -24.557 7.859 23.672 1.00 76.50 335 LEU A C 1
ATOM 2613 O O . LEU A 1 335 ? -23.639 7.246 24.220 1.00 76.50 335 LEU A O 1
ATOM 2617 N N . ALA A 1 336 ? -24.697 9.181 23.762 1.00 69.25 336 ALA A N 1
ATOM 2618 C CA . ALA A 1 336 ? -23.848 10.058 24.563 1.00 69.25 336 ALA A CA 1
ATOM 2619 C C . ALA A 1 336 ? -24.183 10.033 26.072 1.00 69.25 336 ALA A C 1
ATOM 2621 O O . ALA A 1 336 ? -23.511 10.689 26.862 1.00 69.25 336 ALA A O 1
ATOM 2622 N N . ARG A 1 337 ? -25.177 9.234 26.497 1.00 68.25 337 ARG A N 1
ATOM 2623 C CA . ARG A 1 337 ? -25.690 9.126 27.880 1.00 68.25 337 ARG A CA 1
ATOM 2624 C C . ARG A 1 337 ? -26.272 10.424 28.466 1.00 68.25 337 ARG A C 1
ATOM 2626 O O . ARG A 1 337 ? -26.446 10.517 29.680 1.00 68.25 337 ARG A O 1
ATOM 2633 N N . GLU A 1 338 ? -26.642 11.369 27.616 1.00 69.19 338 GLU A N 1
ATOM 2634 C CA . GLU A 1 338 ? -27.325 12.633 27.935 1.00 69.19 338 GLU A CA 1
ATOM 2635 C C . GLU A 1 338 ? -28.826 12.406 28.199 1.00 69.19 338 GLU A C 1
ATOM 2637 O O . GLU A 1 338 ? -29.477 13.132 28.950 1.00 69.19 338 GLU A O 1
ATOM 2642 N N . HIS A 1 339 ? -29.400 11.352 27.608 1.00 70.69 339 HIS A N 1
ATOM 2643 C CA . HIS A 1 339 ? -30.813 11.008 27.756 1.00 70.69 339 HIS A CA 1
ATOM 2644 C C . HIS A 1 339 ? -31.023 9.584 28.273 1.00 70.69 339 HIS A C 1
ATOM 2646 O O . HIS A 1 339 ? -30.335 8.636 27.892 1.00 70.69 339 HIS A O 1
ATOM 2652 N N . SER A 1 340 ? -32.030 9.414 29.135 1.00 74.50 340 SER A N 1
ATOM 2653 C CA . SER A 1 340 ? -32.462 8.094 29.601 1.00 74.50 340 SER A CA 1
ATOM 2654 C C . SER A 1 340 ? -33.261 7.371 28.515 1.00 74.50 340 SER A C 1
ATOM 2656 O O . SER A 1 340 ? -34.259 7.897 28.017 1.00 74.50 340 SER A O 1
ATOM 2658 N N . LEU A 1 341 ? -32.879 6.126 28.209 1.00 74.94 341 LEU A N 1
ATOM 2659 C CA . LEU A 1 341 ? -33.614 5.262 27.278 1.00 74.94 341 LEU A CA 1
ATOM 2660 C C . LEU A 1 341 ? -35.071 5.064 27.713 1.00 74.94 341 LEU A C 1
ATOM 2662 O O . LEU A 1 341 ? -35.976 5.100 26.886 1.00 74.94 341 LEU A O 1
ATOM 2666 N N . VAL A 1 342 ? -35.301 4.902 29.020 1.00 76.75 342 VAL A N 1
ATOM 2667 C CA . VAL A 1 342 ? -36.643 4.704 29.592 1.00 76.75 342 VAL A CA 1
ATOM 2668 C C . VAL A 1 342 ? -37.516 5.931 29.340 1.00 76.75 342 VAL A C 1
ATOM 2670 O O . VAL A 1 342 ? -38.656 5.807 28.901 1.00 76.75 342 VAL A O 1
ATOM 2673 N N . TRP A 1 343 ? -36.963 7.127 29.539 1.00 79.38 343 TRP A N 1
ATOM 2674 C CA . TRP A 1 343 ? -37.666 8.380 29.270 1.00 79.38 343 TRP A CA 1
ATOM 2675 C C . TRP A 1 343 ? -37.984 8.552 27.777 1.00 79.38 343 TRP A C 1
ATOM 2677 O O . TRP A 1 343 ? -39.094 8.951 27.418 1.00 79.38 343 TRP A O 1
ATOM 2687 N N . ALA A 1 344 ? -37.040 8.203 26.899 1.00 80.62 344 ALA A N 1
ATOM 2688 C CA . ALA A 1 344 ? -37.211 8.309 25.452 1.00 80.62 344 ALA A CA 1
ATOM 2689 C C . ALA A 1 344 ? -38.262 7.325 24.901 1.00 80.62 344 ALA A C 1
ATOM 2691 O O . ALA A 1 344 ? -39.032 7.686 24.005 1.00 80.62 344 ALA A O 1
ATOM 2692 N N . LEU A 1 345 ? -38.337 6.114 25.470 1.00 79.19 345 LEU A N 1
ATOM 2693 C CA . LEU A 1 345 ? -39.381 5.126 25.179 1.00 79.19 345 LEU A CA 1
ATOM 2694 C C . LEU A 1 345 ? -40.760 5.610 25.657 1.00 79.19 345 LEU A C 1
ATOM 2696 O O . LEU A 1 345 ? -41.719 5.571 24.887 1.00 79.19 345 LEU A O 1
ATOM 2700 N N . LEU A 1 346 ? -40.859 6.139 26.886 1.00 79.25 346 LEU A N 1
ATOM 2701 C CA . LEU A 1 346 ? -42.117 6.662 27.445 1.00 79.25 346 LEU A CA 1
ATOM 2702 C C . LEU A 1 346 ? -42.679 7.833 26.629 1.00 79.25 346 LEU A C 1
ATOM 2704 O O . LEU A 1 346 ? -43.881 7.893 26.378 1.00 79.25 346 LEU A O 1
ATOM 2708 N N . ARG A 1 347 ? -41.816 8.733 26.140 1.00 83.50 347 ARG A N 1
ATOM 2709 C CA . ARG A 1 347 ? -42.213 9.839 25.250 1.00 83.50 347 ARG A CA 1
ATOM 2710 C C . ARG A 1 347 ? -42.418 9.424 23.789 1.00 83.50 347 ARG A C 1
ATOM 2712 O O . ARG A 1 347 ? -42.621 10.291 22.942 1.00 83.50 347 ARG A O 1
ATOM 2719 N N . ARG A 1 348 ? -42.357 8.123 23.473 1.00 82.00 348 ARG A N 1
ATOM 2720 C CA . ARG A 1 348 ? -42.488 7.555 22.115 1.00 82.00 348 ARG A CA 1
ATOM 2721 C C . ARG A 1 348 ? -41.511 8.144 21.088 1.00 82.00 348 ARG A C 1
ATOM 2723 O O . ARG A 1 348 ? -41.769 8.042 19.888 1.00 82.00 348 ARG A O 1
ATOM 2730 N N . LYS A 1 349 ? -40.400 8.729 21.554 1.00 83.50 349 LYS A N 1
ATOM 2731 C CA . LYS A 1 349 ? -39.309 9.248 20.715 1.00 83.50 349 LYS A CA 1
ATOM 2732 C C . LYS A 1 349 ? -38.374 8.143 20.233 1.00 83.50 349 LYS A C 1
ATOM 2734 O O . LYS A 1 349 ? -37.685 8.328 19.239 1.00 83.50 349 LYS A O 1
ATOM 2739 N N . ILE A 1 350 ? -38.365 7.005 20.923 1.00 87.00 350 ILE A N 1
ATOM 2740 C CA . ILE A 1 350 ? -37.765 5.753 20.464 1.00 87.00 350 ILE A CA 1
ATOM 2741 C C . ILE A 1 350 ? -38.867 4.694 20.482 1.00 87.00 350 ILE A C 1
ATOM 2743 O O . ILE A 1 350 ? -39.629 4.595 21.445 1.00 87.00 350 ILE A O 1
ATOM 2747 N N . ARG A 1 351 ? -38.970 3.908 19.414 1.00 88.75 351 ARG A N 1
ATOM 2748 C CA . ARG A 1 351 ? -39.850 2.745 19.295 1.00 88.75 351 ARG A CA 1
ATOM 2749 C C . ARG A 1 351 ? -39.008 1.558 18.867 1.00 88.75 351 ARG A C 1
ATOM 2751 O O . ARG A 1 351 ? -38.216 1.660 17.937 1.00 88.75 351 ARG A O 1
ATOM 2758 N N . VAL A 1 352 ? -39.185 0.436 19.548 1.00 89.31 352 VAL A N 1
ATOM 2759 C CA . VAL A 1 352 ? -38.461 -0.803 19.266 1.00 89.31 352 VAL A CA 1
ATOM 2760 C C . VAL A 1 352 ? -39.491 -1.887 18.997 1.00 89.31 352 VAL A C 1
ATOM 2762 O O . VAL A 1 352 ? -40.401 -2.083 19.798 1.00 89.31 352 VAL A O 1
ATOM 2765 N N . SER A 1 353 ? -39.354 -2.570 17.867 1.00 90.38 353 SER A N 1
ATOM 2766 C CA . SER A 1 353 ? -40.191 -3.699 17.471 1.00 90.38 353 SER A CA 1
ATOM 2767 C C . SER A 1 353 ? -39.306 -4.924 17.272 1.00 90.38 353 SER A C 1
ATOM 2769 O O . SER A 1 353 ? -38.451 -4.934 16.387 1.00 90.38 353 SER A O 1
ATOM 2771 N N . GLY A 1 354 ? -39.507 -5.945 18.105 1.00 88.94 354 GLY A N 1
ATOM 2772 C CA . GLY A 1 354 ? -38.685 -7.157 18.177 1.00 88.94 354 GLY A CA 1
ATOM 2773 C C . GLY A 1 354 ? -38.148 -7.396 19.591 1.00 88.94 354 GLY A C 1
ATOM 2774 O O . GLY A 1 354 ? -38.577 -6.752 20.549 1.00 88.94 354 GLY A O 1
ATOM 2775 N N . SER A 1 355 ? -37.218 -8.340 19.743 1.00 87.38 355 SER A N 1
ATOM 2776 C CA . SER A 1 355 ? -36.711 -8.745 21.062 1.00 87.38 355 SER A CA 1
ATOM 2777 C C . SER A 1 355 ? -35.777 -7.690 21.682 1.00 87.38 355 SER A C 1
ATOM 2779 O O . SER A 1 355 ? -34.716 -7.415 21.114 1.00 87.38 355 SER A O 1
ATOM 2781 N N . PRO A 1 356 ? -36.057 -7.168 22.895 1.00 84.44 356 PRO A N 1
ATOM 2782 C CA . PRO A 1 356 ? -35.149 -6.254 23.598 1.00 84.44 356 PRO A CA 1
ATOM 2783 C C . PRO A 1 356 ? -33.757 -6.849 23.863 1.00 84.44 356 PRO A C 1
ATOM 2785 O O . PRO A 1 356 ? -32.773 -6.114 23.957 1.00 84.44 356 PRO A O 1
ATOM 2788 N N . LYS A 1 357 ? -33.645 -8.186 23.927 1.00 88.06 357 LYS A N 1
ATOM 2789 C CA . LYS A 1 357 ? -32.355 -8.880 24.067 1.00 88.06 357 LYS A CA 1
ATOM 2790 C C . LYS A 1 357 ? -31.425 -8.598 22.884 1.00 88.06 357 LYS A C 1
ATOM 2792 O O . LYS A 1 357 ? -30.222 -8.476 23.092 1.00 88.06 357 LYS A O 1
ATOM 2797 N N . LEU A 1 358 ? -31.965 -8.438 21.671 1.00 90.19 358 LEU A N 1
ATOM 2798 C CA . LEU A 1 358 ? -31.174 -8.111 20.480 1.00 90.19 358 LEU A CA 1
ATOM 2799 C C . LEU A 1 358 ? -30.629 -6.683 20.521 1.00 90.19 358 LEU A C 1
ATOM 2801 O O . LEU A 1 358 ? -29.524 -6.454 20.035 1.00 90.19 358 LEU A O 1
ATOM 2805 N N . LEU A 1 359 ? -31.358 -5.741 21.131 1.00 87.50 359 LEU A N 1
ATOM 2806 C CA . LEU A 1 359 ? -30.883 -4.369 21.323 1.00 87.50 359 LEU A CA 1
ATOM 2807 C C . LEU A 1 359 ? -29.741 -4.308 22.347 1.00 87.50 359 LEU A C 1
ATOM 2809 O O . LEU A 1 359 ? -28.749 -3.615 22.134 1.00 87.50 359 LEU A O 1
ATOM 2813 N N . LEU A 1 360 ? -29.850 -5.072 23.438 1.00 86.38 360 LEU A N 1
ATOM 2814 C CA . LEU A 1 360 ? -28.775 -5.210 24.425 1.00 86.38 360 LEU A CA 1
ATOM 2815 C C . LEU A 1 360 ? -27.545 -5.911 23.829 1.00 86.38 360 LEU A C 1
ATOM 2817 O O . LEU A 1 360 ? -26.420 -5.464 24.050 1.00 86.38 360 LEU A O 1
ATOM 2821 N N . ALA A 1 361 ? -27.751 -6.972 23.040 1.00 88.81 361 ALA A N 1
ATOM 2822 C CA . ALA A 1 361 ? -26.675 -7.667 22.334 1.00 88.81 361 ALA A CA 1
ATOM 2823 C C . ALA A 1 361 ? -25.969 -6.748 21.325 1.00 88.81 361 ALA A C 1
ATOM 2825 O O . ALA A 1 361 ? -24.740 -6.735 21.272 1.00 88.81 361 ALA A O 1
ATOM 2826 N N . PHE A 1 362 ? -26.732 -5.924 20.596 1.00 89.38 362 PHE A N 1
ATOM 2827 C CA . PHE A 1 362 ? -26.188 -4.878 19.732 1.00 89.38 362 PHE A CA 1
ATOM 2828 C C . PHE A 1 362 ? -25.328 -3.897 20.534 1.00 89.38 362 PHE A C 1
ATOM 2830 O O . PHE A 1 362 ? -24.170 -3.679 20.194 1.00 89.38 362 PHE A O 1
ATOM 2837 N N . GLY A 1 363 ? -25.854 -3.367 21.644 1.00 86.00 363 GLY A N 1
ATOM 2838 C CA . GLY A 1 363 ? -25.132 -2.433 22.511 1.00 86.00 363 GLY A CA 1
ATOM 2839 C C . GLY A 1 363 ? -23.822 -3.000 23.067 1.00 86.00 363 GLY A C 1
ATOM 2840 O O . GLY A 1 363 ? -22.830 -2.282 23.122 1.00 86.00 363 GLY A O 1
ATOM 2841 N N . ARG A 1 364 ? -23.772 -4.296 23.406 1.00 86.88 364 ARG A N 1
ATOM 2842 C CA . ARG A 1 364 ? -22.551 -4.981 23.879 1.00 86.88 364 ARG A CA 1
ATOM 2843 C C . ARG A 1 364 ? -21.424 -4.998 22.838 1.00 86.88 364 ARG A C 1
ATOM 2845 O O . ARG A 1 364 ? -20.259 -5.082 23.212 1.00 86.88 364 ARG A O 1
ATOM 2852 N N . CYS A 1 365 ? -21.750 -4.902 21.550 1.00 88.12 365 CYS A N 1
ATOM 2853 C CA . CYS A 1 365 ? -20.761 -4.884 20.470 1.00 88.12 365 CYS A CA 1
ATOM 2854 C C . CYS A 1 365 ? -19.998 -3.554 20.368 1.00 88.12 365 CYS A C 1
ATOM 2856 O O . CYS A 1 365 ? -19.057 -3.458 19.579 1.00 88.12 365 CYS A O 1
ATOM 2858 N N . PHE A 1 366 ? -20.388 -2.538 21.147 1.00 87.06 366 PHE A N 1
ATOM 2859 C CA . PHE A 1 366 ? -19.783 -1.212 21.139 1.00 87.06 366 PHE A CA 1
ATOM 2860 C C . PHE A 1 366 ? -19.422 -0.786 22.568 1.00 87.06 366 PHE A C 1
ATOM 2862 O O . PHE A 1 366 ? -20.260 -0.845 23.471 1.00 87.06 366 PHE A O 1
ATOM 2869 N N . PRO A 1 367 ? -18.185 -0.333 22.817 1.00 74.12 367 PRO A N 1
ATOM 2870 C CA . PRO A 1 367 ? -17.781 0.081 24.149 1.00 74.12 367 PRO A CA 1
ATOM 2871 C C . PRO A 1 367 ? -18.493 1.390 24.532 1.00 74.12 367 PRO A C 1
ATOM 2873 O O . PRO A 1 367 ? -18.441 2.389 23.809 1.00 74.12 367 PRO A O 1
ATOM 2876 N N . SER A 1 368 ? -19.181 1.385 25.676 1.00 60.97 368 SER A N 1
ATOM 2877 C CA . SER A 1 368 ? -19.952 2.543 26.145 1.00 60.97 368 SER A CA 1
ATOM 2878 C C . SER A 1 368 ? -19.055 3.664 26.691 1.00 60.97 368 SER A C 1
ATOM 2880 O O . SER A 1 368 ? -18.100 3.372 27.414 1.00 60.97 368 SER A O 1
ATOM 2882 N N . PRO A 1 369 ? -19.389 4.947 26.451 1.00 54.56 369 PRO A N 1
ATOM 2883 C CA . PRO A 1 369 ? -18.730 6.066 27.120 1.00 54.56 369 PRO A CA 1
ATOM 2884 C C . PRO A 1 369 ? -19.002 6.052 28.636 1.00 54.56 369 PRO A C 1
ATOM 2886 O O . PRO A 1 369 ? -20.066 5.632 29.094 1.00 54.56 369 PRO A O 1
ATOM 2889 N N . ALA A 1 370 ? -18.013 6.475 29.429 1.00 50.38 370 ALA A N 1
ATOM 2890 C CA . ALA A 1 370 ? -18.049 6.388 30.889 1.00 50.38 370 ALA A CA 1
ATOM 2891 C C . ALA A 1 370 ? -18.767 7.565 31.582 1.00 50.38 370 ALA A C 1
ATOM 2893 O O . ALA A 1 370 ? -19.175 7.389 32.728 1.00 50.38 370 ALA A O 1
ATOM 2894 N N . VAL A 1 371 ? -18.977 8.713 30.920 1.00 49.22 371 VAL A N 1
ATOM 2895 C CA . VAL A 1 371 ? -19.464 9.952 31.569 1.00 49.22 371 VAL A CA 1
ATOM 2896 C C . VAL A 1 371 ? -20.622 10.615 30.796 1.00 49.22 371 VAL A C 1
ATOM 2898 O O . VAL A 1 371 ? -20.778 10.352 29.604 1.00 49.22 371 VAL A O 1
ATOM 2901 N N . ARG A 1 372 ? -21.472 11.388 31.498 1.00 43.03 372 ARG A N 1
ATOM 2902 C CA . ARG A 1 372 ? -22.659 12.122 31.005 1.00 43.03 372 ARG A CA 1
ATOM 2903 C C . ARG A 1 372 ? -22.331 13.613 30.842 1.00 43.03 372 ARG A C 1
ATOM 2905 O O . ARG A 1 372 ? -21.654 14.135 31.715 1.00 43.03 372 ARG A O 1
ATOM 2912 N N . HIS A 1 373 ? -22.896 14.284 29.833 1.00 41.41 373 HIS A N 1
ATOM 2913 C CA . HIS A 1 373 ? -22.777 15.740 29.612 1.00 41.41 373 HIS A CA 1
ATOM 2914 C C . HIS A 1 373 ? -24.119 16.373 29.203 1.00 41.41 373 HIS A C 1
ATOM 2916 O O . HIS A 1 373 ? -25.039 15.650 28.821 1.00 41.41 373 HIS A O 1
ATOM 2922 N N . ASP A 1 374 ? -24.217 17.705 29.275 1.00 33.00 374 ASP A N 1
ATOM 2923 C CA . ASP A 1 374 ? -25.309 18.491 28.676 1.00 33.00 374 ASP A CA 1
ATOM 2924 C C . ASP A 1 374 ? -24.916 18.964 27.255 1.00 33.00 374 ASP A C 1
ATOM 2926 O O . ASP A 1 374 ? -23.775 19.389 27.045 1.00 33.00 374 ASP A O 1
ATOM 2930 N N . PRO A 1 375 ? -25.823 18.906 26.261 1.00 32.69 375 PRO A N 1
ATOM 2931 C CA . PRO A 1 375 ? -25.490 19.175 24.863 1.00 32.69 375 PRO A CA 1
ATOM 2932 C C . PRO A 1 375 ? -25.329 20.669 24.528 1.00 32.69 375 PRO A C 1
ATOM 2934 O O . PRO A 1 375 ? -26.173 21.495 24.874 1.00 32.69 375 PRO A O 1
ATOM 2937 N N . THR A 1 376 ? -24.320 20.988 23.705 1.00 32.81 376 THR A N 1
ATOM 2938 C CA . THR A 1 376 ? -24.207 22.271 22.982 1.00 32.81 376 THR A CA 1
ATOM 2939 C C . THR A 1 376 ? -24.492 22.049 21.488 1.00 32.81 376 THR A C 1
ATOM 2941 O O . THR A 1 376 ? -23.755 21.295 20.844 1.00 32.81 376 THR A O 1
ATOM 2944 N N . PRO A 1 377 ? -25.521 22.685 20.892 1.00 34.34 377 PRO A N 1
ATOM 2945 C CA . PRO A 1 377 ? -25.811 22.551 19.465 1.00 34.34 377 PRO A CA 1
ATOM 2946 C C . PRO A 1 377 ? -24.674 23.120 18.602 1.00 34.34 377 PRO A C 1
ATOM 2948 O O . PRO A 1 377 ? -24.330 24.293 18.721 1.00 34.34 377 PRO A O 1
ATOM 2951 N N . VAL A 1 378 ? -24.122 22.309 17.694 1.00 33.00 378 VAL A N 1
ATOM 2952 C CA . VAL A 1 378 ? -23.223 22.770 16.621 1.00 33.00 378 VAL A CA 1
ATOM 2953 C C . VAL A 1 378 ? -23.943 22.551 15.287 1.00 33.00 378 VAL A C 1
ATOM 2955 O O . VAL A 1 378 ? -24.309 21.410 14.995 1.00 33.00 378 VAL A O 1
ATOM 2958 N N . PRO A 1 379 ? -24.190 23.597 14.481 1.00 32.00 379 PRO A N 1
ATOM 2959 C CA . PRO A 1 379 ? -24.897 23.448 13.214 1.00 32.00 379 PRO A CA 1
ATOM 2960 C C . PRO A 1 379 ? -24.091 22.577 12.228 1.00 32.00 379 PRO A C 1
ATOM 2962 O O . PRO A 1 379 ? -22.888 22.798 12.066 1.00 32.00 379 PRO A O 1
ATOM 2965 N N . PRO A 1 380 ? -24.718 21.594 11.551 1.00 34.12 380 PRO A N 1
ATOM 2966 C CA . PRO A 1 380 ? -24.041 20.782 10.549 1.00 34.12 380 PRO A CA 1
ATOM 2967 C C . PRO A 1 380 ? -23.710 21.636 9.321 1.00 34.12 380 PRO A C 1
ATOM 2969 O O . PRO A 1 380 ? -24.599 22.114 8.619 1.00 34.12 380 PRO A O 1
ATOM 2972 N N . VAL A 1 381 ? -22.421 21.811 9.036 1.00 36.34 381 VAL A N 1
ATOM 2973 C CA . VAL A 1 381 ? -21.960 22.383 7.767 1.00 36.34 381 VAL A CA 1
ATOM 2974 C C . VAL A 1 381 ? -21.792 21.235 6.778 1.00 36.34 381 VAL A C 1
ATOM 2976 O O . VAL A 1 381 ? -20.959 20.352 6.977 1.00 36.34 381 VAL A O 1
ATOM 2979 N N . ALA A 1 382 ? -22.590 21.223 5.708 1.00 35.31 382 ALA A N 1
ATOM 2980 C CA . ALA A 1 382 ? -22.383 20.287 4.611 1.00 35.31 382 ALA A CA 1
ATOM 2981 C C . ALA A 1 382 ? -20.999 20.543 3.992 1.00 35.31 382 ALA A C 1
ATOM 2983 O O . ALA A 1 382 ? -20.720 21.648 3.521 1.00 35.31 382 ALA A O 1
ATOM 2984 N N . SER A 1 383 ? -20.126 19.531 4.001 1.00 35.31 383 SER A N 1
ATOM 2985 C CA . SER A 1 383 ? -18.843 19.604 3.302 1.00 35.31 383 SER A CA 1
ATOM 2986 C C . SER A 1 383 ? -19.101 19.871 1.818 1.00 35.31 383 SER A C 1
ATOM 2988 O O . SER A 1 383 ? -19.681 19.041 1.118 1.00 35.31 383 SER A O 1
ATOM 2990 N N . ARG A 1 384 ? -18.670 21.042 1.334 1.00 36.38 384 ARG A N 1
ATOM 2991 C CA . ARG A 1 384 ? -18.759 21.437 -0.084 1.00 36.38 384 ARG A CA 1
ATOM 2992 C C . ARG A 1 384 ? -17.756 20.680 -0.972 1.00 36.38 384 ARG A C 1
ATOM 2994 O O . ARG A 1 384 ? -17.740 20.887 -2.177 1.00 36.38 384 ARG A O 1
ATOM 3001 N N . LEU A 1 385 ? -16.937 19.803 -0.381 1.00 34.75 385 LEU A N 1
ATOM 3002 C CA . LEU A 1 385 ? -15.900 18.999 -1.034 1.00 34.75 385 LEU A CA 1
ATOM 3003 C C . LEU A 1 385 ? -16.264 17.508 -1.096 1.00 34.75 385 LEU A C 1
ATOM 3005 O O . LEU A 1 385 ? -15.382 16.655 -1.047 1.00 34.75 385 LEU A O 1
ATOM 3009 N N . ARG A 1 386 ? -17.548 17.156 -1.220 1.00 34.19 386 ARG A N 1
ATOM 3010 C CA . ARG A 1 386 ? -17.899 15.864 -1.824 1.00 34.19 386 ARG A CA 1
ATOM 3011 C C . ARG A 1 386 ? -17.951 16.069 -3.339 1.00 34.19 386 ARG A C 1
ATOM 3013 O O . ARG A 1 386 ? -18.986 16.523 -3.827 1.00 34.19 386 ARG A O 1
ATOM 3020 N N . PRO A 1 387 ? -16.921 15.699 -4.124 1.00 35.84 387 PRO A N 1
ATOM 3021 C CA . PRO A 1 387 ? -17.251 15.172 -5.429 1.00 35.84 387 PRO A 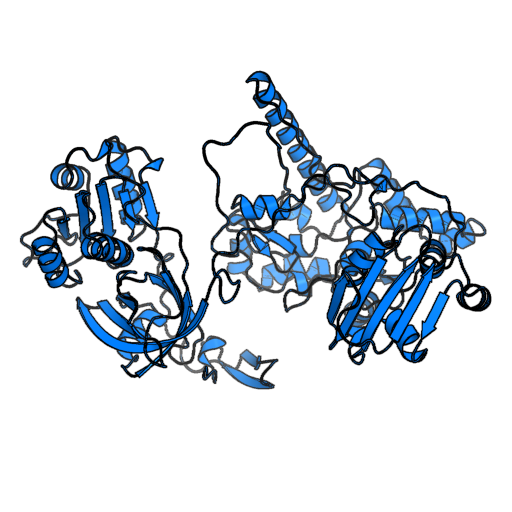CA 1
ATOM 3022 C C . PRO A 1 387 ? -18.182 13.990 -5.164 1.00 35.84 387 PRO A C 1
ATOM 3024 O O . PRO A 1 387 ? -17.861 13.098 -4.374 1.00 35.84 387 PRO A O 1
ATOM 3027 N N . SER A 1 388 ? -19.345 13.993 -5.811 1.00 33.03 388 SER A N 1
ATOM 3028 C CA . SER A 1 388 ? -19.963 12.738 -6.212 1.00 33.03 388 SER A CA 1
ATOM 3029 C C . SER A 1 388 ? -18.839 11.906 -6.817 1.00 33.03 388 SER A C 1
ATOM 3031 O O . SER A 1 388 ? -18.349 12.237 -7.896 1.00 33.03 388 SER A O 1
ATOM 3033 N N . THR A 1 389 ? -18.360 10.891 -6.099 1.00 32.81 389 THR A N 1
ATOM 3034 C CA . THR A 1 389 ? -17.531 9.861 -6.705 1.00 32.81 389 THR A CA 1
ATOM 3035 C C . THR A 1 389 ? -18.390 9.284 -7.812 1.00 32.81 389 THR A C 1
ATOM 3037 O O . THR A 1 389 ? -19.324 8.528 -7.540 1.00 32.81 389 THR A O 1
ATOM 3040 N N . ALA A 1 390 ? -18.132 9.697 -9.052 1.00 27.38 390 ALA A N 1
ATOM 3041 C CA . ALA A 1 390 ? -18.597 8.946 -10.194 1.00 27.38 390 ALA A CA 1
ATOM 3042 C C . ALA A 1 390 ? -18.130 7.501 -9.950 1.00 27.38 390 ALA A C 1
ATOM 3044 O O . ALA A 1 390 ? -16.952 7.305 -9.625 1.00 27.38 390 ALA A O 1
ATOM 3045 N N . PRO A 1 391 ? -19.026 6.501 -9.984 1.00 29.83 391 PRO A N 1
ATOM 3046 C CA . PRO A 1 391 ? -18.599 5.122 -9.851 1.00 29.83 391 PRO A CA 1
ATOM 3047 C C . PRO A 1 391 ? -17.526 4.867 -10.910 1.00 29.83 391 PRO A C 1
ATOM 3049 O O . PRO A 1 391 ? -17.711 5.175 -12.088 1.00 29.83 391 PRO A O 1
ATOM 3052 N N . TYR A 1 392 ? -16.375 4.372 -10.455 1.00 27.84 392 TYR A N 1
ATOM 3053 C CA . TYR A 1 392 ? -15.291 3.903 -11.310 1.00 27.84 392 TYR A CA 1
ATOM 3054 C C . TYR A 1 392 ? -15.892 3.026 -12.417 1.00 27.84 392 TYR A C 1
ATOM 3056 O O . TYR A 1 392 ? -16.656 2.110 -12.100 1.00 27.84 392 TYR A O 1
ATOM 3064 N N . ARG A 1 393 ? -15.622 3.333 -13.698 1.00 30.86 393 ARG A N 1
ATOM 3065 C CA . ARG A 1 393 ? -16.180 2.567 -14.825 1.00 30.86 393 ARG A CA 1
ATOM 3066 C C . ARG A 1 393 ? -15.808 1.093 -14.662 1.00 30.86 393 ARG A C 1
ATOM 3068 O O . ARG A 1 393 ? -14.635 0.731 -14.662 1.00 30.86 393 ARG A O 1
ATOM 3075 N N . GLN A 1 394 ? -16.838 0.275 -14.479 1.00 31.69 394 GLN A N 1
ATOM 3076 C CA . GLN A 1 394 ? -16.773 -1.177 -14.389 1.00 31.69 394 GLN A CA 1
ATOM 3077 C C . GLN A 1 394 ? -16.718 -1.741 -15.813 1.00 31.69 394 GLN A C 1
ATOM 3079 O O . GLN A 1 394 ? -17.626 -1.478 -16.595 1.00 31.69 394 GLN A O 1
ATOM 3084 N N . ASN A 1 395 ? -15.671 -2.505 -16.139 1.00 47.06 395 ASN A N 1
ATOM 3085 C CA . ASN A 1 395 ? -15.426 -3.036 -17.489 1.00 47.06 395 ASN A CA 1
ATOM 3086 C C . ASN A 1 395 ? -15.416 -4.581 -17.536 1.00 47.06 395 ASN A C 1
ATOM 3088 O O . ASN A 1 395 ? -14.659 -5.178 -18.289 1.00 47.06 395 ASN A O 1
ATOM 3092 N N . ASP A 1 396 ? -16.275 -5.226 -16.744 1.00 41.59 396 ASP A N 1
ATOM 3093 C CA . ASP A 1 396 ? -16.790 -6.573 -17.029 1.00 41.59 396 ASP A CA 1
ATOM 3094 C C . ASP A 1 396 ? -18.283 -6.569 -16.687 1.00 41.59 396 ASP A C 1
ATOM 3096 O O . ASP A 1 396 ? -18.663 -6.432 -15.519 1.00 41.59 396 ASP A O 1
ATOM 3100 N N . ALA A 1 397 ? -19.126 -6.681 -17.715 1.00 39.00 397 ALA A N 1
ATOM 3101 C CA . ALA A 1 397 ? -20.576 -6.595 -17.588 1.00 39.00 397 ALA A CA 1
ATOM 3102 C C . ALA A 1 397 ? -21.201 -7.793 -16.841 1.00 39.00 397 ALA A C 1
ATOM 3104 O O . ALA A 1 397 ? -22.370 -7.710 -16.465 1.00 39.00 397 ALA A O 1
ATOM 3105 N N . ALA A 1 398 ? -20.456 -8.881 -16.595 1.00 40.88 398 ALA A N 1
ATOM 3106 C CA . ALA A 1 398 ? -20.985 -10.089 -15.957 1.00 40.88 398 ALA A CA 1
ATOM 3107 C C . ALA A 1 398 ? -20.607 -10.247 -14.471 1.00 40.88 398 ALA A C 1
ATOM 3109 O O . ALA A 1 398 ? -21.435 -10.726 -13.695 1.00 40.88 398 ALA A O 1
ATOM 3110 N N . THR A 1 399 ? -19.390 -9.872 -14.041 1.00 47.03 399 THR A N 1
ATOM 3111 C CA . THR A 1 399 ? -18.914 -10.198 -12.672 1.00 47.03 399 THR A CA 1
ATOM 3112 C C . THR A 1 399 ? -18.362 -9.038 -11.843 1.00 47.03 399 THR A C 1
ATOM 3114 O O . THR A 1 399 ? -18.163 -9.196 -10.634 1.00 47.03 399 THR A O 1
ATOM 3117 N N . GLY A 1 400 ? -18.120 -7.865 -12.436 1.00 39.16 400 GLY A N 1
ATOM 3118 C CA . GLY A 1 400 ? -17.660 -6.682 -11.699 1.00 39.16 400 GLY A CA 1
ATOM 3119 C C . GLY A 1 400 ? -16.284 -6.813 -11.018 1.00 39.16 400 GLY A C 1
ATOM 3120 O O . GLY A 1 400 ? -15.997 -6.047 -10.094 1.00 39.16 400 GLY A O 1
ATOM 3121 N N . LYS A 1 401 ? -15.425 -7.759 -11.430 1.00 37.81 401 LYS A N 1
ATOM 3122 C CA . LYS A 1 401 ? -14.043 -7.919 -10.928 1.00 37.81 401 LYS A CA 1
ATOM 3123 C C . LYS A 1 401 ? -13.002 -7.418 -11.940 1.00 37.81 401 LYS A C 1
ATOM 3125 O O . LYS A 1 401 ? -13.211 -7.494 -13.139 1.00 37.81 401 LYS A O 1
ATOM 3130 N N . ILE A 1 402 ? -11.847 -6.959 -11.437 1.00 53.00 402 ILE A N 1
ATOM 3131 C CA . ILE A 1 402 ? -10.686 -6.510 -12.245 1.00 53.00 402 ILE A CA 1
ATOM 3132 C C . ILE A 1 402 ? -9.817 -7.699 -12.722 1.00 53.00 402 ILE A C 1
ATOM 3134 O O . ILE A 1 402 ? -9.059 -7.564 -13.674 1.00 53.00 402 ILE A O 1
ATOM 3138 N N . LYS A 1 403 ? -9.892 -8.861 -12.052 1.00 64.00 403 LYS A N 1
ATOM 3139 C CA . LYS A 1 403 ? -9.064 -10.053 -12.321 1.00 64.00 403 LYS A CA 1
ATOM 3140 C C . LYS A 1 403 ? -9.881 -11.333 -12.143 1.00 64.00 403 LYS A C 1
ATOM 3142 O O . LYS A 1 403 ? -10.663 -11.427 -11.190 1.00 64.00 403 LYS A O 1
ATOM 3147 N N . TRP A 1 404 ? -9.655 -12.316 -13.010 1.00 84.25 404 TRP A N 1
ATOM 3148 C CA . TRP A 1 404 ? -10.180 -13.675 -12.898 1.00 84.25 404 TRP A CA 1
ATOM 3149 C C . TRP A 1 404 ? -9.215 -14.569 -12.106 1.00 84.25 404 TRP A C 1
ATOM 3151 O O . TRP A 1 404 ? -7.996 -14.379 -12.136 1.00 84.25 404 TRP A O 1
ATOM 3161 N N . SER A 1 405 ? -9.774 -15.529 -11.369 1.00 83.50 405 SER A N 1
ATOM 3162 C CA . SER A 1 405 ? -9.029 -16.564 -10.651 1.00 83.50 405 SER A CA 1
ATOM 3163 C C . SER A 1 405 ? -9.760 -17.893 -10.793 1.00 83.50 405 SER A C 1
ATOM 3165 O O . SER A 1 405 ? -10.965 -17.931 -10.536 1.00 83.50 405 SER A O 1
ATOM 3167 N N . GLY A 1 406 ? -9.036 -18.953 -11.145 1.00 86.31 406 GLY A N 1
ATOM 3168 C CA . GLY A 1 406 ? -9.556 -20.317 -11.250 1.00 86.31 406 GLY A CA 1
ATOM 3169 C C . GLY A 1 406 ? -8.590 -21.267 -11.961 1.00 86.31 406 GLY A C 1
ATOM 3170 O O . GLY A 1 406 ? -7.493 -20.868 -12.363 1.00 86.31 406 GLY A O 1
ATOM 3171 N N . ALA A 1 407 ? -9.010 -22.520 -12.136 1.00 91.75 407 ALA A N 1
ATOM 3172 C CA . ALA A 1 407 ? -8.208 -23.561 -12.766 1.00 91.75 407 ALA A CA 1
ATOM 3173 C C . ALA A 1 407 ? -8.306 -23.543 -14.298 1.00 91.75 407 ALA A C 1
ATOM 3175 O O . ALA A 1 407 ? -9.395 -23.457 -14.861 1.00 91.75 407 ALA A O 1
ATOM 3176 N N . LEU A 1 408 ? -7.171 -23.724 -14.972 1.00 96.12 408 LEU A N 1
ATOM 3177 C CA . LEU A 1 408 ? -7.109 -24.069 -16.393 1.00 96.12 408 LEU A CA 1
ATOM 3178 C C . LEU A 1 408 ? -6.472 -25.446 -16.577 1.00 96.12 408 LEU A C 1
ATOM 3180 O O . LEU A 1 408 ? -5.589 -25.834 -15.815 1.00 96.12 408 LEU A O 1
ATOM 3184 N N . ARG A 1 409 ? -6.887 -26.185 -17.606 1.00 97.75 409 ARG A N 1
ATOM 3185 C CA . ARG A 1 409 ? -6.363 -27.519 -17.918 1.00 97.75 409 ARG A CA 1
ATOM 3186 C C . ARG A 1 409 ? -5.167 -27.424 -18.857 1.00 97.75 409 ARG A C 1
ATOM 3188 O O . ARG A 1 409 ? -5.301 -26.902 -19.956 1.00 97.75 409 ARG A O 1
ATOM 3195 N N . LEU A 1 410 ? -4.029 -27.985 -18.475 1.00 97.88 410 LEU A N 1
ATOM 3196 C CA . LEU A 1 410 ? -2.892 -28.242 -19.349 1.00 97.88 410 LEU A CA 1
ATOM 3197 C C . LEU A 1 410 ? -3.303 -29.233 -20.432 1.00 97.88 410 LEU A C 1
ATOM 3199 O O . LEU A 1 410 ? -3.468 -30.413 -20.171 1.00 97.88 410 LEU A O 1
ATOM 3203 N N . ALA A 1 411 ? -3.517 -28.756 -21.648 1.00 97.19 411 ALA A N 1
ATOM 3204 C CA . ALA A 1 411 ? -3.909 -29.580 -22.782 1.00 97.19 411 ALA A CA 1
ATOM 3205 C C . ALA A 1 411 ? -2.701 -30.199 -23.489 1.00 97.19 411 ALA A C 1
ATOM 3207 O O . ALA A 1 411 ? -2.800 -31.305 -24.008 1.00 97.19 411 ALA A O 1
ATOM 3208 N N . GLU A 1 412 ? -1.570 -29.493 -23.524 1.00 97.62 412 GLU A N 1
ATOM 3209 C CA . GLU A 1 412 ? -0.406 -29.909 -24.304 1.00 97.62 412 GLU A CA 1
ATOM 3210 C C . GLU A 1 412 ? 0.894 -29.326 -23.739 1.00 97.62 412 GLU A C 1
ATOM 3212 O O . GLU A 1 412 ? 0.917 -28.199 -23.233 1.00 97.62 412 GLU A O 1
ATOM 3217 N N . ILE A 1 413 ? 1.980 -30.092 -23.862 1.00 98.06 413 ILE A N 1
ATOM 3218 C CA . ILE A 1 413 ? 3.347 -29.661 -23.564 1.00 98.06 413 ILE A CA 1
ATOM 3219 C C . ILE A 1 413 ? 4.174 -29.835 -24.830 1.00 98.06 413 ILE A C 1
ATOM 3221 O O . ILE A 1 413 ? 4.267 -30.937 -25.364 1.00 98.06 413 ILE A O 1
ATOM 3225 N N . ILE A 1 414 ? 4.796 -28.753 -25.279 1.00 97.38 414 ILE A N 1
ATOM 3226 C CA . ILE A 1 414 ? 5.527 -28.699 -26.542 1.00 97.38 414 ILE A CA 1
ATOM 3227 C C . ILE A 1 414 ? 6.969 -28.314 -26.230 1.00 97.38 414 ILE A C 1
ATOM 3229 O O . ILE A 1 414 ? 7.217 -27.272 -25.620 1.00 97.38 414 ILE A O 1
ATOM 3233 N N . GLU A 1 415 ? 7.932 -29.140 -26.626 1.00 96.06 415 GLU A N 1
ATOM 3234 C CA . GLU A 1 415 ? 9.343 -28.760 -26.568 1.00 96.06 415 GLU A CA 1
ATOM 3235 C C . GLU A 1 415 ? 9.663 -27.831 -27.734 1.00 96.06 415 GLU A C 1
ATOM 3237 O O . GLU A 1 415 ? 9.581 -28.226 -28.891 1.00 96.06 415 GLU A O 1
ATOM 3242 N N . VAL A 1 416 ? 9.968 -26.571 -27.416 1.00 95.25 416 VAL A N 1
ATOM 3243 C CA . VAL A 1 416 ? 10.145 -25.512 -28.422 1.00 95.25 416 VAL A CA 1
ATOM 3244 C C . VAL A 1 416 ? 11.605 -25.117 -28.612 1.00 95.25 416 VAL A C 1
ATOM 3246 O O . VAL A 1 416 ? 11.932 -24.522 -29.632 1.00 95.25 416 VAL A O 1
ATOM 3249 N N . ALA A 1 417 ? 12.471 -25.423 -27.640 1.00 94.81 417 ALA A N 1
ATOM 3250 C CA . ALA A 1 417 ? 13.926 -25.316 -27.733 1.00 94.81 417 ALA A CA 1
ATOM 3251 C C . ALA A 1 417 ? 14.596 -26.081 -26.577 1.00 94.81 417 ALA A C 1
ATOM 3253 O O . ALA A 1 417 ? 13.944 -26.495 -25.614 1.00 94.81 417 ALA A O 1
ATOM 3254 N N . GLN A 1 418 ? 15.923 -26.207 -26.611 1.00 91.00 418 GLN A N 1
ATOM 3255 C CA . GLN A 1 418 ? 16.696 -26.819 -25.535 1.00 91.00 418 GLN A CA 1
ATOM 3256 C C . GLN A 1 418 ? 16.411 -26.116 -24.203 1.00 91.00 418 GLN A C 1
ATOM 3258 O O . GLN A 1 418 ? 16.670 -24.923 -24.040 1.00 91.00 418 GLN A O 1
ATOM 3263 N N . LYS A 1 419 ? 15.911 -26.882 -23.224 1.00 90.56 419 LYS A N 1
ATOM 3264 C CA . LYS A 1 419 ? 15.489 -26.389 -21.899 1.00 90.56 419 LYS A CA 1
ATOM 3265 C C . LYS A 1 419 ? 14.343 -25.367 -21.949 1.00 90.56 419 LYS A C 1
ATOM 3267 O O . LYS A 1 419 ? 14.147 -24.658 -20.963 1.00 90.56 419 LYS A O 1
ATOM 3272 N N . ILE A 1 420 ? 13.562 -25.277 -23.028 1.00 96.12 420 ILE A N 1
ATOM 3273 C CA . ILE A 1 420 ? 12.406 -24.371 -23.131 1.00 96.12 420 ILE A CA 1
ATOM 3274 C C . ILE A 1 420 ? 11.194 -25.136 -23.674 1.00 96.12 420 ILE A C 1
ATOM 3276 O O . ILE A 1 420 ? 11.246 -25.744 -24.740 1.00 96.12 420 ILE A O 1
ATOM 3280 N N . LYS A 1 421 ? 10.087 -25.094 -22.930 1.00 98.06 421 LYS A N 1
ATOM 3281 C CA . LYS A 1 421 ? 8.828 -25.763 -23.280 1.00 98.06 421 LYS A CA 1
ATOM 3282 C C . LYS A 1 421 ? 7.671 -24.773 -23.236 1.00 98.06 421 LYS A C 1
ATOM 3284 O O . LYS A 1 421 ? 7.670 -23.860 -22.403 1.00 98.06 421 LYS A O 1
ATOM 3289 N N . THR A 1 422 ? 6.691 -24.976 -24.104 1.00 98.31 422 THR A N 1
ATOM 3290 C CA . THR A 1 422 ? 5.399 -24.291 -24.094 1.00 98.31 422 THR A CA 1
ATOM 3291 C C . THR A 1 422 ? 4.347 -25.196 -23.464 1.00 98.31 422 THR A C 1
ATOM 3293 O O . THR A 1 422 ? 4.301 -26.391 -23.736 1.00 98.31 422 THR A O 1
ATOM 3296 N N . PHE A 1 423 ? 3.506 -24.609 -22.619 1.00 98.19 423 PHE A N 1
ATOM 3297 C CA . PHE A 1 423 ? 2.422 -25.265 -21.900 1.00 98.19 423 PHE A CA 1
ATOM 3298 C C . PHE A 1 423 ? 1.116 -24.610 -22.333 1.00 98.19 423 PHE A C 1
ATOM 3300 O O . PHE A 1 423 ? 0.904 -23.421 -22.066 1.00 98.19 423 PHE A O 1
ATOM 3307 N N . ARG A 1 424 ? 0.265 -25.367 -23.025 1.00 98.19 424 ARG A N 1
ATOM 3308 C CA . ARG A 1 424 ? -1.029 -24.886 -23.515 1.00 98.19 424 ARG A CA 1
ATOM 3309 C C . ARG A 1 424 ? -2.115 -25.186 -22.494 1.00 98.19 424 ARG A C 1
ATOM 3311 O O . ARG A 1 424 ? -2.309 -26.337 -22.127 1.00 98.19 424 ARG A O 1
ATOM 3318 N N . LEU A 1 425 ? -2.834 -24.161 -22.065 1.00 97.94 425 LEU A N 1
ATOM 3319 C CA . LEU A 1 425 ? -3.892 -24.214 -21.066 1.00 97.94 425 LEU A CA 1
ATOM 3320 C C . LEU A 1 425 ? -5.249 -23.937 -21.725 1.00 97.94 425 LEU A C 1
ATOM 3322 O O . LEU A 1 425 ? -5.363 -23.006 -22.518 1.00 97.94 425 LEU A O 1
ATOM 3326 N N . VAL A 1 426 ? -6.273 -24.716 -21.390 1.00 97.88 426 VAL A N 1
ATOM 3327 C CA . VAL A 1 426 ? -7.650 -24.592 -21.900 1.00 97.88 426 VAL A CA 1
ATOM 3328 C C . VAL A 1 426 ? -8.647 -24.486 -20.749 1.00 97.88 426 VAL A C 1
ATOM 3330 O O . VAL A 1 426 ? -8.349 -24.898 -19.627 1.00 97.88 426 VAL A O 1
ATOM 3333 N N . GLU A 1 427 ? -9.842 -23.967 -21.023 1.00 95.69 427 GLU A N 1
ATOM 3334 C CA . GLU A 1 427 ? -10.946 -24.000 -20.058 1.00 95.69 427 GLU A CA 1
ATOM 3335 C C . GLU A 1 427 ? -11.354 -25.466 -19.789 1.00 95.69 427 GLU A C 1
ATOM 3337 O O . GLU A 1 427 ? -11.665 -26.192 -20.740 1.00 95.69 427 GLU A O 1
ATOM 3342 N N . PRO A 1 428 ? -11.352 -25.952 -18.532 1.00 92.81 428 PRO A N 1
ATOM 3343 C CA . PRO A 1 428 ? -11.614 -27.360 -18.233 1.00 92.81 428 PRO A CA 1
ATOM 3344 C C . PRO A 1 428 ? -12.976 -27.878 -18.697 1.00 92.81 428 PRO A C 1
ATOM 3346 O O . PRO A 1 428 ? -13.069 -29.069 -19.012 1.00 92.81 428 PRO A O 1
ATOM 3349 N N . ALA A 1 429 ? -13.991 -27.008 -18.723 1.00 88.94 429 ALA A N 1
ATOM 3350 C CA . ALA A 1 429 ? -15.338 -27.299 -19.218 1.00 88.94 429 ALA A CA 1
ATOM 3351 C C . ALA A 1 429 ? -15.462 -27.215 -20.755 1.00 88.94 429 ALA A C 1
ATOM 3353 O O . ALA A 1 429 ? -16.528 -27.491 -21.304 1.00 88.94 429 ALA A O 1
ATOM 3354 N N . GLY A 1 430 ? -14.377 -26.863 -21.449 1.00 85.44 430 GLY A N 1
ATOM 3355 C CA . GLY A 1 430 ? -14.372 -26.567 -22.875 1.00 85.44 430 GLY A CA 1
ATOM 3356 C C . GLY A 1 430 ? -14.850 -25.147 -23.186 1.00 85.44 430 GLY A C 1
ATOM 3357 O O . GLY A 1 430 ? -15.487 -24.476 -22.376 1.00 85.44 430 GLY A O 1
ATOM 3358 N N . GLY A 1 431 ? -14.536 -24.685 -24.395 1.00 90.31 431 GLY A N 1
ATOM 3359 C CA . GLY A 1 431 ? -14.853 -23.334 -24.847 1.00 90.31 431 GLY A CA 1
ATOM 3360 C C . GLY A 1 431 ? -13.738 -22.330 -24.562 1.00 90.31 431 GLY A C 1
ATOM 3361 O O . GLY A 1 431 ? -12.563 -22.682 -24.477 1.00 90.31 431 GLY A O 1
ATOM 3362 N N . LYS A 1 432 ? -14.117 -21.053 -24.479 1.00 92.81 432 LYS A N 1
ATOM 3363 C CA . LYS A 1 432 ? -13.166 -19.945 -24.380 1.00 92.81 432 LYS A CA 1
ATOM 3364 C C . LYS A 1 432 ? -12.632 -19.777 -22.962 1.00 92.81 432 LYS A C 1
ATOM 3366 O O . LYS A 1 432 ? -13.359 -19.947 -21.989 1.00 92.81 432 LYS A O 1
ATOM 3371 N N . ILE A 1 433 ? -11.394 -19.310 -22.870 1.00 93.81 433 ILE A N 1
ATOM 3372 C CA . ILE A 1 433 ? -10.744 -18.899 -21.628 1.00 93.81 433 ILE A CA 1
ATOM 3373 C C . ILE A 1 433 ? -11.584 -17.789 -20.957 1.00 93.81 433 ILE A C 1
ATOM 3375 O O . ILE A 1 433 ? -11.982 -16.829 -21.636 1.00 93.81 433 ILE A O 1
ATOM 3379 N N . PRO A 1 434 ? -11.845 -17.880 -19.640 1.00 89.88 434 PRO A N 1
ATOM 3380 C CA . PRO A 1 434 ? -12.860 -17.088 -18.930 1.00 89.88 434 PRO A CA 1
ATOM 3381 C C . PRO A 1 434 ? -12.425 -15.656 -18.582 1.00 89.88 434 PRO A C 1
ATOM 3383 O O . PRO A 1 434 ? -13.022 -15.003 -17.729 1.00 89.88 434 PRO A O 1
ATOM 3386 N N . PHE A 1 435 ? -11.385 -15.149 -19.240 1.00 88.44 435 PHE A N 1
ATOM 3387 C CA . PHE A 1 435 ? -10.920 -13.775 -19.114 1.00 88.44 435 PHE A CA 1
ATOM 3388 C C . PHE A 1 435 ? -10.394 -13.257 -20.452 1.00 88.44 435 PHE A C 1
ATOM 3390 O O . PHE A 1 435 ? -10.059 -14.025 -21.357 1.00 88.44 435 PHE A O 1
ATOM 3397 N N . GLU A 1 436 ? -10.332 -11.937 -20.565 1.00 88.12 436 GLU A N 1
ATOM 3398 C CA . GLU A 1 436 ? -9.691 -11.238 -21.676 1.00 88.12 436 GLU A CA 1
ATOM 3399 C C . GLU A 1 436 ? -8.325 -10.730 -21.232 1.00 88.12 436 GLU A C 1
ATOM 3401 O O . GLU A 1 436 ? -8.102 -10.506 -20.043 1.00 88.12 436 GLU A O 1
ATOM 3406 N N . PHE A 1 437 ? -7.395 -10.588 -22.171 1.00 90.50 437 PHE A N 1
ATOM 3407 C CA . PHE A 1 437 ? -6.060 -10.069 -21.904 1.00 90.50 437 PHE A CA 1
ATOM 3408 C C . PHE A 1 437 ? -5.542 -9.297 -23.116 1.00 90.50 437 PHE A C 1
ATOM 3410 O O . PHE A 1 437 ? -5.949 -9.552 -24.247 1.00 90.50 437 PHE A O 1
ATOM 3417 N N . LEU A 1 438 ? -4.644 -8.349 -22.877 1.00 93.56 438 LEU A N 1
ATOM 3418 C CA . LEU A 1 438 ? -3.922 -7.622 -23.915 1.00 93.56 438 LEU A CA 1
ATOM 3419 C C . LEU A 1 438 ? -2.615 -8.352 -24.257 1.00 93.56 438 LEU A C 1
ATOM 3421 O O . LEU A 1 438 ? -2.020 -8.986 -23.378 1.00 93.56 438 LEU A O 1
ATOM 3425 N N . PRO A 1 439 ? -2.132 -8.264 -25.508 1.00 95.19 439 PRO A N 1
ATOM 3426 C CA . PRO A 1 439 ? -0.891 -8.924 -25.896 1.00 95.19 439 PRO A CA 1
ATOM 3427 C C . PRO A 1 439 ? 0.277 -8.396 -25.057 1.00 95.19 439 PRO A C 1
ATOM 3429 O O . PRO A 1 439 ? 0.428 -7.186 -24.894 1.00 95.19 439 PRO A O 1
ATOM 3432 N N . GLY A 1 440 ? 1.081 -9.308 -24.512 1.00 90.75 440 GLY A N 1
ATOM 3433 C CA . GLY A 1 440 ? 2.182 -9.001 -23.591 1.00 90.75 440 GLY A CA 1
ATOM 3434 C C . GLY A 1 440 ? 1.821 -9.047 -22.098 1.00 90.75 440 GLY A C 1
ATOM 3435 O O . GLY A 1 440 ? 2.715 -8.995 -21.260 1.00 90.75 440 GLY A O 1
ATOM 3436 N N . GLN A 1 441 ? 0.545 -9.225 -21.733 1.00 92.56 441 GLN A N 1
ATOM 3437 C CA . GLN A 1 441 ? 0.154 -9.492 -20.342 1.00 92.56 441 GLN A CA 1
ATOM 3438 C C . GLN A 1 441 ? 0.566 -10.893 -19.866 1.00 92.56 441 GLN A C 1
ATOM 3440 O O . GLN A 1 441 ? 0.766 -11.823 -20.649 1.00 92.56 441 GLN A O 1
ATOM 3445 N N . PHE A 1 442 ? 0.655 -11.059 -18.548 1.00 92.75 442 PHE A N 1
ATOM 3446 C CA . PHE A 1 442 ? 1.019 -12.311 -17.898 1.00 92.75 442 PHE A CA 1
ATOM 3447 C C . PHE A 1 442 ? -0.098 -12.871 -17.019 1.00 92.75 442 PHE A C 1
ATOM 3449 O O . PHE A 1 442 ? -1.008 -12.166 -16.575 1.00 92.75 442 PHE A O 1
ATOM 3456 N N . LEU A 1 443 ? 0.009 -14.163 -16.728 1.00 93.50 443 LEU A N 1
ATOM 3457 C CA . LEU A 1 443 ? -0.772 -14.840 -15.704 1.00 93.50 443 LEU A CA 1
ATOM 3458 C C . LEU A 1 443 ? 0.123 -15.236 -14.533 1.00 93.50 443 LEU A C 1
ATOM 3460 O O . LEU A 1 443 ? 1.336 -15.385 -14.688 1.00 93.50 443 LEU A O 1
ATOM 3464 N N . THR A 1 444 ? -0.461 -15.419 -13.355 1.00 89.44 444 THR A N 1
ATOM 3465 C CA . THR A 1 444 ? 0.245 -15.988 -12.204 1.00 89.44 444 THR A CA 1
ATOM 3466 C C . THR A 1 444 ? -0.267 -17.397 -11.955 1.00 89.44 444 THR A C 1
ATOM 3468 O O . THR A 1 444 ? -1.434 -17.563 -11.609 1.00 89.44 444 THR A O 1
ATOM 3471 N N . LEU A 1 445 ? 0.612 -18.392 -12.092 1.00 89.81 445 LEU A N 1
ATOM 3472 C CA . LEU A 1 445 ? 0.354 -19.750 -11.622 1.00 89.81 445 LEU A CA 1
ATOM 3473 C C . LEU A 1 445 ? 0.465 -19.783 -10.102 1.00 89.81 445 LEU A C 1
ATOM 3475 O O . LEU A 1 445 ? 1.451 -19.284 -9.554 1.00 89.81 445 LEU A O 1
ATOM 3479 N N . ALA A 1 446 ? -0.506 -20.394 -9.437 1.00 81.25 446 ALA A N 1
ATOM 3480 C CA . ALA A 1 446 ? -0.475 -20.703 -8.013 1.00 81.25 446 ALA A CA 1
ATOM 3481 C C . ALA A 1 446 ? -0.455 -22.228 -7.838 1.00 81.25 446 ALA A C 1
ATOM 3483 O O . ALA A 1 446 ? -1.479 -22.842 -7.586 1.00 81.25 446 ALA A O 1
ATOM 3484 N N . ILE A 1 447 ? 0.710 -22.848 -8.024 1.00 78.50 447 ILE A N 1
ATOM 3485 C CA . ILE A 1 447 ? 0.840 -24.310 -8.132 1.00 78.50 447 ILE A CA 1
ATOM 3486 C C . ILE A 1 447 ? 1.747 -24.881 -7.052 1.00 78.50 447 ILE A C 1
ATOM 3488 O O . ILE A 1 447 ? 2.545 -24.155 -6.466 1.00 78.50 447 ILE A O 1
ATOM 3492 N N . GLU A 1 448 ? 1.683 -26.194 -6.835 1.00 72.44 448 GLU A N 1
ATOM 3493 C CA . GLU A 1 448 ? 2.453 -26.871 -5.783 1.00 72.44 448 GLU A CA 1
ATOM 3494 C C . GLU A 1 448 ? 3.482 -27.883 -6.303 1.00 72.44 448 GLU A C 1
ATOM 3496 O O . GLU A 1 448 ? 3.359 -29.087 -6.061 1.00 72.44 448 GLU A O 1
ATOM 3501 N N . PRO A 1 449 ? 4.533 -27.437 -7.012 1.00 65.62 449 PRO A N 1
ATOM 3502 C CA . PRO A 1 449 ? 5.650 -28.289 -7.396 1.00 65.62 449 PRO A CA 1
ATOM 3503 C C . PRO A 1 449 ? 6.203 -29.097 -6.230 1.00 65.62 449 PRO A C 1
ATOM 3505 O O . PRO A 1 449 ? 6.729 -28.520 -5.280 1.00 65.62 449 PRO A O 1
ATOM 3508 N N . PHE A 1 450 ? 6.117 -30.426 -6.309 1.00 60.66 450 PHE A N 1
ATOM 3509 C CA . PHE A 1 450 ? 6.583 -31.321 -5.239 1.00 60.66 450 PHE A CA 1
ATOM 3510 C C . PHE A 1 450 ? 5.950 -30.983 -3.882 1.00 60.66 450 PHE A C 1
ATOM 3512 O O . PHE A 1 450 ? 6.604 -31.019 -2.844 1.00 60.66 450 PHE A O 1
ATOM 3519 N N . GLY A 1 451 ? 4.677 -30.590 -3.928 1.00 52.91 451 GLY A N 1
ATOM 3520 C CA . GLY A 1 451 ? 3.907 -30.161 -2.779 1.00 52.91 451 GLY A CA 1
ATOM 3521 C C . GLY A 1 451 ? 4.152 -28.718 -2.374 1.00 52.91 451 GLY A C 1
ATOM 3522 O O . GLY A 1 451 ? 3.543 -28.326 -1.408 1.00 52.91 451 GLY A O 1
ATOM 3523 N N . ILE A 1 452 ? 5.003 -27.915 -3.037 1.00 53.31 452 ILE A N 1
ATOM 3524 C CA . ILE A 1 452 ? 5.387 -26.575 -2.566 1.00 53.31 452 ILE A CA 1
ATOM 3525 C C . ILE A 1 452 ? 4.505 -25.429 -3.176 1.00 53.31 452 ILE A C 1
ATOM 3527 O O . ILE A 1 452 ? 4.899 -24.962 -4.247 1.00 53.31 452 ILE A O 1
ATOM 3531 N N . PRO A 1 453 ? 3.391 -24.906 -2.569 1.00 60.44 453 PRO A N 1
ATOM 3532 C CA . PRO A 1 453 ? 2.550 -23.772 -3.047 1.00 60.44 453 PRO A CA 1
ATOM 3533 C C . PRO A 1 453 ? 3.269 -22.480 -3.459 1.00 60.44 453 PRO A C 1
ATOM 3535 O O . PRO A 1 453 ? 3.366 -21.474 -2.754 1.00 60.44 453 PRO A O 1
ATOM 3538 N N . THR A 1 454 ? 3.755 -22.476 -4.680 1.00 63.03 454 THR A N 1
ATOM 3539 C CA . THR A 1 454 ? 4.583 -21.433 -5.242 1.00 63.03 454 THR A CA 1
ATOM 3540 C C . THR A 1 454 ? 3.766 -20.606 -6.217 1.00 63.03 454 THR A C 1
ATOM 3542 O O . THR A 1 454 ? 3.144 -21.137 -7.134 1.00 63.03 454 THR A O 1
ATOM 3545 N N . LYS A 1 455 ? 3.830 -19.279 -6.075 1.00 79.19 455 LYS A N 1
ATOM 3546 C CA . LYS A 1 455 ? 3.311 -18.364 -7.095 1.00 79.19 455 LYS A CA 1
ATOM 3547 C C . LYS A 1 455 ? 4.411 -17.950 -8.059 1.00 79.19 455 LYS A C 1
ATOM 3549 O O . LYS A 1 455 ? 5.458 -17.465 -7.616 1.00 79.19 455 LYS A O 1
ATOM 3554 N N . ARG A 1 456 ? 4.202 -18.130 -9.361 1.00 81.56 456 ARG A N 1
ATOM 3555 C CA . ARG A 1 456 ? 5.106 -17.619 -10.404 1.00 81.56 456 ARG A CA 1
ATOM 3556 C C . ARG A 1 456 ? 4.317 -17.017 -11.547 1.00 81.56 456 ARG A C 1
ATOM 3558 O O . ARG A 1 456 ? 3.318 -17.579 -11.983 1.00 81.56 456 ARG A O 1
ATOM 3565 N N . SER A 1 457 ? 4.789 -15.868 -12.007 1.00 87.81 457 SER A N 1
ATOM 3566 C CA . SER A 1 457 ? 4.215 -15.173 -13.146 1.00 87.81 457 SER A CA 1
ATOM 3567 C C . SER A 1 457 ? 4.876 -15.642 -14.432 1.00 87.81 457 SER A C 1
ATOM 3569 O O . SER A 1 457 ? 6.100 -15.764 -14.489 1.00 87.81 457 SER A O 1
ATOM 3571 N N . TYR A 1 458 ? 4.056 -15.893 -15.444 1.00 94.69 458 TYR A N 1
ATOM 3572 C CA . TYR A 1 458 ? 4.482 -16.263 -16.784 1.00 94.69 458 TYR A CA 1
ATOM 3573 C C . TYR A 1 458 ? 3.667 -15.474 -17.792 1.00 94.69 458 TYR A C 1
ATOM 3575 O O . TYR A 1 458 ? 2.437 -15.428 -17.708 1.00 94.69 458 TYR A O 1
ATOM 3583 N N . THR A 1 459 ? 4.352 -14.855 -18.745 1.00 96.19 459 THR A N 1
ATOM 3584 C CA . THR A 1 459 ? 3.692 -14.139 -19.828 1.00 96.19 459 THR A CA 1
ATOM 3585 C C . THR A 1 459 ? 2.797 -15.074 -20.630 1.00 96.19 459 THR A C 1
ATOM 3587 O O . THR A 1 459 ? 3.175 -16.215 -20.915 1.00 96.19 459 THR A O 1
ATOM 3590 N N . ILE A 1 460 ? 1.613 -14.585 -20.999 1.00 97.56 460 ILE A N 1
ATOM 3591 C CA . ILE A 1 460 ? 0.708 -15.287 -21.901 1.00 97.56 460 ILE A CA 1
ATOM 3592 C C . ILE A 1 460 ? 1.255 -15.097 -23.317 1.00 97.56 460 ILE A C 1
ATOM 3594 O O . ILE A 1 460 ? 1.042 -14.070 -23.955 1.00 97.56 460 ILE A O 1
ATOM 3598 N N . ALA A 1 461 ? 2.024 -16.076 -23.786 1.00 96.88 461 ALA A N 1
ATOM 3599 C CA . ALA A 1 461 ? 2.734 -16.033 -25.060 1.00 96.88 461 ALA A CA 1
ATOM 3600 C C . ALA A 1 461 ? 1.801 -16.219 -26.268 1.00 96.88 461 ALA A C 1
ATOM 3602 O O . ALA A 1 461 ? 2.161 -15.853 -27.387 1.00 96.88 461 ALA A O 1
ATOM 3603 N N . SER A 1 462 ? 0.618 -16.807 -26.081 1.00 97.19 462 SER A N 1
ATOM 3604 C CA . SER A 1 462 ? -0.400 -16.922 -27.130 1.00 97.19 462 SER A CA 1
ATOM 3605 C C . SER A 1 462 ? -1.040 -15.570 -27.460 1.00 97.19 462 SER A C 1
ATOM 3607 O O . SER A 1 462 ? -1.041 -14.637 -26.661 1.00 97.19 462 SER A O 1
ATOM 3609 N N . SER A 1 463 ? -1.625 -15.493 -28.651 1.00 97.19 463 SER A N 1
ATOM 3610 C CA . SER A 1 463 ? -2.384 -14.333 -29.118 1.00 97.19 463 SER A CA 1
ATOM 3611 C C . SER A 1 463 ? -3.725 -14.198 -28.377 1.00 97.19 463 SER A C 1
ATOM 3613 O O . SER A 1 463 ? -4.451 -15.191 -28.294 1.00 97.19 463 SER A O 1
ATOM 3615 N N . PRO A 1 464 ? -4.112 -12.996 -27.908 1.00 94.31 464 PRO A N 1
ATOM 3616 C CA . PRO A 1 464 ? -5.440 -12.721 -27.351 1.00 94.31 464 PRO A CA 1
ATOM 3617 C C . PRO A 1 464 ? -6.631 -13.047 -28.257 1.00 94.31 464 PRO A C 1
ATOM 3619 O O . PRO A 1 464 ? -7.734 -13.270 -27.761 1.00 94.31 464 PRO A O 1
ATOM 3622 N N . THR A 1 465 ? -6.437 -13.084 -29.579 1.00 94.75 465 THR A N 1
ATOM 3623 C CA . THR A 1 465 ? -7.514 -13.436 -30.524 1.00 94.75 465 THR A CA 1
ATOM 3624 C C . THR A 1 465 ? -7.882 -14.919 -30.452 1.00 94.75 465 THR A C 1
ATOM 3626 O O . THR A 1 465 ? -9.008 -15.300 -30.772 1.00 94.75 465 THR A O 1
ATOM 3629 N N . ARG A 1 466 ? -6.957 -15.767 -29.991 1.00 93.06 466 ARG A N 1
ATOM 3630 C CA . ARG A 1 466 ? -7.127 -17.218 -29.898 1.00 93.06 466 ARG A CA 1
ATOM 3631 C C . ARG A 1 466 ? -7.595 -17.561 -28.494 1.00 93.06 466 ARG A C 1
ATOM 3633 O O . ARG A 1 466 ? -6.794 -17.793 -27.597 1.00 93.06 466 ARG A O 1
ATOM 3640 N N . ARG A 1 467 ? -8.912 -17.545 -28.296 1.00 92.94 467 ARG A N 1
ATOM 3641 C CA . ARG A 1 467 ? -9.512 -17.691 -26.962 1.00 92.94 467 ARG A CA 1
ATOM 3642 C C . ARG A 1 467 ? -9.796 -19.123 -26.537 1.00 92.94 467 ARG A C 1
ATOM 3644 O O . ARG A 1 467 ? -10.169 -19.305 -25.388 1.00 92.94 467 ARG A O 1
ATOM 3651 N N . ASP A 1 468 ? -9.611 -20.113 -27.400 1.00 94.69 468 ASP A N 1
ATOM 3652 C CA . ASP A 1 468 ? -9.857 -21.522 -27.052 1.00 94.69 468 ASP A CA 1
ATOM 3653 C C . ASP A 1 468 ? -8.748 -22.103 -26.155 1.00 94.69 468 ASP A C 1
ATOM 3655 O O . ASP A 1 468 ? -8.939 -23.110 -25.477 1.00 94.69 468 ASP A O 1
ATOM 3659 N N . SER A 1 469 ? -7.581 -21.451 -26.122 1.00 96.19 469 SER A N 1
ATOM 3660 C CA . SER A 1 469 ? -6.457 -21.817 -25.262 1.00 96.19 469 SER A CA 1
ATOM 3661 C C . SER A 1 469 ? -5.530 -20.629 -25.022 1.00 96.19 469 SER A C 1
ATOM 3663 O O . SER A 1 469 ? -5.404 -19.774 -25.896 1.00 96.19 469 SER A O 1
ATOM 3665 N N . ILE A 1 470 ? -4.800 -20.626 -23.910 1.00 97.19 470 ILE A N 1
ATOM 3666 C CA . ILE A 1 470 ? -3.640 -19.752 -23.706 1.00 97.19 470 ILE A CA 1
ATOM 3667 C C . ILE A 1 470 ? -2.346 -20.552 -23.596 1.00 97.19 470 ILE A C 1
ATOM 3669 O O . ILE A 1 470 ? -2.359 -21.711 -23.202 1.00 97.19 470 ILE A O 1
ATOM 3673 N N . GLU A 1 471 ? -1.211 -19.934 -23.898 1.00 98.19 471 GLU A N 1
ATOM 3674 C CA . GLU A 1 471 ? 0.098 -20.585 -23.811 1.00 98.19 471 GLU A CA 1
ATOM 3675 C C . GLU A 1 471 ? 1.041 -19.807 -22.902 1.00 98.19 471 GLU A C 1
ATOM 3677 O O . GLU A 1 471 ? 1.201 -18.597 -23.057 1.00 98.19 471 GLU A O 1
ATOM 3682 N N . ILE A 1 472 ? 1.725 -20.509 -22.001 1.00 98.19 472 ILE A N 1
ATOM 3683 C CA . ILE A 1 472 ? 2.902 -19.986 -21.299 1.00 98.19 472 ILE A CA 1
ATOM 3684 C C . ILE A 1 472 ? 4.139 -20.716 -21.802 1.00 98.19 472 ILE A C 1
ATOM 3686 O O . ILE A 1 472 ? 4.091 -21.909 -22.092 1.00 98.19 472 ILE A O 1
ATOM 3690 N N . THR A 1 473 ? 5.263 -20.017 -21.912 1.00 97.56 473 THR A N 1
ATOM 3691 C CA . THR A 1 473 ? 6.520 -20.622 -22.372 1.00 97.56 473 THR A CA 1
ATOM 3692 C C . THR A 1 473 ? 7.605 -20.384 -21.353 1.00 97.56 473 THR A C 1
ATOM 3694 O O . THR A 1 473 ? 7.838 -19.260 -20.916 1.00 97.56 473 THR A O 1
ATOM 3697 N N . VAL A 1 474 ? 8.242 -21.468 -20.931 1.00 95.88 474 VAL A N 1
ATOM 3698 C CA . VAL A 1 474 ? 9.040 -21.485 -19.713 1.00 95.88 474 VAL A CA 1
ATOM 3699 C C . VAL A 1 474 ? 10.402 -22.074 -20.016 1.00 95.88 474 VAL A C 1
ATOM 3701 O O . VAL A 1 474 ? 10.498 -23.176 -20.553 1.00 95.88 474 VAL A O 1
ATOM 3704 N N . LYS A 1 475 ? 11.460 -21.360 -19.625 1.00 93.81 475 LYS A N 1
ATOM 3705 C CA . LYS A 1 475 ? 12.819 -21.899 -19.580 1.00 93.81 475 LYS A CA 1
ATOM 3706 C C . LYS A 1 475 ? 13.020 -22.643 -18.276 1.00 93.81 475 LYS A C 1
ATOM 3708 O O . LYS A 1 475 ? 12.688 -22.141 -17.201 1.00 93.81 475 LYS A O 1
ATOM 3713 N N . ARG A 1 476 ? 13.588 -23.838 -18.382 1.00 91.25 476 ARG A N 1
ATOM 3714 C CA . ARG A 1 476 ? 14.040 -24.636 -17.254 1.00 91.25 476 ARG A CA 1
ATOM 3715 C C . ARG A 1 476 ? 15.276 -23.984 -16.658 1.00 91.25 476 ARG A C 1
ATOM 3717 O O . ARG A 1 476 ? 16.388 -24.141 -17.159 1.00 91.25 476 ARG A O 1
ATOM 3724 N N . GLU A 1 477 ? 15.068 -23.267 -15.567 1.00 83.56 477 GLU A N 1
ATOM 3725 C CA . GLU A 1 477 ? 16.163 -22.769 -14.746 1.00 83.56 477 GLU A CA 1
ATOM 3726 C C . GLU A 1 477 ? 16.727 -23.939 -13.938 1.00 83.56 477 GLU A C 1
ATOM 3728 O O . GLU A 1 477 ? 15.961 -24.679 -13.313 1.00 83.56 477 GLU A O 1
ATOM 3733 N N . THR A 1 478 ? 18.055 -24.111 -13.935 1.00 74.62 478 THR A N 1
ATOM 3734 C CA . THR A 1 478 ? 18.745 -25.136 -13.118 1.00 74.62 478 THR A CA 1
ATOM 3735 C C . THR A 1 478 ? 18.231 -25.094 -11.682 1.00 74.62 478 THR A C 1
ATOM 3737 O O . THR A 1 478 ? 17.861 -26.110 -11.093 1.00 74.62 478 THR A O 1
ATOM 3740 N N . ASP A 1 479 ? 18.044 -23.863 -11.219 1.00 67.06 479 ASP A N 1
ATOM 3741 C CA . ASP A 1 479 ? 17.681 -23.479 -9.876 1.00 67.06 479 ASP A CA 1
ATOM 3742 C C . ASP A 1 479 ? 16.230 -22.966 -9.783 1.00 67.06 479 ASP A C 1
ATOM 3744 O O . ASP A 1 479 ? 15.847 -22.268 -8.851 1.00 67.06 479 ASP A O 1
ATOM 3748 N N . GLY A 1 480 ? 15.368 -23.290 -10.747 1.00 65.62 480 GLY A N 1
ATOM 3749 C CA . GLY A 1 480 ? 13.964 -22.881 -10.717 1.00 65.62 480 GLY A CA 1
ATOM 3750 C C . GLY A 1 480 ? 13.046 -23.983 -10.217 1.00 65.62 480 GLY A C 1
ATOM 3751 O O . GLY A 1 480 ? 12.870 -24.994 -10.884 1.00 65.62 480 GLY A O 1
ATOM 3752 N N . LEU A 1 481 ? 12.388 -23.778 -9.075 1.00 74.31 481 LEU A N 1
ATOM 3753 C CA . LEU A 1 481 ? 11.440 -24.761 -8.537 1.00 74.31 481 LEU A CA 1
ATOM 3754 C C . LEU A 1 481 ? 10.268 -25.038 -9.499 1.00 74.31 481 LEU A C 1
ATOM 3756 O O . LEU A 1 481 ? 10.026 -26.184 -9.868 1.00 74.31 481 LEU A O 1
ATOM 3760 N N . VAL A 1 482 ? 9.565 -23.984 -9.928 1.00 82.94 482 VAL A N 1
ATOM 3761 C CA . VAL A 1 482 ? 8.382 -24.117 -10.794 1.00 82.94 482 VAL A CA 1
ATOM 3762 C C . VAL A 1 482 ? 8.757 -24.495 -12.223 1.00 82.94 482 VAL A C 1
ATOM 3764 O O . VAL A 1 482 ? 8.099 -25.336 -12.825 1.00 82.94 482 VAL A O 1
ATOM 3767 N N . SER A 1 483 ? 9.835 -23.922 -12.764 1.00 87.12 483 SER A N 1
ATOM 3768 C CA . SER A 1 483 ? 10.253 -24.222 -14.132 1.00 87.12 483 SER A CA 1
ATOM 3769 C C . SER A 1 483 ? 10.778 -25.647 -14.291 1.00 87.12 483 SER A C 1
ATOM 3771 O O . SER A 1 483 ? 10.486 -26.262 -15.309 1.00 87.12 483 SER A O 1
ATOM 3773 N N . ARG A 1 484 ? 11.473 -26.223 -13.300 1.00 88.12 484 ARG A N 1
ATOM 3774 C CA . ARG A 1 484 ? 11.809 -27.657 -13.335 1.00 88.12 484 ARG A CA 1
ATOM 3775 C C . ARG A 1 484 ? 10.571 -28.535 -13.274 1.00 88.12 484 ARG A C 1
ATOM 3777 O O . ARG A 1 484 ? 10.466 -29.457 -14.064 1.00 88.12 484 ARG A O 1
ATOM 3784 N N . TRP A 1 485 ? 9.626 -28.242 -12.384 1.00 91.19 485 TRP A N 1
ATOM 3785 C CA . TRP A 1 485 ? 8.411 -29.052 -12.280 1.00 91.19 485 TRP A CA 1
ATOM 3786 C C . TRP A 1 485 ? 7.589 -29.037 -13.566 1.00 91.19 485 TRP A C 1
ATOM 3788 O O . TRP A 1 485 ? 7.219 -30.097 -14.058 1.00 91.19 485 TRP A O 1
ATOM 3798 N N . LEU A 1 486 ? 7.392 -27.855 -14.156 1.00 93.50 486 LEU A N 1
ATOM 3799 C CA . LEU A 1 486 ? 6.745 -27.738 -15.459 1.00 93.50 486 LEU A CA 1
ATOM 3800 C C . LEU A 1 486 ? 7.459 -28.608 -16.505 1.00 93.50 486 LEU A C 1
ATOM 3802 O O . LEU A 1 486 ? 6.817 -29.313 -17.269 1.00 93.50 486 LEU A O 1
ATOM 3806 N N . HIS A 1 487 ? 8.791 -28.611 -16.530 1.00 94.38 487 HIS A N 1
ATOM 3807 C CA . HIS A 1 487 ? 9.547 -29.364 -17.534 1.00 94.38 487 HIS A CA 1
ATOM 3808 C C . HIS A 1 487 ? 9.605 -30.869 -17.313 1.00 94.38 487 HIS A C 1
ATOM 3810 O O . HIS A 1 487 ? 9.617 -31.614 -18.296 1.00 94.38 487 HIS A O 1
ATOM 3816 N N . ASP A 1 488 ? 9.706 -31.284 -16.057 1.00 90.62 488 ASP A N 1
ATOM 3817 C CA . ASP A 1 488 ? 10.105 -32.636 -15.681 1.00 90.62 488 ASP A CA 1
ATOM 3818 C C . ASP A 1 488 ? 8.912 -33.484 -15.214 1.00 90.62 488 ASP A C 1
ATOM 3820 O O . ASP A 1 488 ? 9.010 -34.707 -15.221 1.00 90.62 488 ASP A O 1
ATOM 3824 N N . ALA A 1 489 ? 7.814 -32.855 -14.777 1.00 86.06 489 ALA A N 1
ATOM 3825 C CA . ALA A 1 489 ? 6.728 -33.541 -14.074 1.00 86.06 489 ALA A CA 1
ATOM 3826 C C . ALA A 1 489 ? 5.311 -33.180 -14.537 1.00 86.06 489 ALA A C 1
ATOM 3828 O O . ALA A 1 489 ? 4.422 -34.011 -14.372 1.00 86.06 489 ALA A O 1
ATOM 3829 N N . ALA A 1 490 ? 5.074 -31.982 -15.081 1.00 91.25 490 ALA A N 1
ATOM 3830 C CA . ALA A 1 490 ? 3.748 -31.633 -15.590 1.00 91.25 490 ALA A CA 1
ATOM 3831 C C . ALA A 1 490 ? 3.356 -32.544 -16.765 1.00 91.25 490 ALA A C 1
ATOM 3833 O O . ALA A 1 490 ? 4.202 -32.900 -17.592 1.00 91.25 490 ALA A O 1
ATOM 3834 N N . THR A 1 491 ? 2.073 -32.891 -16.863 1.00 93.50 491 THR A N 1
ATOM 3835 C CA . THR A 1 491 ? 1.528 -33.737 -17.934 1.00 93.50 491 THR A CA 1
ATOM 3836 C C . THR A 1 491 ? 0.237 -33.162 -18.520 1.00 93.50 491 THR A C 1
ATOM 3838 O O . THR A 1 491 ? -0.547 -32.536 -17.802 1.00 93.50 491 THR A O 1
ATOM 3841 N N . PRO A 1 492 ? -0.029 -33.364 -19.824 1.00 96.69 492 PRO A N 1
ATOM 3842 C CA . PRO A 1 492 ? -1.343 -33.082 -20.390 1.00 96.69 492 PRO A CA 1
ATOM 3843 C C . PRO A 1 492 ? -2.465 -33.737 -19.571 1.00 96.69 492 PRO A C 1
ATOM 3845 O O . PRO A 1 492 ? -2.418 -34.924 -19.263 1.00 96.69 492 PRO A O 1
ATOM 3848 N N . GLY A 1 493 ? -3.476 -32.947 -19.230 1.00 93.12 493 GLY A N 1
ATOM 3849 C CA . GLY A 1 493 ? -4.575 -33.280 -18.333 1.00 93.12 493 GLY A CA 1
ATOM 3850 C C . GLY A 1 493 ? -4.564 -32.487 -17.023 1.00 93.12 493 GLY A C 1
ATOM 3851 O O . GLY A 1 493 ? -5.643 -32.296 -16.458 1.00 93.12 493 GLY A O 1
ATOM 3852 N N . ASP A 1 494 ? -3.404 -31.995 -16.570 1.00 92.88 494 ASP A N 1
ATOM 3853 C CA . ASP A 1 494 ? -3.250 -31.322 -15.270 1.00 92.88 494 ASP A CA 1
ATOM 3854 C C . ASP A 1 494 ? -4.107 -30.053 -15.149 1.00 92.88 494 ASP A C 1
ATOM 3856 O O . ASP A 1 494 ? -4.215 -29.276 -16.092 1.00 92.88 494 ASP A O 1
ATOM 3860 N N . LEU A 1 495 ? -4.682 -29.796 -13.971 1.00 94.31 495 LEU A N 1
ATOM 3861 C CA . LEU A 1 495 ? -5.361 -28.533 -13.657 1.00 94.31 495 LEU A CA 1
ATOM 3862 C C . LEU A 1 495 ? -4.398 -27.598 -12.920 1.00 94.31 495 LEU A C 1
ATOM 3864 O O . LEU A 1 495 ? -3.849 -27.962 -11.881 1.00 94.31 495 LEU A O 1
ATOM 3868 N N . LEU A 1 496 ? -4.190 -26.394 -13.452 1.00 93.19 496 LEU A N 1
ATOM 3869 C CA . LEU A 1 496 ? -3.311 -25.377 -12.880 1.00 93.19 496 LEU A CA 1
ATOM 3870 C C . LEU A 1 496 ? -4.136 -24.173 -12.425 1.00 93.19 496 LEU A C 1
ATOM 3872 O O . LEU A 1 496 ? -4.871 -23.598 -13.222 1.00 93.19 496 LEU A O 1
ATOM 3876 N N . GLU A 1 497 ? -3.975 -23.760 -11.169 1.00 93.25 497 GLU A N 1
ATOM 3877 C CA . GLU A 1 497 ? -4.602 -22.547 -10.637 1.00 93.25 497 GLU A CA 1
ATOM 3878 C C . GLU A 1 497 ? -3.940 -21.286 -11.195 1.00 93.25 497 GLU A C 1
ATOM 3880 O O . GLU A 1 497 ? -2.712 -21.126 -11.152 1.00 93.25 497 GLU A O 1
ATOM 3885 N N . VAL A 1 498 ? -4.767 -20.368 -11.689 1.00 90.56 498 VAL A N 1
ATOM 3886 C CA . VAL A 1 498 ? -4.347 -19.176 -12.423 1.00 90.56 498 VAL A CA 1
ATOM 3887 C C . VAL A 1 498 ? -5.020 -17.927 -11.867 1.00 90.56 498 VAL A C 1
ATOM 3889 O O . VAL A 1 498 ? -6.216 -17.917 -11.594 1.00 90.56 498 VAL A O 1
ATOM 3892 N N . VAL A 1 499 ? -4.258 -16.835 -11.771 1.00 86.00 499 VAL A N 1
ATOM 3893 C CA . VAL A 1 499 ? -4.782 -15.469 -11.612 1.00 86.00 499 VAL A CA 1
ATOM 3894 C C . VAL A 1 499 ? -4.401 -14.646 -12.841 1.00 86.00 499 VAL A C 1
ATOM 3896 O O . VAL A 1 499 ? -3.210 -14.496 -13.132 1.00 86.00 499 VAL A O 1
ATOM 3899 N N . ALA A 1 500 ? -5.386 -14.099 -13.554 1.00 88.88 500 ALA A N 1
ATOM 3900 C CA . ALA A 1 500 ? -5.170 -13.417 -14.832 1.00 88.88 500 ALA A CA 1
ATOM 3901 C C . ALA A 1 500 ? -6.297 -12.423 -15.201 1.00 88.88 500 ALA A C 1
ATOM 3903 O O . ALA A 1 500 ? -7.404 -12.529 -14.671 1.00 88.88 500 ALA A O 1
ATOM 3904 N N . PRO A 1 501 ? -6.037 -11.475 -16.120 1.00 85.94 501 PRO A N 1
ATOM 3905 C CA . PRO A 1 501 ? -4.710 -11.079 -16.600 1.00 85.94 501 PRO A CA 1
ATOM 3906 C C . PRO A 1 501 ? -3.975 -10.155 -15.608 1.00 85.94 501 PRO A C 1
ATOM 3908 O O . PRO A 1 501 ? -4.567 -9.587 -14.688 1.00 85.94 501 PRO A O 1
ATOM 3911 N N . ASN A 1 502 ? -2.665 -9.989 -15.797 1.00 75.31 502 ASN A N 1
ATOM 3912 C CA . ASN A 1 502 ? -1.816 -9.039 -15.075 1.00 75.31 502 ASN A CA 1
ATOM 3913 C C . ASN A 1 502 ? -0.779 -8.404 -16.019 1.00 75.31 502 ASN A C 1
ATOM 3915 O O . ASN A 1 502 ? -0.505 -8.921 -17.096 1.00 75.31 502 ASN A O 1
ATOM 3919 N N . GLY A 1 503 ? -0.157 -7.310 -15.581 1.00 74.81 503 GLY A N 1
ATOM 3920 C CA . GLY A 1 503 ? 0.927 -6.652 -16.311 1.00 74.81 503 GLY A CA 1
ATOM 3921 C C . GLY A 1 503 ? 0.453 -5.534 -17.236 1.00 74.81 503 GLY A C 1
ATOM 3922 O O . GLY A 1 503 ? -0.701 -5.491 -17.667 1.00 74.81 503 GLY A O 1
ATOM 3923 N N . THR A 1 504 ? 1.364 -4.604 -17.508 1.00 79.81 504 THR A N 1
ATOM 3924 C CA . THR A 1 504 ? 1.136 -3.421 -18.351 1.00 79.81 504 THR A CA 1
ATOM 3925 C C . THR A 1 504 ? 2.048 -3.397 -19.571 1.00 79.81 504 THR A C 1
ATOM 3927 O O . THR A 1 504 ? 1.965 -2.452 -20.350 1.00 79.81 504 THR A O 1
ATOM 3930 N N . PHE A 1 505 ? 2.909 -4.402 -19.774 1.00 87.00 505 PHE A N 1
ATOM 3931 C CA . PHE A 1 505 ? 3.838 -4.514 -20.903 1.00 87.00 505 PHE A CA 1
ATOM 3932 C C . PHE A 1 505 ? 3.119 -4.912 -22.205 1.00 87.00 505 PHE A C 1
ATOM 3934 O O . PHE A 1 505 ? 3.298 -5.999 -22.735 1.00 87.00 505 PHE A O 1
ATOM 3941 N N . THR A 1 506 ? 2.254 -4.022 -22.695 1.00 92.56 506 THR A N 1
ATOM 3942 C CA . THR A 1 506 ? 1.329 -4.285 -23.805 1.00 92.56 506 THR A CA 1
ATOM 3943 C C . THR A 1 506 ? 1.575 -3.416 -25.033 1.00 92.56 506 THR A C 1
ATOM 3945 O O . THR A 1 506 ? 2.003 -2.261 -24.897 1.00 92.56 506 THR A O 1
ATOM 3948 N N . PHE A 1 507 ? 1.237 -3.969 -26.205 1.00 94.69 507 PHE A N 1
ATOM 3949 C CA . PHE A 1 507 ? 1.142 -3.259 -27.484 1.00 94.69 507 PHE A CA 1
ATOM 3950 C C . PHE A 1 507 ? 0.043 -3.862 -28.370 1.00 94.69 507 PHE A C 1
ATOM 3952 O O . PHE A 1 507 ? 0.154 -5.004 -28.817 1.00 94.69 507 PHE A O 1
ATOM 3959 N N . THR A 1 508 ? -1.012 -3.096 -28.615 1.00 93.31 508 THR A N 1
ATOM 3960 C CA . THR A 1 508 ? -2.218 -3.500 -29.358 1.00 93.31 508 THR A CA 1
ATOM 3961 C C . THR A 1 508 ? -2.214 -3.032 -30.814 1.00 93.31 508 THR A C 1
ATOM 3963 O O . THR A 1 508 ? -3.052 -3.471 -31.598 1.00 93.31 508 THR A O 1
ATOM 3966 N N . GLY A 1 509 ? -1.269 -2.170 -31.192 1.00 91.62 509 GLY A N 1
ATOM 3967 C CA . GLY A 1 509 ? -1.208 -1.566 -32.522 1.00 91.62 509 GLY A CA 1
ATOM 3968 C C . GLY A 1 509 ? -2.014 -0.272 -32.649 1.00 91.62 509 GLY A C 1
ATOM 3969 O O . GLY A 1 509 ? -1.976 0.351 -33.707 1.00 91.62 509 GLY A O 1
ATOM 3970 N N . GLU A 1 510 ? -2.711 0.142 -31.586 1.00 88.81 510 GLU A N 1
ATOM 3971 C CA . GLU A 1 510 ? -3.333 1.468 -31.469 1.00 88.81 510 GLU A CA 1
ATOM 3972 C C . GLU A 1 510 ? -2.320 2.532 -31.022 1.00 88.81 510 GLU A C 1
ATOM 3974 O O . GLU A 1 510 ? -2.535 3.724 -31.226 1.00 88.81 510 GLU A O 1
ATOM 3979 N N . GLU A 1 511 ? -1.214 2.113 -30.397 1.00 89.94 511 GLU A N 1
ATOM 3980 C CA . GLU A 1 511 ? -0.275 3.025 -29.748 1.00 89.94 511 GLU A CA 1
ATOM 3981 C C . GLU A 1 511 ? 0.663 3.735 -30.732 1.00 89.94 511 GLU A C 1
ATOM 3983 O O . GLU A 1 511 ? 1.031 4.880 -30.492 1.00 89.94 511 GLU A O 1
ATOM 3988 N N . GLU A 1 512 ? 1.090 3.054 -31.796 1.00 92.31 512 GLU A N 1
ATOM 3989 C CA . GLU A 1 512 ? 2.026 3.550 -32.816 1.00 92.31 512 GLU A CA 1
ATOM 3990 C C . GLU A 1 512 ? 1.796 2.808 -34.140 1.00 92.31 512 GLU A C 1
ATOM 3992 O O . GLU A 1 512 ? 1.085 1.812 -34.156 1.00 92.31 512 GLU A O 1
ATOM 3997 N N . GLN A 1 513 ? 2.416 3.250 -35.241 1.00 91.38 513 GLN A N 1
ATOM 3998 C CA . GLN A 1 513 ? 2.346 2.581 -36.559 1.00 91.38 513 GLN A CA 1
ATOM 3999 C C . GLN A 1 513 ? 3.509 1.606 -36.829 1.00 91.38 513 GLN A C 1
ATOM 4001 O O . GLN A 1 513 ? 3.580 0.984 -37.890 1.00 91.38 513 GLN A O 1
ATOM 4006 N N . SER A 1 514 ? 4.430 1.466 -35.880 1.00 95.50 514 SER A N 1
ATOM 4007 C CA . SER A 1 514 ? 5.544 0.522 -35.937 1.00 95.50 514 SER A CA 1
ATOM 4008 C C . SER A 1 514 ? 6.004 0.146 -34.530 1.00 95.50 514 SER A C 1
ATOM 4010 O O . SER A 1 514 ? 5.840 0.913 -33.575 1.00 95.50 514 SER A O 1
ATOM 4012 N N . ILE A 1 515 ? 6.576 -1.049 -34.383 1.00 97.75 515 ILE A N 1
ATOM 4013 C CA . ILE A 1 515 ? 7.078 -1.531 -33.098 1.00 97.75 515 ILE A CA 1
ATOM 4014 C C . ILE A 1 515 ? 8.363 -2.338 -33.238 1.00 97.75 515 ILE A C 1
ATOM 4016 O O . ILE A 1 515 ? 8.492 -3.205 -34.100 1.00 97.75 515 ILE A O 1
ATOM 4020 N N . VAL A 1 516 ? 9.308 -2.079 -32.337 1.00 98.62 516 VAL A N 1
ATOM 4021 C CA . VAL A 1 516 ? 10.540 -2.848 -32.171 1.00 98.62 516 VAL A CA 1
ATOM 4022 C C . VAL A 1 516 ? 10.447 -3.647 -30.876 1.00 98.62 516 VAL A C 1
ATOM 4024 O O . VAL A 1 516 ? 10.330 -3.105 -29.781 1.00 98.62 516 VAL A O 1
ATOM 4027 N N . LEU A 1 517 ? 10.492 -4.961 -30.999 1.00 98.62 517 LEU A N 1
ATOM 4028 C CA . LEU A 1 517 ? 10.372 -5.936 -29.931 1.00 98.62 517 LEU A CA 1
ATOM 4029 C C . LEU A 1 517 ? 11.745 -6.575 -29.711 1.00 98.62 517 LEU A C 1
ATOM 4031 O O . LEU A 1 517 ? 12.220 -7.306 -30.575 1.00 98.62 517 LEU A O 1
ATOM 4035 N N . ILE A 1 518 ? 12.393 -6.311 -28.576 1.00 98.56 518 ILE A N 1
ATOM 4036 C CA . ILE A 1 518 ? 13.755 -6.777 -28.283 1.00 98.56 518 ILE A CA 1
ATOM 4037 C C . ILE A 1 518 ? 13.748 -7.781 -27.130 1.00 98.56 518 ILE A C 1
ATOM 4039 O O . ILE A 1 518 ? 13.396 -7.436 -26.001 1.00 98.56 518 ILE A O 1
ATOM 4043 N N . GLY A 1 519 ? 14.152 -9.020 -27.411 1.00 96.50 519 GLY A N 1
ATOM 4044 C CA . GLY A 1 519 ? 14.010 -10.164 -26.509 1.00 96.50 519 GLY A CA 1
ATOM 4045 C C . GLY A 1 519 ? 15.320 -10.879 -26.203 1.00 96.50 519 GLY A C 1
ATOM 4046 O O . GLY A 1 519 ? 16.063 -11.242 -27.112 1.00 96.50 519 GLY A O 1
ATOM 4047 N N . GLY A 1 520 ? 15.587 -11.135 -24.923 1.00 93.62 520 GLY A N 1
ATOM 4048 C CA . GLY A 1 520 ? 16.689 -11.987 -24.467 1.00 93.62 520 GLY A CA 1
ATOM 4049 C C . GLY A 1 520 ? 16.201 -13.301 -23.876 1.00 93.62 520 GLY A C 1
ATOM 4050 O O . GLY A 1 520 ? 15.524 -13.289 -22.844 1.00 93.62 520 GLY A O 1
ATOM 4051 N N . GLY A 1 521 ? 16.569 -14.441 -24.466 1.00 91.38 521 GLY A N 1
ATOM 4052 C CA . GLY A 1 521 ? 16.121 -15.751 -23.982 1.00 91.38 521 GLY A CA 1
ATOM 4053 C C . GLY A 1 521 ? 14.591 -15.836 -23.902 1.00 91.38 521 GLY A C 1
ATOM 4054 O O . GLY A 1 521 ? 13.889 -15.512 -24.856 1.00 91.38 521 GLY A O 1
ATOM 4055 N N . VAL A 1 522 ? 14.050 -16.213 -22.738 1.00 92.69 522 VAL A N 1
ATOM 4056 C CA . VAL A 1 522 ? 12.588 -16.257 -22.522 1.00 92.69 522 VAL A CA 1
ATOM 4057 C C . VAL A 1 522 ? 11.908 -14.894 -22.440 1.00 92.69 522 VAL A C 1
ATOM 4059 O O . VAL A 1 522 ? 10.681 -14.842 -22.504 1.00 92.69 522 VAL A O 1
ATOM 4062 N N . GLY A 1 523 ? 12.668 -13.795 -22.414 1.00 93.44 523 GLY A N 1
ATOM 4063 C CA . GLY A 1 523 ? 12.137 -12.449 -22.648 1.00 93.44 523 GLY A CA 1
ATOM 4064 C C . GLY A 1 523 ? 11.450 -12.283 -24.012 1.00 93.44 523 GLY A C 1
ATOM 4065 O O . GLY A 1 523 ? 10.709 -11.331 -24.213 1.00 93.44 523 GLY A O 1
ATOM 4066 N N . LEU A 1 524 ? 11.621 -13.238 -24.936 1.00 96.50 524 LEU A N 1
ATOM 4067 C CA . LEU A 1 524 ? 10.850 -13.333 -26.179 1.00 96.50 524 LEU A CA 1
ATOM 4068 C C . LEU A 1 524 ? 9.336 -13.536 -25.949 1.00 96.50 524 LEU A C 1
ATOM 4070 O O . LEU A 1 524 ? 8.538 -13.188 -26.811 1.00 96.50 524 LEU A O 1
ATOM 4074 N N . THR A 1 525 ? 8.908 -14.105 -24.822 1.00 97.50 525 THR A N 1
ATOM 4075 C CA . THR A 1 525 ? 7.505 -14.519 -24.618 1.00 97.50 525 THR A CA 1
ATOM 4076 C C . THR A 1 525 ? 6.455 -13.398 -24.723 1.00 97.50 525 THR A C 1
ATOM 4078 O O . THR A 1 525 ? 5.495 -13.596 -25.475 1.00 97.50 525 THR A O 1
ATOM 4081 N N . PRO A 1 526 ? 6.607 -12.210 -24.098 1.00 96.56 526 PRO A N 1
ATOM 4082 C CA . PRO A 1 526 ? 5.706 -11.079 -24.355 1.00 96.56 526 PRO A CA 1
ATOM 4083 C C . PRO A 1 526 ? 5.754 -10.605 -25.803 1.00 96.56 526 PRO A C 1
ATOM 4085 O O . PRO A 1 526 ? 4.739 -10.199 -26.363 1.00 96.56 526 PRO A O 1
ATOM 4088 N N . LEU A 1 527 ? 6.918 -10.704 -26.439 1.00 98.19 527 LEU A N 1
ATOM 4089 C CA . LEU A 1 527 ? 7.121 -10.262 -27.814 1.00 98.19 527 LEU A CA 1
ATOM 4090 C C . LEU A 1 527 ? 6.422 -11.188 -28.812 1.00 98.19 527 LEU A C 1
ATOM 4092 O O . LEU A 1 527 ? 5.863 -10.707 -29.794 1.00 98.19 527 LEU A O 1
ATOM 4096 N N . MET A 1 528 ? 6.390 -12.497 -28.547 1.00 98.25 528 MET A N 1
ATOM 4097 C CA . MET A 1 528 ? 5.594 -13.449 -29.328 1.00 98.25 528 MET A CA 1
ATOM 4098 C C . MET A 1 528 ? 4.102 -13.201 -29.160 1.00 98.25 528 MET A C 1
ATOM 4100 O O . MET A 1 528 ? 3.387 -13.243 -30.155 1.00 98.25 528 MET A O 1
ATOM 4104 N N . SER A 1 529 ? 3.639 -12.884 -27.946 1.00 98.25 529 SER A N 1
ATOM 4105 C CA . SER A 1 529 ? 2.237 -12.515 -27.699 1.00 98.25 529 SER A CA 1
ATOM 4106 C C . SER A 1 529 ? 1.810 -11.346 -28.594 1.00 98.25 529 SER A C 1
ATOM 4108 O O . SER A 1 529 ? 0.833 -11.452 -29.336 1.00 98.25 529 SER A O 1
ATOM 4110 N N . VAL A 1 530 ? 2.615 -10.277 -28.615 1.00 98.31 530 VAL A N 1
ATOM 4111 C CA . VAL A 1 530 ? 2.417 -9.109 -29.489 1.00 98.31 530 VAL A CA 1
ATOM 4112 C C . VAL A 1 530 ? 2.526 -9.483 -30.967 1.00 98.31 530 VAL A C 1
ATOM 4114 O O . VAL A 1 530 ? 1.618 -9.193 -31.738 1.00 98.31 530 VAL A O 1
ATOM 4117 N N . THR A 1 531 ? 3.585 -10.178 -31.381 1.00 98.44 531 THR A N 1
ATOM 4118 C CA . THR A 1 531 ? 3.818 -10.521 -32.797 1.00 98.44 531 THR A CA 1
ATOM 4119 C C . THR A 1 531 ? 2.701 -11.394 -33.371 1.00 98.44 531 THR A C 1
ATOM 4121 O O . THR A 1 531 ? 2.232 -11.153 -34.487 1.00 98.44 531 THR A O 1
ATOM 4124 N N . ARG A 1 532 ? 2.241 -12.393 -32.607 1.00 98.12 532 ARG A N 1
ATOM 4125 C CA . ARG A 1 532 ? 1.121 -13.264 -32.986 1.00 98.12 532 ARG A CA 1
ATOM 4126 C C . ARG A 1 532 ? -0.174 -12.462 -33.070 1.00 98.12 532 ARG A C 1
ATOM 4128 O O . ARG A 1 532 ? -0.870 -12.586 -34.068 1.00 98.12 532 ARG A O 1
ATOM 4135 N N . TYR A 1 533 ? -0.457 -11.612 -32.081 1.00 98.12 533 TYR A N 1
ATOM 4136 C CA . TYR A 1 533 ? -1.644 -10.755 -32.071 1.00 98.12 533 TYR A CA 1
ATOM 4137 C C . TYR A 1 533 ? -1.713 -9.837 -33.289 1.00 98.12 533 TYR A C 1
ATOM 4139 O O . TYR A 1 533 ? -2.696 -9.883 -34.020 1.00 98.12 533 TYR A O 1
ATOM 4147 N N . LEU A 1 534 ? -0.652 -9.066 -33.543 1.00 97.81 534 LEU A N 1
ATOM 4148 C CA . LEU A 1 534 ? -0.593 -8.123 -34.663 1.00 97.81 534 LEU A CA 1
ATOM 4149 C C . LEU A 1 534 ? -0.675 -8.831 -36.022 1.00 97.81 534 LEU A C 1
ATOM 4151 O O . LEU A 1 534 ? -1.209 -8.283 -36.981 1.00 97.81 534 LEU A O 1
ATOM 4155 N N . THR A 1 535 ? -0.163 -10.060 -36.114 1.00 97.12 535 THR A N 1
ATOM 4156 C CA . THR A 1 535 ? -0.299 -10.876 -37.327 1.00 97.12 535 THR A CA 1
ATOM 4157 C C . THR A 1 535 ? -1.722 -11.415 -37.486 1.00 97.12 535 THR A C 1
ATOM 4159 O O . THR A 1 535 ? -2.278 -11.336 -38.577 1.00 97.12 535 THR A O 1
ATOM 4162 N N . ASP A 1 536 ? -2.336 -11.921 -36.413 1.00 96.56 536 ASP A N 1
ATOM 4163 C CA . ASP A 1 536 ? -3.705 -12.455 -36.433 1.00 96.56 536 ASP A CA 1
ATOM 4164 C C . ASP A 1 536 ? -4.745 -11.369 -36.762 1.00 96.56 536 ASP A C 1
ATOM 4166 O O . ASP A 1 536 ? -5.754 -11.656 -37.403 1.00 96.56 536 ASP A O 1
ATOM 4170 N N . THR A 1 537 ? -4.500 -10.122 -36.349 1.00 95.44 537 THR A N 1
ATOM 4171 C CA . THR A 1 537 ? -5.370 -8.967 -36.625 1.00 95.44 537 THR A CA 1
ATOM 4172 C C . THR A 1 537 ? -5.057 -8.264 -37.947 1.00 95.44 537 THR A C 1
ATOM 4174 O O . THR A 1 537 ? -5.704 -7.267 -38.265 1.00 95.44 537 THR A O 1
ATOM 4177 N N . ASN A 1 538 ? -4.090 -8.769 -38.727 1.00 95.31 538 ASN A N 1
ATOM 4178 C CA . ASN A 1 538 ? -3.601 -8.149 -39.962 1.00 95.31 538 ASN A CA 1
ATOM 4179 C C . ASN A 1 538 ? -3.245 -6.661 -39.772 1.00 95.31 538 ASN A C 1
ATOM 4181 O O . ASN A 1 538 ? -3.620 -5.798 -40.571 1.00 95.31 538 ASN A O 1
ATOM 4185 N N . TRP A 1 539 ? -2.561 -6.355 -38.669 1.00 97.19 539 TRP A N 1
ATOM 4186 C CA . TRP A 1 539 ? -2.176 -4.994 -38.328 1.00 97.19 539 TRP A CA 1
ATOM 4187 C C . TRP A 1 539 ? -1.264 -4.397 -39.419 1.00 97.19 539 TRP A C 1
ATOM 4189 O O . TRP A 1 539 ? -0.298 -5.046 -39.827 1.00 97.19 539 TRP A O 1
ATOM 4199 N N . PRO A 1 540 ? -1.532 -3.167 -39.907 1.00 95.69 540 PRO A N 1
ATOM 4200 C CA . PRO A 1 540 ? -0.847 -2.617 -41.081 1.00 95.69 540 PRO A CA 1
ATOM 4201 C C . PRO A 1 540 ? 0.565 -2.071 -40.805 1.00 95.69 540 PRO A C 1
ATOM 4203 O O . PRO A 1 540 ? 1.249 -1.671 -41.751 1.00 95.69 540 PRO A O 1
ATOM 4206 N N . GLY A 1 541 ? 0.982 -2.010 -39.537 1.00 95.38 541 GLY A N 1
ATOM 4207 C CA . GLY A 1 541 ? 2.257 -1.433 -39.116 1.00 95.38 541 GLY A CA 1
ATOM 4208 C C . GLY A 1 541 ? 3.463 -2.364 -39.264 1.00 95.38 541 GLY A C 1
ATOM 4209 O O . GLY A 1 541 ? 3.334 -3.571 -39.466 1.00 95.38 541 GLY A O 1
ATOM 4210 N N . ASP A 1 542 ? 4.664 -1.792 -39.160 1.00 96.38 542 ASP A N 1
ATOM 4211 C CA . ASP A 1 542 ? 5.924 -2.540 -39.244 1.00 96.38 542 ASP A CA 1
ATOM 4212 C C . ASP A 1 542 ? 6.301 -3.170 -37.888 1.00 96.38 542 ASP A C 1
ATOM 4214 O O . ASP A 1 542 ? 6.318 -2.492 -36.858 1.00 96.38 542 ASP A O 1
ATOM 4218 N N . ILE A 1 543 ? 6.646 -4.464 -37.882 1.00 98.06 543 ILE A N 1
ATOM 4219 C CA . ILE A 1 543 ? 7.068 -5.200 -36.677 1.00 98.06 543 ILE A CA 1
ATOM 4220 C C . ILE A 1 543 ? 8.536 -5.594 -36.836 1.00 98.06 543 ILE A C 1
ATOM 4222 O O . ILE A 1 543 ? 8.887 -6.320 -37.764 1.00 98.06 543 ILE A O 1
ATOM 4226 N N . HIS A 1 544 ? 9.395 -5.166 -35.915 1.00 98.38 544 HIS A N 1
ATOM 4227 C CA . HIS A 1 544 ? 10.794 -5.588 -35.846 1.00 98.38 544 HIS A CA 1
ATOM 4228 C C . HIS A 1 544 ? 11.004 -6.469 -34.616 1.00 98.38 544 HIS A C 1
ATOM 4230 O O . HIS A 1 544 ? 10.933 -5.976 -33.497 1.00 98.38 544 HIS A O 1
ATOM 4236 N N . LEU A 1 545 ? 11.285 -7.756 -34.798 1.00 98.38 545 LEU A N 1
ATOM 4237 C CA . LEU A 1 545 ? 11.558 -8.701 -33.717 1.00 98.38 545 LEU A CA 1
ATOM 4238 C C . LEU A 1 545 ? 13.063 -8.987 -33.640 1.00 98.38 545 LEU A C 1
ATOM 4240 O O . LEU A 1 545 ? 13.627 -9.658 -34.504 1.00 98.38 545 LEU A O 1
ATOM 4244 N N . LEU A 1 546 ? 13.719 -8.456 -32.609 1.00 98.31 546 LEU A N 1
ATOM 4245 C CA . LEU A 1 546 ? 15.162 -8.534 -32.397 1.00 98.31 546 LEU A CA 1
ATOM 4246 C C . LEU A 1 546 ? 15.482 -9.451 -31.222 1.00 98.31 546 LEU A C 1
ATOM 4248 O O . LEU A 1 546 ? 15.086 -9.172 -30.092 1.00 98.31 546 LEU A O 1
ATOM 4252 N N . LEU A 1 547 ? 16.222 -10.529 -31.457 1.00 97.62 547 LEU A N 1
ATOM 4253 C CA . LEU A 1 547 ? 16.382 -11.589 -30.466 1.00 97.62 547 LEU A CA 1
ATOM 4254 C C . LEU A 1 547 ? 17.839 -11.893 -30.155 1.00 97.62 547 LEU A C 1
ATOM 4256 O O . LEU A 1 547 ? 18.697 -11.887 -31.034 1.00 97.62 547 LEU A O 1
ATOM 4260 N N . SER A 1 548 ? 18.116 -12.192 -28.890 1.00 95.62 548 SER A N 1
ATOM 4261 C CA . SER A 1 548 ? 19.431 -12.635 -28.442 1.00 95.62 548 SER A CA 1
ATOM 4262 C C . SER A 1 548 ? 19.333 -13.903 -27.612 1.00 95.62 548 SER A C 1
ATOM 4264 O O . SER A 1 548 ? 18.610 -13.963 -26.611 1.00 95.62 548 SER A O 1
ATOM 4266 N N . PHE A 1 549 ? 20.115 -14.902 -28.009 1.00 93.94 549 PHE A N 1
ATOM 4267 C CA . PHE A 1 549 ? 20.242 -16.168 -27.298 1.00 93.94 549 PHE A CA 1
ATOM 4268 C C . PHE A 1 549 ? 21.708 -16.481 -27.037 1.00 93.94 549 PHE A C 1
ATOM 4270 O O . PHE A 1 549 ? 22.605 -16.020 -27.741 1.00 93.94 549 PHE A O 1
ATOM 4277 N N . ARG A 1 550 ? 21.971 -17.292 -26.011 1.00 90.44 550 ARG A N 1
ATOM 4278 C CA . ARG A 1 550 ? 23.337 -17.749 -25.747 1.00 90.44 550 ARG A CA 1
ATOM 4279 C C . ARG A 1 550 ? 23.804 -18.748 -26.804 1.00 90.44 550 ARG A C 1
ATOM 4281 O O . ARG A 1 550 ? 24.953 -18.683 -27.213 1.00 90.44 550 ARG A O 1
ATOM 4288 N N . ASN A 1 551 ? 22.914 -19.633 -27.243 1.00 89.94 551 ASN A N 1
ATOM 4289 C CA . ASN A 1 551 ? 23.168 -20.700 -28.205 1.00 89.94 551 ASN A CA 1
ATOM 4290 C C . ASN A 1 551 ? 21.931 -20.855 -29.120 1.00 89.94 551 ASN A C 1
ATOM 4292 O O . ASN A 1 551 ? 20.820 -20.689 -28.611 1.00 89.94 551 ASN A O 1
ATOM 4296 N N . PRO A 1 552 ? 22.077 -21.194 -30.418 1.00 90.31 552 PRO A N 1
ATOM 4297 C CA . PRO A 1 552 ? 20.955 -21.449 -31.327 1.00 90.31 552 PRO A CA 1
ATOM 4298 C C . PRO A 1 552 ? 19.957 -22.475 -30.797 1.00 90.31 552 PRO A C 1
ATOM 4300 O O . PRO A 1 552 ? 18.758 -22.331 -30.994 1.00 90.31 552 PRO A O 1
ATOM 4303 N N . ARG A 1 553 ? 20.433 -23.481 -30.057 1.00 90.75 553 ARG A N 1
ATOM 4304 C CA . ARG A 1 553 ? 19.587 -24.517 -29.455 1.00 90.75 553 ARG A CA 1
ATOM 4305 C C . ARG A 1 553 ? 18.641 -23.964 -28.391 1.00 90.75 553 ARG A C 1
ATOM 4307 O O . ARG A 1 553 ? 17.662 -24.624 -28.084 1.00 90.75 553 ARG A O 1
ATOM 4314 N N . GLU A 1 554 ? 18.903 -22.776 -27.839 1.00 89.75 554 GLU A N 1
ATOM 4315 C CA . GLU A 1 554 ? 18.018 -22.069 -26.901 1.00 89.75 554 GLU A CA 1
ATOM 4316 C C . GLU A 1 554 ? 17.080 -21.062 -27.600 1.00 89.75 554 GLU A C 1
ATOM 4318 O O . GLU A 1 554 ? 16.475 -20.251 -26.902 1.00 89.75 554 GLU A O 1
ATOM 4323 N N . TYR A 1 555 ? 16.969 -21.060 -28.936 1.00 92.94 555 TYR A N 1
ATOM 4324 C CA . TYR A 1 555 ? 16.095 -20.158 -29.699 1.00 92.94 555 TYR A CA 1
ATOM 4325 C C . TYR A 1 555 ? 14.722 -20.814 -29.961 1.00 92.94 555 TYR A C 1
ATOM 4327 O O . TYR A 1 555 ? 14.580 -21.567 -30.924 1.00 92.94 555 TYR A O 1
ATOM 4335 N N . PRO A 1 556 ? 13.684 -20.543 -29.142 1.00 94.06 556 PRO A N 1
ATOM 4336 C CA . PRO A 1 556 ? 12.368 -21.131 -29.348 1.00 94.06 556 PRO A CA 1
ATOM 4337 C C . PRO A 1 556 ? 11.603 -20.439 -30.480 1.00 94.06 556 PRO A C 1
ATOM 4339 O O . PRO A 1 556 ? 11.831 -19.266 -30.778 1.00 94.06 556 PRO A O 1
ATOM 4342 N N . PHE A 1 557 ? 10.642 -21.165 -31.055 1.00 95.44 557 PHE A N 1
ATOM 4343 C CA . PHE A 1 557 ? 9.718 -20.687 -32.094 1.00 95.44 557 PHE A CA 1
ATOM 4344 C C . PHE A 1 557 ? 10.353 -20.335 -33.443 1.00 95.44 557 PHE A C 1
ATOM 4346 O O . PHE A 1 557 ? 9.711 -19.658 -34.235 1.00 95.44 557 PHE A O 1
ATOM 4353 N N . GLN A 1 558 ? 11.572 -20.782 -33.753 1.00 92.88 558 GLN A N 1
ATOM 4354 C CA . GLN A 1 558 ? 12.251 -20.395 -34.998 1.00 92.88 558 GLN A CA 1
ATOM 4355 C C . GLN A 1 558 ? 11.417 -20.697 -36.262 1.00 92.88 558 GLN A C 1
ATOM 4357 O O . GLN A 1 558 ? 11.248 -19.824 -37.113 1.00 92.88 558 GLN A O 1
ATOM 4362 N N . GLU A 1 559 ? 10.847 -21.900 -36.360 1.00 94.38 559 GLU A N 1
ATOM 4363 C CA . GLU A 1 559 ? 9.989 -22.302 -37.485 1.00 94.38 559 GLU A CA 1
ATOM 4364 C C . GLU A 1 559 ? 8.672 -21.514 -37.523 1.00 94.38 559 GLU A C 1
ATOM 4366 O O . GLU A 1 559 ? 8.235 -21.068 -38.583 1.00 94.38 559 GLU A O 1
ATOM 4371 N N . GLU A 1 560 ? 8.055 -21.283 -36.361 1.00 96.19 560 GLU A N 1
ATOM 4372 C CA . GLU A 1 560 ? 6.831 -20.486 -36.266 1.00 96.19 560 GLU A CA 1
ATOM 4373 C C . GLU A 1 560 ? 7.083 -19.030 -36.658 1.00 96.19 560 GLU A C 1
ATOM 4375 O O . GLU A 1 560 ? 6.274 -18.437 -37.365 1.00 96.19 560 GLU A O 1
ATOM 4380 N N . ILE A 1 561 ? 8.202 -18.449 -36.228 1.00 97.00 561 ILE A N 1
ATOM 4381 C CA . ILE A 1 561 ? 8.609 -17.092 -36.583 1.00 97.00 561 ILE A CA 1
ATOM 4382 C C . ILE A 1 561 ? 8.816 -16.997 -38.098 1.00 97.00 561 ILE A C 1
ATOM 4384 O O . ILE A 1 561 ? 8.299 -16.064 -38.710 1.00 97.00 561 ILE A O 1
ATOM 4388 N N . ALA A 1 562 ? 9.468 -17.981 -38.725 1.00 95.62 562 ALA A N 1
ATOM 4389 C CA . ALA A 1 562 ? 9.584 -18.037 -40.182 1.00 95.62 562 ALA A CA 1
ATOM 4390 C C . ALA A 1 562 ? 8.200 -18.117 -40.860 1.00 95.62 562 ALA A C 1
ATOM 4392 O O . ALA A 1 562 ? 7.922 -17.367 -41.797 1.00 95.62 562 ALA A O 1
ATOM 4393 N N . ALA A 1 563 ? 7.285 -18.942 -40.345 1.00 96.94 563 ALA A N 1
ATOM 4394 C CA . ALA A 1 563 ? 5.913 -19.017 -40.849 1.00 96.94 563 ALA A CA 1
ATOM 4395 C C . ALA A 1 563 ? 5.137 -17.699 -40.645 1.00 96.94 563 ALA A C 1
ATOM 4397 O O . ALA A 1 563 ? 4.402 -17.264 -41.533 1.00 96.94 563 ALA A O 1
ATOM 4398 N N . LEU A 1 564 ? 5.310 -17.017 -39.511 1.00 96.88 564 LEU A N 1
ATOM 4399 C CA . LEU A 1 564 ? 4.744 -15.690 -39.263 1.00 96.88 564 LEU A CA 1
ATOM 4400 C C . LEU A 1 564 ? 5.294 -14.664 -40.258 1.00 96.88 564 LEU A C 1
ATOM 4402 O O . LEU A 1 564 ? 4.506 -13.887 -40.783 1.00 96.88 564 LEU A O 1
ATOM 4406 N N . GLN A 1 565 ? 6.587 -14.707 -40.594 1.00 95.94 565 GLN A N 1
ATOM 4407 C CA . GLN A 1 565 ? 7.174 -13.835 -41.620 1.00 95.94 565 GLN A CA 1
ATOM 4408 C C . GLN A 1 565 ? 6.591 -14.091 -43.015 1.00 95.94 565 GLN A C 1
ATOM 4410 O O . GLN A 1 565 ? 6.383 -13.145 -43.768 1.00 95.94 565 GLN A O 1
ATOM 4415 N N . THR A 1 566 ? 6.270 -15.343 -43.364 1.00 95.38 566 THR A N 1
ATOM 4416 C CA . THR A 1 566 ? 5.595 -15.632 -44.647 1.00 95.38 566 THR A CA 1
ATOM 4417 C C . THR A 1 566 ? 4.149 -15.134 -44.689 1.00 95.38 566 THR A C 1
ATOM 4419 O O . THR A 1 566 ? 3.677 -14.723 -45.746 1.00 95.38 566 THR A O 1
ATOM 4422 N N . ARG A 1 567 ? 3.444 -15.142 -43.547 1.00 94.56 567 ARG A N 1
ATOM 4423 C CA . ARG A 1 567 ? 2.057 -14.655 -43.431 1.00 94.56 567 ARG A CA 1
ATOM 4424 C C . ARG A 1 567 ? 1.959 -13.144 -43.246 1.00 94.56 567 ARG A C 1
ATOM 4426 O O . ARG A 1 567 ? 0.926 -12.564 -43.556 1.00 94.56 567 ARG A O 1
ATOM 4433 N N . ASN A 1 568 ? 3.014 -12.523 -42.733 1.00 96.31 568 ASN A N 1
ATOM 4434 C CA . ASN A 1 568 ? 3.078 -11.103 -42.444 1.00 96.31 568 ASN A CA 1
ATOM 4435 C C . ASN A 1 568 ? 4.353 -10.505 -43.043 1.00 96.31 568 ASN A C 1
ATOM 4437 O O . ASN A 1 568 ? 5.412 -10.494 -42.415 1.00 96.31 568 ASN A O 1
ATOM 4441 N N . SER A 1 569 ? 4.230 -9.929 -44.239 1.00 95.56 569 SER A N 1
ATOM 4442 C CA . SER A 1 569 ? 5.343 -9.277 -44.939 1.00 95.56 569 SER A CA 1
ATOM 4443 C C . SER A 1 569 ? 5.891 -8.034 -44.218 1.00 95.56 569 SER A C 1
ATOM 4445 O O . SER A 1 569 ? 6.908 -7.486 -44.639 1.00 95.56 569 SER A O 1
ATOM 4447 N N . ARG A 1 570 ? 5.223 -7.559 -43.155 1.00 95.44 570 ARG A N 1
ATOM 4448 C CA . ARG A 1 570 ? 5.670 -6.449 -42.297 1.00 95.44 570 ARG A CA 1
ATOM 4449 C C . ARG A 1 570 ? 6.512 -6.910 -41.107 1.00 95.44 570 ARG A C 1
ATOM 4451 O O . ARG A 1 570 ? 7.121 -6.068 -40.445 1.00 95.44 570 ARG A O 1
ATOM 4458 N N . LEU A 1 571 ? 6.575 -8.217 -40.839 1.00 98.12 571 LEU A N 1
ATOM 4459 C CA . LEU A 1 571 ? 7.403 -8.788 -39.782 1.00 98.12 571 LEU A CA 1
ATOM 4460 C C . LEU A 1 571 ? 8.852 -8.966 -40.257 1.00 98.12 571 LEU A C 1
ATOM 4462 O O . LEU A 1 571 ? 9.169 -9.815 -41.092 1.00 98.12 571 LEU A O 1
ATOM 4466 N N . ARG A 1 572 ? 9.756 -8.187 -39.667 1.00 97.44 572 ARG A N 1
ATOM 4467 C CA . ARG A 1 572 ? 11.206 -8.280 -39.857 1.00 97.44 572 ARG A CA 1
ATOM 4468 C C . ARG A 1 572 ? 11.833 -8.878 -38.611 1.00 97.44 572 ARG A C 1
ATOM 4470 O O . ARG A 1 572 ? 11.588 -8.402 -37.507 1.00 97.44 572 ARG A O 1
ATOM 4477 N N . VAL A 1 573 ? 12.652 -9.905 -38.785 1.00 97.19 573 VAL A N 1
ATOM 4478 C CA . VAL A 1 573 ? 13.262 -10.640 -37.674 1.00 97.19 573 VAL A CA 1
ATOM 4479 C C . VAL A 1 573 ? 14.773 -10.590 -37.817 1.00 97.19 573 VAL A C 1
ATOM 4481 O O . VAL A 1 573 ? 15.301 -10.846 -38.898 1.00 97.19 573 VAL A O 1
ATOM 4484 N N . ALA A 1 574 ? 15.469 -10.297 -36.723 1.00 96.19 574 ALA A N 1
ATOM 4485 C CA . ALA A 1 574 ? 16.914 -10.443 -36.633 1.00 96.19 574 ALA A CA 1
ATOM 4486 C C . ALA A 1 574 ? 17.277 -11.115 -35.308 1.00 96.19 574 ALA A C 1
ATOM 4488 O O . ALA A 1 574 ? 16.804 -10.716 -34.247 1.00 96.19 574 ALA A O 1
ATOM 4489 N N . ALA A 1 575 ? 18.138 -12.126 -35.358 1.00 95.50 575 ALA A N 1
ATOM 4490 C CA . ALA A 1 575 ? 18.601 -12.840 -34.176 1.00 95.50 575 ALA A CA 1
ATOM 4491 C C . ALA A 1 575 ? 20.131 -12.819 -34.098 1.00 95.50 575 ALA A C 1
ATOM 4493 O O . ALA A 1 575 ? 20.812 -12.857 -35.124 1.00 95.50 575 ALA A O 1
ATOM 4494 N N . THR A 1 576 ? 20.666 -12.775 -32.879 1.00 95.25 576 THR A N 1
ATOM 4495 C CA . THR A 1 576 ? 22.103 -12.872 -32.608 1.00 95.25 576 THR A CA 1
ATOM 4496 C C . THR A 1 576 ? 22.408 -13.892 -31.517 1.00 95.25 576 THR A C 1
ATOM 4498 O O . THR A 1 576 ? 21.639 -14.061 -30.565 1.00 95.25 576 THR A O 1
ATOM 4501 N N . VAL A 1 577 ? 23.556 -14.556 -31.637 1.00 94.25 577 VAL A N 1
ATOM 4502 C CA . VAL A 1 577 ? 24.048 -15.538 -30.664 1.00 94.25 577 VAL A CA 1
ATOM 4503 C C . VAL A 1 577 ? 25.264 -14.985 -29.931 1.00 94.25 577 VAL A C 1
ATOM 4505 O O . VAL A 1 577 ? 26.236 -14.570 -30.561 1.00 94.25 577 VAL A O 1
ATOM 4508 N N . SER A 1 578 ? 25.223 -14.982 -28.596 1.00 91.31 578 SER A N 1
ATOM 4509 C CA . SER A 1 578 ? 26.257 -14.329 -27.783 1.00 91.31 578 SER A CA 1
ATOM 4510 C C . SER A 1 578 ? 27.459 -15.208 -27.419 1.00 91.31 578 SER A C 1
ATOM 4512 O O . SER A 1 578 ? 28.470 -14.660 -26.985 1.00 91.31 578 SER A O 1
ATOM 4514 N N . ASP A 1 579 ? 27.357 -16.541 -27.500 1.00 88.31 579 ASP A N 1
ATOM 4515 C CA . ASP A 1 579 ? 28.486 -17.442 -27.222 1.00 88.31 579 ASP A CA 1
ATOM 4516 C C . ASP A 1 579 ? 29.399 -17.548 -28.458 1.00 88.31 579 ASP A C 1
ATOM 4518 O O . ASP A 1 579 ? 28.945 -18.005 -29.513 1.00 88.31 579 ASP A O 1
ATOM 4522 N N . PRO A 1 580 ? 30.674 -17.125 -28.364 1.00 80.06 580 PRO A N 1
ATOM 4523 C CA . PRO A 1 580 ? 31.582 -17.121 -29.507 1.00 80.06 580 PRO A CA 1
ATOM 4524 C C . PRO A 1 580 ? 31.970 -18.530 -29.976 1.00 80.06 580 PRO A C 1
ATOM 4526 O O . PRO A 1 580 ? 32.420 -18.670 -31.109 1.00 80.06 580 PRO A O 1
ATOM 4529 N N . ASN A 1 581 ? 31.772 -19.567 -29.153 1.00 82.50 581 ASN A N 1
ATOM 4530 C CA . ASN A 1 581 ? 32.220 -20.936 -29.440 1.00 82.50 581 ASN A CA 1
ATOM 4531 C C . ASN A 1 581 ? 31.190 -21.777 -30.214 1.00 82.50 581 ASN A C 1
ATOM 4533 O O . ASN A 1 581 ? 31.368 -22.979 -30.383 1.00 82.50 581 ASN A O 1
ATOM 4537 N N . VAL A 1 582 ? 30.077 -21.181 -30.648 1.00 80.50 582 VAL A N 1
ATOM 4538 C CA . VAL A 1 582 ? 29.046 -21.887 -31.420 1.00 80.50 582 VAL A CA 1
ATOM 4539 C C . VAL A 1 582 ? 29.424 -21.902 -32.899 1.00 80.50 582 VAL A C 1
ATOM 4541 O O . VAL A 1 582 ? 29.405 -20.859 -33.549 1.00 80.50 582 VAL A O 1
ATOM 4544 N N . GLU A 1 583 ? 29.697 -23.072 -33.467 1.00 75.06 583 GLU A N 1
ATOM 4545 C CA . GLU A 1 583 ? 30.026 -23.204 -34.897 1.00 75.06 583 GLU A CA 1
ATOM 4546 C C . GLU A 1 583 ? 28.771 -23.240 -35.795 1.00 75.06 583 GLU A C 1
ATOM 4548 O O . GLU A 1 583 ? 28.764 -22.653 -36.871 1.00 75.06 583 GLU A O 1
ATOM 4553 N N . GLU A 1 584 ? 27.659 -23.800 -35.306 1.00 79.00 584 GLU A N 1
ATOM 4554 C CA . GLU A 1 584 ? 26.418 -24.087 -36.059 1.00 79.00 584 GLU A CA 1
ATOM 4555 C C . GLU A 1 584 ? 25.510 -22.854 -36.352 1.00 79.00 584 GLU A C 1
ATOM 4557 O O . GLU A 1 584 ? 24.343 -23.019 -36.703 1.00 79.00 584 GLU A O 1
ATOM 4562 N N . TRP A 1 585 ? 25.993 -21.608 -36.209 1.00 87.25 585 TRP A N 1
ATOM 4563 C CA . TRP A 1 585 ? 25.192 -20.380 -36.402 1.00 87.25 585 TRP A CA 1
ATOM 4564 C C . TRP A 1 585 ? 25.676 -19.521 -37.577 1.00 87.25 585 TRP A C 1
ATOM 4566 O O . TRP A 1 585 ? 26.820 -19.056 -37.586 1.00 87.25 585 TRP A O 1
ATOM 4576 N N . THR A 1 586 ? 24.781 -19.256 -38.532 1.00 84.69 586 THR A N 1
ATOM 4577 C CA . THR A 1 586 ? 25.047 -18.464 -39.748 1.00 84.69 586 THR A CA 1
ATOM 4578 C C . THR A 1 586 ? 24.549 -17.015 -39.672 1.00 84.69 586 THR A C 1
ATOM 4580 O O . THR A 1 586 ? 24.824 -16.233 -40.579 1.00 84.69 586 THR A O 1
ATOM 4583 N N . GLY A 1 587 ? 23.824 -16.642 -38.610 1.00 86.94 587 GLY A N 1
ATOM 4584 C CA . GLY A 1 587 ? 23.343 -15.276 -38.387 1.00 86.94 587 GLY A CA 1
ATOM 4585 C C . GLY A 1 587 ? 24.352 -14.380 -37.660 1.00 86.94 587 GLY A C 1
ATOM 4586 O O . GLY A 1 587 ? 25.517 -14.733 -37.468 1.00 86.94 587 GLY A O 1
ATOM 4587 N N . SER A 1 588 ? 23.882 -13.222 -37.188 1.00 90.44 588 SER A N 1
ATOM 4588 C CA . SER A 1 588 ? 24.703 -12.261 -36.440 1.00 90.44 588 SER A CA 1
ATOM 4589 C C . SER A 1 588 ? 25.290 -12.866 -35.161 1.00 90.44 588 SER A C 1
ATOM 4591 O O . SER A 1 588 ? 24.656 -13.690 -34.497 1.00 90.44 588 SER A O 1
ATOM 4593 N N . ARG A 1 589 ? 26.509 -12.456 -34.804 1.00 91.94 589 ARG A N 1
ATOM 4594 C CA . ARG A 1 589 ? 27.237 -12.951 -33.627 1.00 91.94 589 ARG A CA 1
ATOM 4595 C C . ARG A 1 589 ? 27.510 -11.819 -32.648 1.00 91.94 589 ARG A C 1
ATOM 4597 O O . ARG A 1 589 ? 27.818 -10.705 -33.057 1.00 91.94 589 ARG A O 1
ATOM 4604 N N . GLY A 1 590 ? 27.452 -12.138 -31.360 1.00 91.50 590 GLY A N 1
ATOM 4605 C CA . GLY A 1 590 ? 27.667 -11.196 -30.267 1.00 91.50 590 GLY A CA 1
ATOM 4606 C C . GLY A 1 590 ? 26.382 -10.816 -29.531 1.00 91.50 590 GLY A C 1
ATOM 4607 O O . GLY A 1 590 ? 25.299 -11.359 -29.765 1.00 91.50 590 GLY A O 1
ATOM 4608 N N . ARG A 1 591 ? 26.522 -9.898 -28.573 1.00 93.31 591 ARG A N 1
ATOM 4609 C CA . ARG A 1 591 ? 25.386 -9.303 -27.851 1.00 93.31 591 ARG A CA 1
ATOM 4610 C C . ARG A 1 591 ? 24.710 -8.249 -28.733 1.00 93.31 591 ARG A C 1
ATOM 4612 O O . ARG A 1 591 ? 25.334 -7.740 -29.654 1.00 93.31 591 ARG A O 1
ATOM 4619 N N . ILE A 1 592 ? 23.456 -7.904 -28.433 1.00 95.50 592 ILE A N 1
ATOM 4620 C CA . ILE A 1 592 ? 22.786 -6.777 -29.097 1.00 95.50 592 ILE A CA 1
ATOM 4621 C C . ILE A 1 592 ? 23.528 -5.491 -28.733 1.00 95.50 592 ILE A C 1
ATOM 4623 O O . ILE A 1 592 ? 23.539 -5.086 -27.569 1.00 95.50 592 ILE A O 1
ATOM 4627 N N . ASP A 1 593 ? 24.143 -4.877 -29.735 1.00 93.75 593 ASP A N 1
ATOM 4628 C CA . ASP A 1 593 ? 24.884 -3.629 -29.634 1.00 93.75 593 ASP A CA 1
ATOM 4629 C C . ASP A 1 593 ? 24.337 -2.580 -30.615 1.00 93.75 593 ASP A C 1
ATOM 4631 O O . ASP A 1 593 ? 23.360 -2.803 -31.338 1.00 93.75 593 ASP A O 1
ATOM 4635 N N . LYS A 1 594 ? 24.975 -1.408 -30.637 1.00 94.69 594 LYS A N 1
ATOM 4636 C CA . LYS A 1 594 ? 24.590 -0.289 -31.501 1.00 94.69 594 LYS A CA 1
ATOM 4637 C C . LYS A 1 594 ? 24.592 -0.660 -32.991 1.00 94.69 594 LYS A C 1
ATOM 4639 O O . LYS A 1 594 ? 23.698 -0.235 -33.720 1.00 94.69 594 LYS A O 1
ATOM 4644 N N . ALA A 1 595 ? 25.572 -1.444 -33.442 1.00 94.25 595 ALA A N 1
ATOM 4645 C CA . ALA A 1 595 ? 25.710 -1.829 -34.845 1.00 94.25 595 ALA A CA 1
ATOM 4646 C C . ALA A 1 595 ? 24.616 -2.825 -35.265 1.00 94.25 595 ALA A C 1
ATOM 4648 O O . ALA A 1 595 ? 24.011 -2.683 -36.332 1.00 94.25 595 ALA A O 1
ATOM 4649 N N . PHE A 1 596 ? 24.299 -3.789 -34.400 1.00 95.88 596 PHE A N 1
ATOM 4650 C CA . PHE A 1 596 ? 23.192 -4.717 -34.613 1.00 95.88 596 PHE A CA 1
ATOM 4651 C C . PHE A 1 596 ? 21.846 -3.982 -34.677 1.00 95.88 596 PHE A C 1
ATOM 4653 O O . PHE A 1 596 ? 21.064 -4.200 -35.598 1.00 95.88 596 PHE A O 1
ATOM 4660 N N . LEU A 1 597 ? 21.588 -3.063 -33.742 1.00 97.12 597 LEU A N 1
ATOM 4661 C CA . LEU A 1 597 ? 20.350 -2.276 -33.717 1.00 97.12 597 LEU A CA 1
ATOM 4662 C C . LEU A 1 597 ? 20.184 -1.414 -34.978 1.00 97.12 597 LEU A C 1
ATOM 4664 O O . LEU A 1 597 ? 19.118 -1.427 -35.592 1.00 97.12 597 LEU A O 1
ATOM 4668 N N . ALA A 1 598 ? 21.240 -0.705 -35.386 1.00 93.69 598 ALA A N 1
ATOM 4669 C CA . ALA A 1 598 ? 21.213 0.171 -36.557 1.00 93.69 598 ALA A CA 1
ATOM 4670 C C . ALA A 1 598 ? 21.043 -0.593 -37.881 1.00 93.69 598 ALA A C 1
ATOM 4672 O O . ALA A 1 598 ? 20.405 -0.088 -38.801 1.00 93.69 598 ALA A O 1
ATOM 4673 N N . SER A 1 599 ? 21.595 -1.806 -37.983 1.00 93.25 599 SER A N 1
ATOM 4674 C CA . SER A 1 599 ? 21.437 -2.647 -39.178 1.00 93.25 599 SER A CA 1
ATOM 4675 C C . SER A 1 599 ? 20.066 -3.324 -39.256 1.00 93.25 599 SER A C 1
ATOM 4677 O O . SER A 1 599 ? 19.546 -3.514 -40.354 1.00 93.25 599 SER A O 1
ATOM 4679 N N . ALA A 1 600 ? 19.459 -3.669 -38.116 1.00 94.12 600 ALA A N 1
ATOM 4680 C CA . ALA A 1 600 ? 18.196 -4.406 -38.078 1.00 94.12 600 ALA A CA 1
ATOM 4681 C C . ALA A 1 600 ? 16.939 -3.519 -38.164 1.00 94.12 600 ALA A C 1
ATOM 4683 O O . ALA A 1 600 ? 15.871 -3.996 -38.567 1.00 94.12 600 ALA A O 1
ATOM 4684 N N . VAL A 1 601 ? 17.032 -2.243 -37.770 1.00 95.50 601 VAL A N 1
ATOM 4685 C CA . VAL A 1 601 ? 15.879 -1.333 -37.695 1.00 95.50 601 VAL A CA 1
ATOM 4686 C C . VAL A 1 601 ? 16.195 0.011 -38.357 1.00 95.50 601 VAL A C 1
ATOM 4688 O O . VAL A 1 601 ? 16.925 0.827 -37.787 1.00 95.50 601 VAL A O 1
ATOM 4691 N N . PRO A 1 602 ? 15.600 0.300 -39.528 1.00 89.81 602 PRO A N 1
ATOM 4692 C CA . PRO A 1 602 ? 15.682 1.618 -40.139 1.00 89.81 602 PRO A CA 1
ATOM 4693 C C . PRO A 1 602 ? 15.082 2.694 -39.225 1.00 89.81 602 PRO A C 1
ATOM 4695 O O . PRO A 1 602 ? 14.000 2.516 -38.665 1.00 89.81 602 PRO A O 1
ATOM 4698 N N . ASN A 1 603 ? 15.769 3.833 -39.110 1.00 89.31 603 ASN A N 1
ATOM 4699 C CA . ASN A 1 603 ? 15.314 4.991 -38.333 1.00 89.31 603 ASN A CA 1
ATOM 4700 C C . ASN A 1 603 ? 14.900 4.648 -36.885 1.00 89.31 603 ASN A C 1
ATOM 4702 O O . ASN A 1 603 ? 13.845 5.066 -36.407 1.00 89.31 603 ASN A O 1
ATOM 4706 N N . ILE A 1 604 ? 15.729 3.867 -36.181 1.00 93.00 604 ILE A N 1
ATOM 4707 C CA . ILE A 1 604 ? 15.428 3.387 -34.824 1.00 93.00 604 ILE A CA 1
ATOM 4708 C C . ILE A 1 604 ? 15.105 4.509 -33.823 1.00 93.00 604 ILE A C 1
ATOM 4710 O O . ILE A 1 604 ? 14.321 4.282 -32.912 1.00 93.00 604 ILE A O 1
ATOM 4714 N N . ALA A 1 605 ? 15.627 5.724 -34.024 1.00 91.88 605 ALA A N 1
ATOM 4715 C CA . ALA A 1 605 ? 15.393 6.883 -33.159 1.00 91.88 605 ALA A CA 1
ATOM 4716 C C . ALA A 1 605 ? 13.918 7.331 -33.079 1.00 91.88 605 ALA A C 1
ATOM 4718 O O . ALA A 1 605 ? 13.526 7.973 -32.107 1.00 91.88 605 ALA A O 1
ATOM 4719 N N . ALA A 1 606 ? 13.091 6.992 -34.073 1.00 89.94 606 ALA A N 1
ATOM 4720 C CA . ALA A 1 606 ? 11.660 7.316 -34.085 1.00 89.94 606 ALA A CA 1
ATOM 4721 C C . ALA A 1 606 ? 10.768 6.158 -33.597 1.00 89.94 606 ALA A C 1
ATOM 4723 O O . ALA A 1 606 ? 9.560 6.326 -33.425 1.00 89.94 606 ALA A O 1
ATOM 4724 N N . GLN A 1 607 ? 11.339 4.972 -33.388 1.00 93.56 607 GLN A N 1
ATOM 4725 C CA . GLN A 1 607 ? 10.575 3.750 -33.153 1.00 93.56 607 GLN A CA 1
ATOM 4726 C C . GLN A 1 607 ? 10.087 3.645 -31.711 1.00 93.56 607 GLN A C 1
ATOM 4728 O O . GLN A 1 607 ? 10.712 4.157 -30.790 1.00 93.56 607 GLN A O 1
ATOM 4733 N N . ARG A 1 608 ? 8.996 2.916 -31.480 1.00 96.31 608 ARG A N 1
ATOM 4734 C CA . ARG A 1 608 ? 8.645 2.458 -30.131 1.00 96.31 608 ARG A CA 1
ATOM 4735 C C . ARG A 1 608 ? 9.308 1.117 -29.859 1.00 96.31 608 ARG A C 1
ATOM 4737 O O . ARG A 1 608 ? 9.224 0.210 -30.684 1.00 96.31 608 ARG A O 1
ATOM 4744 N N . VAL A 1 609 ? 9.940 0.980 -28.697 1.00 98.31 609 VAL A N 1
ATOM 4745 C CA . VAL A 1 609 ? 10.675 -0.222 -28.294 1.00 98.31 609 VAL A CA 1
ATOM 4746 C C . VAL A 1 609 ? 10.014 -0.882 -27.086 1.00 98.31 609 VAL A C 1
ATOM 4748 O O . VAL A 1 609 ? 9.771 -0.236 -26.070 1.00 98.31 609 VAL A O 1
ATOM 4751 N N . HIS A 1 610 ? 9.787 -2.191 -27.168 1.00 98.12 610 HIS A N 1
ATOM 4752 C CA . HIS A 1 610 ? 9.513 -3.058 -26.023 1.00 98.12 610 HIS A CA 1
ATOM 4753 C C . HIS A 1 610 ? 10.709 -3.978 -25.800 1.00 98.12 610 HIS A C 1
ATOM 4755 O O . HIS A 1 610 ? 11.069 -4.752 -26.683 1.00 98.12 610 HIS A O 1
ATOM 4761 N N . LEU A 1 611 ? 11.320 -3.898 -24.623 1.00 97.88 611 LEU A N 1
ATOM 4762 C CA . LEU A 1 611 ? 12.542 -4.613 -24.271 1.00 97.88 611 LEU A CA 1
ATOM 4763 C C . LEU A 1 611 ? 12.303 -5.550 -23.082 1.00 97.88 611 LEU A C 1
ATOM 4765 O O . LEU A 1 611 ? 11.923 -5.104 -22.000 1.00 97.88 611 LEU A O 1
ATOM 4769 N N . CYS A 1 612 ? 12.560 -6.843 -23.266 1.00 95.06 612 CYS A N 1
ATOM 4770 C CA . CYS A 1 612 ? 12.409 -7.845 -22.216 1.00 95.06 612 CYS A CA 1
ATOM 4771 C C . CYS A 1 612 ? 13.548 -8.873 -22.250 1.00 95.06 612 CYS A C 1
ATOM 4773 O O . CYS A 1 612 ? 13.906 -9.408 -23.300 1.00 95.06 612 CYS A O 1
ATOM 4775 N N . GLY A 1 613 ? 14.143 -9.174 -21.097 1.00 90.75 613 GLY A N 1
ATOM 4776 C CA . GLY A 1 613 ? 15.225 -10.152 -20.997 1.00 90.75 613 GLY A CA 1
ATOM 4777 C C . GLY A 1 613 ? 16.028 -10.041 -19.701 1.00 90.75 613 GLY A C 1
ATOM 4778 O O . GLY A 1 613 ? 15.591 -9.388 -18.752 1.00 90.75 613 GLY A O 1
ATOM 4779 N N . PRO A 1 614 ? 17.218 -10.666 -19.634 1.00 85.06 614 PRO A N 1
ATOM 4780 C CA . PRO A 1 614 ? 18.111 -10.542 -18.487 1.00 85.06 614 PRO A CA 1
ATOM 4781 C C . PRO A 1 614 ? 18.526 -9.087 -18.241 1.00 85.06 614 PRO A C 1
ATOM 4783 O O . PRO A 1 614 ? 18.842 -8.361 -19.186 1.00 85.06 614 PRO A O 1
ATOM 4786 N N . LEU A 1 615 ? 18.608 -8.675 -16.972 1.00 81.12 615 LEU A N 1
ATOM 4787 C CA . LEU A 1 615 ? 18.881 -7.283 -16.589 1.00 81.12 615 LEU A CA 1
ATOM 4788 C C . LEU A 1 615 ? 20.159 -6.716 -17.228 1.00 81.12 615 LEU A C 1
ATOM 4790 O O . LEU A 1 615 ? 20.153 -5.598 -17.736 1.00 81.12 615 LEU A O 1
ATOM 4794 N N . ALA A 1 616 ? 21.229 -7.514 -17.283 1.00 84.75 616 ALA A N 1
ATOM 4795 C CA . ALA A 1 616 ? 22.484 -7.119 -17.923 1.00 84.75 616 ALA A CA 1
ATOM 4796 C C . ALA A 1 616 ? 22.313 -6.791 -19.418 1.00 84.75 616 ALA A C 1
ATOM 4798 O O . ALA A 1 616 ? 22.873 -5.812 -19.905 1.00 84.75 616 ALA A O 1
ATOM 4799 N N . MET A 1 617 ? 21.510 -7.580 -20.139 1.00 92.00 617 MET A N 1
ATOM 4800 C CA . MET A 1 617 ? 21.196 -7.313 -21.542 1.00 92.00 617 MET A CA 1
ATOM 4801 C C . MET A 1 617 ? 20.334 -6.060 -21.668 1.00 92.00 617 MET A C 1
ATOM 4803 O O . MET A 1 617 ? 20.639 -5.197 -22.484 1.00 92.00 617 MET A O 1
ATOM 4807 N N . MET A 1 618 ? 19.278 -5.940 -20.860 1.00 92.88 618 MET A N 1
ATOM 4808 C CA . MET A 1 618 ? 18.371 -4.798 -20.953 1.00 92.88 618 MET A CA 1
ATOM 4809 C C . MET A 1 618 ? 19.087 -3.470 -20.693 1.00 92.88 618 MET A C 1
ATOM 4811 O O . MET A 1 618 ? 18.833 -2.494 -21.395 1.00 92.88 618 MET A O 1
ATOM 4815 N N . ASN A 1 619 ? 20.015 -3.436 -19.734 1.00 89.75 619 ASN A N 1
ATOM 4816 C CA . ASN A 1 619 ? 20.828 -2.252 -19.457 1.00 89.75 619 ASN A CA 1
ATOM 4817 C C . ASN A 1 619 ? 21.723 -1.888 -20.653 1.00 89.75 619 ASN A C 1
ATOM 4819 O O . ASN A 1 619 ? 21.736 -0.732 -21.070 1.00 89.75 619 ASN A O 1
ATOM 4823 N N . ALA A 1 620 ? 22.413 -2.872 -21.240 1.00 93.31 620 ALA A N 1
ATOM 4824 C CA . ALA A 1 620 ? 23.279 -2.656 -22.400 1.00 93.31 620 ALA A CA 1
ATOM 4825 C C . ALA A 1 620 ? 22.498 -2.187 -23.641 1.00 93.31 620 ALA A C 1
ATOM 4827 O O . ALA A 1 620 ? 22.901 -1.233 -24.302 1.00 93.31 620 ALA A O 1
ATOM 4828 N N . VAL A 1 621 ? 21.350 -2.811 -23.926 1.00 96.62 621 VAL A N 1
ATOM 4829 C CA . VAL A 1 621 ? 20.488 -2.432 -25.056 1.00 96.62 621 VAL A CA 1
ATOM 4830 C C . VAL A 1 621 ? 19.881 -1.049 -24.845 1.00 96.62 621 VAL A C 1
ATOM 4832 O O . VAL A 1 621 ? 19.864 -0.256 -25.779 1.00 96.62 621 VAL A O 1
ATOM 4835 N N . THR A 1 622 ? 19.428 -0.727 -23.628 1.00 95.75 622 THR A N 1
ATOM 4836 C CA . THR A 1 622 ? 18.913 0.618 -23.317 1.00 95.75 622 THR A CA 1
ATOM 4837 C C . THR A 1 622 ? 19.978 1.674 -23.604 1.00 95.75 622 THR A C 1
ATOM 4839 O O . THR A 1 622 ? 19.683 2.645 -24.290 1.00 95.75 622 THR A O 1
ATOM 4842 N N . ALA A 1 623 ? 21.220 1.468 -23.152 1.00 95.38 623 ALA A N 1
ATOM 4843 C CA . ALA A 1 623 ? 22.318 2.395 -23.431 1.00 95.38 623 ALA A CA 1
ATOM 4844 C C . ALA A 1 623 ? 22.566 2.558 -24.943 1.00 95.38 623 ALA A C 1
ATOM 4846 O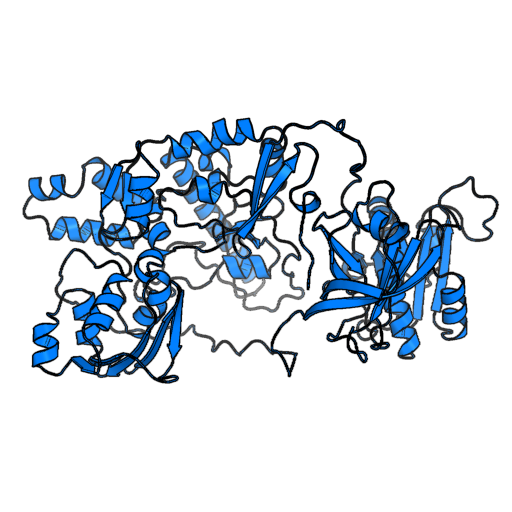 O . ALA A 1 623 ? 22.613 3.678 -25.440 1.00 95.38 623 ALA A O 1
ATOM 4847 N N . ALA A 1 624 ? 22.622 1.452 -25.693 1.00 96.81 624 ALA A N 1
ATOM 4848 C CA . ALA A 1 624 ? 22.827 1.496 -27.140 1.00 96.81 624 ALA A CA 1
ATOM 4849 C C . ALA A 1 624 ? 21.685 2.203 -27.900 1.00 96.81 624 ALA A C 1
ATOM 4851 O O . ALA A 1 624 ? 21.943 2.886 -28.890 1.00 96.81 624 ALA A O 1
ATOM 4852 N N . LEU A 1 625 ? 20.434 2.059 -27.447 1.00 97.12 625 LEU A N 1
ATOM 4853 C CA . LEU A 1 625 ? 19.274 2.752 -28.018 1.00 97.12 625 LEU A CA 1
ATOM 4854 C C . LEU A 1 625 ? 19.329 4.265 -27.773 1.00 97.12 625 LEU A C 1
ATOM 4856 O O . LEU A 1 625 ? 19.088 5.039 -28.699 1.00 97.12 625 LEU A O 1
ATOM 4860 N N . LEU A 1 626 ? 19.691 4.683 -26.556 1.00 95.75 626 LEU A N 1
ATOM 4861 C CA . LEU A 1 626 ? 19.883 6.099 -26.224 1.00 95.75 626 LEU A CA 1
ATOM 4862 C C . LEU A 1 626 ? 21.010 6.712 -27.071 1.00 95.75 626 LEU A C 1
ATOM 4864 O O . LEU A 1 626 ? 20.840 7.790 -27.637 1.00 95.75 626 LEU A O 1
ATOM 4868 N N . ASP A 1 627 ? 22.117 5.987 -27.259 1.00 95.31 627 ASP A N 1
ATOM 4869 C CA . ASP A 1 627 ? 23.234 6.402 -28.121 1.00 95.31 627 ASP A CA 1
ATOM 4870 C C . ASP A 1 627 ? 22.861 6.500 -29.611 1.00 95.31 627 ASP A C 1
ATOM 4872 O O . ASP A 1 627 ? 23.588 7.114 -30.400 1.00 95.31 627 ASP A O 1
ATOM 4876 N N . LEU A 1 628 ? 21.772 5.850 -30.027 1.00 95.62 628 LEU A N 1
ATOM 4877 C CA . LEU A 1 628 ? 21.188 5.948 -31.369 1.00 95.62 628 LEU A CA 1
ATOM 4878 C C . LEU A 1 628 ? 20.151 7.074 -31.480 1.00 95.62 628 LEU A C 1
ATOM 4880 O O . LEU A 1 628 ? 19.578 7.258 -32.551 1.00 95.62 628 LEU A O 1
ATOM 4884 N N . GLY A 1 629 ? 19.935 7.837 -30.407 1.00 94.94 629 GLY A N 1
ATOM 4885 C CA . GLY A 1 629 ? 19.020 8.973 -30.372 1.00 94.94 629 GLY A CA 1
ATOM 4886 C C . GLY A 1 629 ? 17.568 8.606 -30.074 1.00 94.94 629 GLY A C 1
ATOM 4887 O O . GLY A 1 629 ? 16.698 9.450 -30.266 1.00 94.94 629 GLY A O 1
ATOM 4888 N N . LEU A 1 630 ? 17.282 7.378 -29.620 1.00 94.56 630 LEU A N 1
ATOM 4889 C CA . LEU A 1 630 ? 15.933 7.002 -29.199 1.00 94.56 630 LEU A CA 1
ATOM 4890 C C . LEU A 1 630 ? 15.602 7.643 -27.835 1.00 94.56 630 LEU A C 1
ATOM 4892 O O . LEU A 1 630 ? 16.338 7.404 -26.878 1.00 94.56 630 LEU A O 1
ATOM 4896 N N . PRO A 1 631 ? 14.496 8.398 -27.696 1.00 92.12 631 PRO A N 1
ATOM 4897 C CA . PRO A 1 631 ? 14.057 8.931 -26.407 1.00 92.12 631 PRO A CA 1
ATOM 4898 C C . PRO A 1 631 ? 13.703 7.826 -25.407 1.00 92.12 631 PRO A C 1
ATOM 4900 O O . PRO A 1 631 ? 13.124 6.799 -25.773 1.00 92.12 631 PRO A O 1
ATOM 4903 N N . LEU A 1 632 ? 14.001 8.045 -24.124 1.00 86.12 632 LEU A N 1
ATOM 4904 C CA . LEU A 1 632 ? 13.753 7.049 -23.079 1.00 86.12 632 LEU A CA 1
ATOM 4905 C C . LEU A 1 632 ? 12.258 6.716 -22.942 1.00 86.12 632 LEU A C 1
ATOM 4907 O O . LEU A 1 632 ? 11.931 5.549 -22.729 1.00 86.12 632 LEU A O 1
ATOM 4911 N N . GLU A 1 633 ? 11.356 7.689 -23.122 1.00 88.44 633 GLU A N 1
ATOM 4912 C CA . GLU A 1 633 ? 9.902 7.467 -23.059 1.00 88.44 633 GLU A CA 1
ATOM 4913 C C . GLU A 1 633 ? 9.379 6.499 -24.134 1.00 88.44 633 GLU A C 1
ATOM 4915 O O . GLU A 1 633 ? 8.326 5.880 -23.968 1.00 88.44 633 GLU A O 1
ATOM 4920 N N . ARG A 1 634 ? 10.135 6.306 -25.224 1.00 91.81 634 ARG A N 1
ATOM 4921 C CA . ARG A 1 634 ? 9.809 5.342 -26.283 1.00 91.81 634 ARG A CA 1
ATOM 4922 C C . ARG A 1 634 ? 10.288 3.920 -25.966 1.00 91.81 634 ARG A C 1
ATOM 4924 O O . ARG A 1 634 ? 10.001 3.015 -26.749 1.00 91.81 634 ARG A O 1
ATOM 4931 N N . ILE A 1 635 ? 10.969 3.693 -24.834 1.00 94.56 635 ILE A N 1
ATOM 4932 C CA . ILE A 1 635 ? 11.465 2.381 -24.388 1.00 94.56 635 ILE A CA 1
ATOM 4933 C C . ILE A 1 635 ? 10.623 1.860 -23.218 1.00 94.56 635 ILE A C 1
ATOM 4935 O O . ILE A 1 635 ? 10.804 2.247 -22.063 1.00 94.56 635 ILE A O 1
ATOM 4939 N N . LYS A 1 636 ? 9.760 0.880 -23.484 1.00 91.94 636 LYS A N 1
ATOM 4940 C CA . LYS A 1 636 ? 9.047 0.124 -22.448 1.00 91.94 636 LYS A CA 1
ATOM 4941 C C . LYS A 1 636 ? 9.848 -1.122 -22.076 1.00 91.94 636 LYS A C 1
ATOM 4943 O O . LYS A 1 636 ? 10.382 -1.791 -22.960 1.00 91.94 636 LYS A O 1
ATOM 4948 N N . LYS A 1 637 ? 9.934 -1.461 -20.783 1.00 91.19 637 LYS A N 1
ATOM 4949 C CA . LYS A 1 637 ? 10.746 -2.589 -20.281 1.00 91.19 637 LYS A CA 1
ATOM 4950 C C . LYS A 1 637 ? 9.951 -3.541 -19.390 1.00 91.19 637 LYS A C 1
ATOM 4952 O O . LYS A 1 637 ? 9.119 -3.085 -18.614 1.00 91.19 637 LYS A O 1
ATOM 4957 N N . GLU A 1 638 ? 10.273 -4.831 -19.450 1.00 82.62 638 GLU A N 1
ATOM 4958 C CA . GLU A 1 638 ? 9.784 -5.858 -18.519 1.00 82.62 638 GLU A CA 1
ATOM 4959 C C . GLU A 1 638 ? 10.930 -6.802 -18.120 1.00 82.62 638 GLU A C 1
ATOM 4961 O O . GLU A 1 638 ? 11.628 -7.346 -18.975 1.00 82.62 638 GLU A O 1
ATOM 4966 N N . ALA A 1 639 ? 11.151 -6.981 -16.814 1.00 77.69 639 ALA A N 1
ATOM 4967 C CA . ALA A 1 639 ? 12.257 -7.767 -16.265 1.00 77.69 639 ALA A CA 1
ATOM 4968 C C . ALA A 1 639 ? 11.775 -9.116 -15.718 1.00 77.69 639 ALA A C 1
ATOM 4970 O O . ALA A 1 639 ? 10.836 -9.162 -14.925 1.00 77.69 639 ALA A O 1
ATOM 4971 N N . PHE A 1 640 ? 12.465 -10.208 -16.059 1.00 68.56 640 PHE A N 1
ATOM 4972 C CA . PHE A 1 640 ? 12.190 -11.534 -15.499 1.00 68.56 640 PHE A CA 1
ATOM 4973 C C . PHE A 1 640 ? 13.238 -11.915 -14.445 1.00 68.56 640 PHE A C 1
ATOM 4975 O O . PHE A 1 640 ? 14.383 -12.210 -14.776 1.00 68.56 640 PHE A O 1
ATOM 4982 N N . GLY A 1 641 ? 12.815 -11.947 -13.176 1.00 51.81 641 GLY A N 1
ATOM 4983 C CA . GLY A 1 641 ? 13.596 -12.458 -12.043 1.00 51.81 641 GLY A CA 1
ATOM 4984 C C . GLY A 1 641 ? 14.560 -11.463 -11.374 1.00 51.81 641 GLY A C 1
ATOM 4985 O O . GLY A 1 641 ? 15.038 -10.508 -11.976 1.00 51.81 641 GLY A O 1
ATOM 4986 N N . THR A 1 642 ? 14.839 -11.720 -10.092 1.00 34.19 642 THR A N 1
ATOM 4987 C CA . THR A 1 642 ? 15.987 -11.207 -9.316 1.00 34.19 642 THR A CA 1
ATOM 4988 C C . THR A 1 642 ? 17.155 -12.203 -9.404 1.00 34.19 642 THR A C 1
ATOM 4990 O O . THR A 1 642 ? 16.933 -13.340 -9.816 1.00 34.19 642 THR A O 1
ATOM 4993 N N . GLU A 1 643 ? 18.374 -11.814 -9.003 1.00 31.66 643 GLU A N 1
ATOM 4994 C CA . GLU A 1 643 ? 19.584 -12.662 -9.045 1.00 31.66 643 GLU A CA 1
ATOM 4995 C C . GLU A 1 643 ? 19.357 -14.129 -8.612 1.00 31.66 643 GLU A C 1
ATOM 4997 O O . GLU A 1 643 ? 18.635 -14.426 -7.656 1.00 31.66 643 GLU A O 1
ATOM 5002 N N . THR A 1 644 ? 19.984 -15.050 -9.351 1.00 34.31 644 THR A N 1
ATOM 5003 C CA . THR A 1 644 ? 19.854 -16.510 -9.234 1.00 34.31 644 THR A CA 1
ATOM 5004 C C . THR A 1 644 ? 20.254 -17.023 -7.850 1.00 34.31 644 THR A C 1
ATOM 5006 O O . THR A 1 644 ? 21.388 -16.825 -7.416 1.00 34.31 644 THR A O 1
ATOM 5009 N N . ARG A 1 645 ? 19.353 -17.752 -7.183 1.00 32.97 645 ARG A N 1
ATOM 5010 C CA . ARG A 1 645 ? 19.635 -18.500 -5.950 1.00 32.97 645 ARG A CA 1
ATOM 5011 C C . ARG A 1 645 ? 19.297 -19.97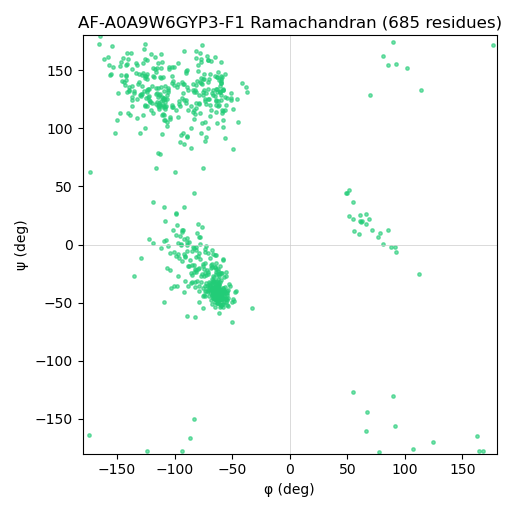5 -6.159 1.00 32.97 645 ARG A C 1
ATOM 5013 O O . ARG A 1 645 ? 18.168 -20.267 -6.532 1.00 32.97 645 ARG A O 1
ATOM 5020 N N . ASP A 1 646 ? 20.245 -20.862 -5.856 1.00 36.91 646 ASP A N 1
ATOM 5021 C CA . ASP A 1 646 ? 20.128 -22.325 -5.960 1.00 36.91 646 ASP A CA 1
ATOM 5022 C C . ASP A 1 646 ? 19.162 -22.921 -4.907 1.00 36.91 646 ASP A C 1
ATOM 5024 O O . ASP A 1 646 ? 19.475 -22.901 -3.713 1.00 36.91 646 ASP A O 1
ATOM 5028 N N . PRO A 1 647 ? 17.981 -23.448 -5.299 1.00 35.62 647 PRO A N 1
ATOM 5029 C CA . PRO A 1 647 ? 17.026 -24.121 -4.429 1.00 35.62 647 PRO A CA 1
ATOM 5030 C C . PRO A 1 647 ? 17.289 -25.634 -4.322 1.00 35.62 647 PRO A C 1
ATOM 5032 O O . PRO A 1 647 ? 16.504 -26.330 -3.684 1.00 35.62 647 PRO A O 1
ATOM 5035 N N . THR A 1 648 ? 18.308 -26.164 -5.008 1.00 33.50 648 THR A N 1
ATOM 5036 C CA . THR A 1 648 ? 18.698 -27.585 -5.037 1.00 33.50 648 THR A CA 1
ATOM 5037 C C . THR A 1 648 ? 19.932 -27.897 -4.209 1.00 33.50 648 THR A C 1
ATOM 5039 O O . THR A 1 648 ? 20.217 -29.079 -3.994 1.00 33.50 648 THR A O 1
ATOM 5042 N N . ARG A 1 649 ? 20.622 -26.884 -3.667 1.00 33.16 649 ARG A N 1
ATOM 5043 C CA . ARG A 1 649 ? 21.602 -27.074 -2.595 1.00 33.16 649 ARG A CA 1
ATOM 5044 C C . ARG A 1 649 ? 20.919 -27.774 -1.416 1.00 33.16 649 ARG A C 1
ATOM 5046 O O . ARG A 1 649 ? 20.328 -27.137 -0.547 1.00 33.16 649 ARG A O 1
ATOM 5053 N N . LYS A 1 650 ? 20.991 -29.110 -1.403 1.00 27.14 650 LYS A N 1
ATOM 5054 C CA . LYS A 1 650 ? 20.522 -29.964 -0.313 1.00 27.14 650 LYS A CA 1
ATOM 5055 C C . LYS A 1 650 ? 21.257 -29.541 0.956 1.00 27.14 650 LYS A C 1
ATOM 5057 O O . LYS A 1 650 ? 22.428 -29.869 1.132 1.00 27.14 650 LYS A O 1
ATOM 5062 N N . ALA A 1 651 ? 20.567 -28.876 1.876 1.00 33.47 651 ALA A N 1
ATOM 5063 C CA . ALA A 1 651 ? 20.871 -29.113 3.277 1.00 33.47 651 ALA A CA 1
ATOM 5064 C C . ALA A 1 651 ? 20.505 -30.583 3.539 1.00 33.47 651 ALA A C 1
ATOM 5066 O O . ALA A 1 651 ? 19.379 -30.998 3.263 1.00 33.47 651 ALA A O 1
ATOM 5067 N N . ALA A 1 652 ? 21.488 -31.379 3.960 1.00 30.11 652 ALA A N 1
ATOM 5068 C CA . ALA A 1 652 ? 21.398 -32.822 4.175 1.00 30.11 652 ALA A CA 1
ATOM 5069 C C . ALA A 1 652 ? 20.042 -33.275 4.755 1.00 30.11 652 ALA A C 1
ATOM 5071 O O . ALA A 1 652 ? 19.545 -32.714 5.731 1.00 30.11 652 ALA A O 1
ATOM 5072 N N . SER A 1 653 ? 19.441 -34.302 4.150 1.00 38.72 653 SER A N 1
ATOM 5073 C CA . SER A 1 653 ? 18.172 -34.884 4.584 1.00 38.72 653 SER A CA 1
ATOM 5074 C C . SER A 1 653 ? 18.355 -35.694 5.871 1.00 38.72 653 SER 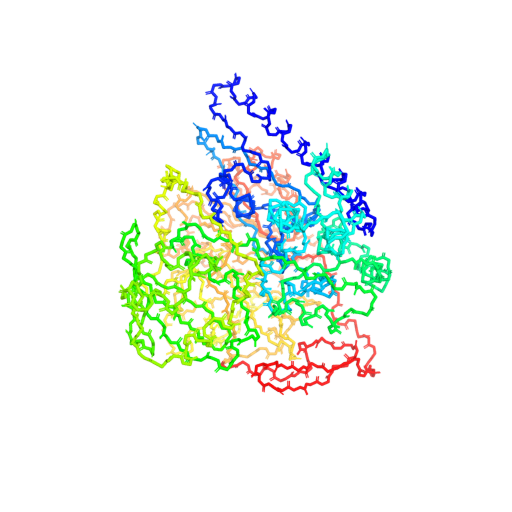A C 1
ATOM 5076 O O . SER A 1 653 ? 18.699 -36.870 5.817 1.00 38.72 653 SER A O 1
ATOM 5078 N N . ALA A 1 654 ? 18.135 -35.025 7.004 1.00 39.22 654 ALA A N 1
ATOM 5079 C CA . ALA A 1 654 ? 17.620 -35.549 8.277 1.00 39.22 654 ALA A CA 1
ATOM 5080 C C . ALA A 1 654 ? 17.398 -34.352 9.230 1.00 39.22 654 ALA A C 1
ATOM 5082 O O . ALA A 1 654 ? 18.090 -34.182 10.232 1.00 39.22 654 ALA A O 1
ATOM 5083 N N . GLY A 1 655 ? 16.502 -33.431 8.862 1.00 43.69 655 GLY A N 1
ATOM 5084 C CA . GLY A 1 655 ? 16.285 -32.192 9.611 1.00 43.69 655 GLY A CA 1
ATOM 5085 C C . GLY A 1 655 ? 15.209 -32.348 10.683 1.00 43.69 655 GLY A C 1
ATOM 5086 O O . GLY A 1 655 ? 14.067 -32.662 10.361 1.00 43.69 655 GLY A O 1
ATOM 5087 N N . ARG A 1 656 ? 15.565 -32.086 11.947 1.00 46.22 656 ARG A N 1
ATOM 5088 C CA . ARG A 1 656 ? 14.656 -31.969 13.105 1.00 46.22 656 ARG A CA 1
ATOM 5089 C C . ARG A 1 656 ? 13.339 -31.274 12.720 1.00 46.22 656 ARG A C 1
ATOM 5091 O O . ARG A 1 656 ? 13.373 -30.236 12.063 1.00 46.22 656 ARG A O 1
ATOM 5098 N N . ILE A 1 657 ? 12.196 -31.807 13.165 1.00 49.53 657 ILE A N 1
ATOM 5099 C CA . ILE A 1 657 ? 10.899 -31.120 13.045 1.00 49.53 657 ILE A CA 1
ATOM 5100 C C . ILE A 1 657 ? 11.017 -29.790 13.791 1.00 49.53 657 ILE A C 1
ATOM 5102 O O . ILE A 1 657 ? 11.208 -29.765 15.010 1.00 49.53 657 ILE A O 1
ATOM 5106 N N . ILE A 1 658 ? 10.961 -28.685 13.051 1.00 57.59 658 ILE A N 1
ATOM 5107 C CA . ILE A 1 658 ? 11.112 -27.338 13.620 1.00 57.59 658 ILE A CA 1
ATOM 5108 C C . ILE A 1 658 ? 9.763 -26.710 13.975 1.00 57.59 658 ILE A C 1
ATOM 5110 O O . ILE A 1 658 ? 9.717 -25.732 14.718 1.00 57.59 658 ILE A O 1
ATOM 5114 N N . GLY A 1 659 ? 8.664 -27.282 13.485 1.00 53.09 659 GLY A N 1
ATOM 5115 C CA . GLY A 1 659 ? 7.314 -26.841 13.809 1.00 53.09 659 GLY A CA 1
ATOM 5116 C C . GLY A 1 659 ? 6.247 -27.621 13.048 1.00 53.09 659 GLY A C 1
ATOM 5117 O O . GLY A 1 659 ? 6.553 -28.408 12.156 1.00 53.09 659 GLY A O 1
ATOM 5118 N N . ARG A 1 660 ? 4.982 -27.392 13.410 1.00 55.00 660 ARG A N 1
ATOM 5119 C CA . ARG A 1 660 ? 3.804 -27.847 12.660 1.00 55.00 660 ARG A CA 1
ATOM 5120 C C . ARG A 1 660 ? 3.084 -26.643 12.084 1.00 55.00 660 ARG A C 1
ATOM 5122 O O . ARG A 1 660 ? 2.999 -25.603 12.739 1.00 55.00 660 ARG A O 1
ATOM 5129 N N . VAL A 1 661 ? 2.535 -26.811 10.892 1.00 51.44 661 VAL A N 1
ATOM 5130 C CA . VAL A 1 661 ? 1.568 -25.876 10.326 1.00 51.44 661 VAL A CA 1
ATOM 5131 C C . VAL A 1 661 ? 0.177 -26.463 10.474 1.00 51.44 661 VAL A C 1
ATOM 5133 O O . VAL A 1 661 ? -0.028 -27.662 10.318 1.00 51.44 661 VAL A O 1
ATOM 5136 N N . THR A 1 662 ? -0.772 -25.608 10.837 1.00 50.56 662 THR A N 1
ATOM 5137 C CA . THR A 1 662 ? -2.192 -25.935 10.969 1.00 50.56 662 THR A CA 1
ATOM 5138 C C . THR A 1 662 ? -2.962 -24.971 10.082 1.00 50.56 662 THR A C 1
ATOM 5140 O O . THR A 1 662 ? -2.893 -23.755 10.282 1.00 50.56 662 THR A O 1
ATOM 5143 N N . PHE A 1 663 ? -3.681 -25.492 9.093 1.00 51.88 663 PHE A N 1
ATOM 5144 C CA . PHE A 1 663 ? -4.472 -24.674 8.182 1.00 51.88 663 PHE A CA 1
ATOM 5145 C C . PHE A 1 663 ? -5.815 -24.359 8.834 1.00 51.88 663 PHE A C 1
ATOM 5147 O O . PHE A 1 663 ? -6.672 -25.219 8.990 1.00 51.88 663 PHE A O 1
ATOM 5154 N N . GLN A 1 664 ? -5.997 -23.108 9.254 1.00 46.81 664 GLN A N 1
ATOM 5155 C CA . GLN A 1 664 ? -7.072 -22.720 10.173 1.00 46.81 664 GLN A CA 1
ATOM 5156 C C . GLN A 1 664 ? -8.493 -22.842 9.580 1.00 46.81 664 GLN A C 1
ATOM 5158 O O . GLN A 1 664 ? -9.456 -22.922 10.337 1.00 46.81 664 GLN A O 1
ATOM 5163 N N . MET A 1 665 ? -8.644 -22.895 8.250 1.00 40.59 665 MET A N 1
ATOM 5164 C CA . MET A 1 665 ? -9.944 -23.133 7.601 1.00 40.59 665 MET A CA 1
ATOM 5165 C C . MET A 1 665 ? -10.271 -24.621 7.385 1.00 40.59 665 MET A C 1
ATOM 5167 O O . MET A 1 665 ? -11.429 -24.988 7.538 1.00 40.59 665 MET A O 1
ATOM 5171 N N . SER A 1 666 ? -9.291 -25.483 7.077 1.00 41.97 666 SER A N 1
ATOM 5172 C CA . SER A 1 666 ? -9.505 -26.933 6.874 1.00 41.97 666 SER A CA 1
ATOM 5173 C C . SER A 1 666 ? -9.218 -27.782 8.119 1.00 41.97 666 SER A C 1
ATOM 5175 O O . SER A 1 666 ? -9.555 -28.959 8.153 1.00 41.97 666 SER A O 1
ATOM 5177 N N . GLN A 1 667 ? -8.590 -27.190 9.138 1.00 61.38 667 GLN A N 1
ATOM 5178 C CA . GLN A 1 667 ? -8.134 -27.821 10.384 1.00 61.38 667 GLN A CA 1
ATOM 5179 C C . GLN A 1 667 ? -7.101 -28.955 10.208 1.00 61.38 667 GLN A C 1
ATOM 5181 O O . GLN A 1 667 ? -6.742 -29.614 11.182 1.00 61.38 667 GLN A O 1
ATOM 5186 N N . VAL A 1 668 ? -6.558 -29.161 9.003 1.00 51.44 668 VAL A N 1
ATOM 5187 C CA . VAL A 1 668 ? -5.476 -30.130 8.746 1.00 51.44 668 VAL A CA 1
ATOM 5188 C C . VAL A 1 668 ? -4.149 -29.582 9.270 1.00 51.44 668 VAL A C 1
ATOM 5190 O O . VAL A 1 668 ? -3.890 -28.376 9.185 1.00 51.44 668 VAL A O 1
ATOM 5193 N N . SER A 1 669 ? -3.301 -30.452 9.830 1.00 54.91 669 SER A N 1
ATOM 5194 C CA . SER A 1 669 ? -2.052 -30.026 10.456 1.00 54.91 669 SER A CA 1
ATOM 5195 C C . SER A 1 669 ? -0.867 -30.952 10.184 1.00 54.91 669 SER A C 1
ATOM 5197 O O . SER A 1 669 ? -0.805 -32.050 10.738 1.00 54.91 669 SER A O 1
ATOM 5199 N N . GLU A 1 670 ? 0.122 -30.459 9.438 1.00 53.28 670 GLU A N 1
ATOM 5200 C CA . GLU A 1 670 ? 1.291 -31.223 8.980 1.00 53.28 670 GLU A CA 1
ATOM 5201 C C . GLU A 1 670 ? 2.603 -30.755 9.646 1.00 53.28 670 GLU A C 1
ATOM 5203 O O . GLU A 1 670 ? 2.772 -29.561 9.939 1.00 53.28 670 GLU A O 1
ATOM 5208 N N . PRO A 1 671 ? 3.534 -31.676 9.959 1.00 54.84 671 PRO A N 1
ATOM 5209 C CA . PRO A 1 671 ? 4.859 -31.351 10.474 1.00 54.84 671 PRO A CA 1
ATOM 5210 C C . PRO A 1 671 ? 5.798 -30.865 9.368 1.00 54.84 671 PRO A C 1
ATOM 5212 O O . PRO A 1 671 ? 5.801 -31.379 8.258 1.00 54.84 671 PRO A O 1
ATOM 5215 N N . ILE A 1 672 ? 6.643 -29.893 9.706 1.00 51.59 672 ILE A N 1
ATOM 5216 C CA . ILE A 1 672 ? 7.592 -29.282 8.776 1.00 51.59 672 ILE A CA 1
ATOM 5217 C C . ILE A 1 672 ? 9.009 -29.620 9.226 1.00 51.59 672 ILE A C 1
ATOM 5219 O O . ILE A 1 672 ? 9.433 -29.271 10.338 1.00 51.59 672 ILE A O 1
ATOM 5223 N N . ALA A 1 673 ? 9.749 -30.303 8.357 1.00 62.31 673 ALA A N 1
ATOM 5224 C CA . ALA A 1 673 ? 11.166 -30.562 8.558 1.00 62.31 673 ALA A CA 1
ATOM 5225 C C . ALA A 1 673 ? 11.986 -29.288 8.299 1.00 62.31 673 ALA A C 1
ATOM 5227 O O . ALA A 1 673 ? 11.650 -28.486 7.434 1.00 62.31 673 ALA A O 1
ATOM 5228 N N . GLY A 1 674 ? 13.092 -29.104 9.030 1.00 52.91 674 GLY A N 1
ATOM 5229 C CA . GLY A 1 674 ? 13.905 -27.876 8.993 1.00 52.91 674 GLY A CA 1
ATOM 5230 C C . GLY A 1 674 ? 14.481 -27.463 7.634 1.00 52.91 674 GLY A C 1
ATOM 5231 O O . GLY A 1 674 ? 14.941 -26.331 7.497 1.00 52.91 674 GLY A O 1
ATOM 5232 N N . ASN A 1 675 ? 14.428 -28.354 6.644 1.00 50.72 675 ASN A N 1
ATOM 5233 C CA . ASN A 1 675 ? 14.956 -28.123 5.304 1.00 50.72 675 ASN A CA 1
ATOM 5234 C C . ASN A 1 675 ? 13.842 -28.031 4.245 1.00 50.72 675 ASN A C 1
ATOM 5236 O O . ASN A 1 675 ? 14.147 -27.761 3.085 1.00 50.72 675 ASN A O 1
ATOM 5240 N N . ASP A 1 676 ? 12.579 -28.219 4.643 1.00 41.78 676 ASP A N 1
ATOM 5241 C CA . ASP A 1 676 ? 11.408 -28.072 3.783 1.00 41.78 676 ASP A CA 1
ATOM 5242 C C . ASP A 1 676 ? 10.761 -26.696 3.950 1.00 41.78 676 ASP A C 1
ATOM 5244 O O . ASP A 1 676 ? 10.881 -26.011 4.970 1.00 41.78 676 ASP A O 1
ATOM 5248 N N . THR A 1 677 ? 10.042 -26.276 2.917 1.00 52.28 677 THR A N 1
ATOM 5249 C CA . THR A 1 677 ? 9.188 -25.086 2.985 1.00 52.28 677 THR A CA 1
ATOM 5250 C C . THR A 1 677 ? 7.791 -25.493 3.456 1.00 52.28 677 THR A C 1
ATOM 5252 O O . THR A 1 677 ? 7.359 -26.596 3.156 1.00 52.28 677 THR A O 1
ATOM 5255 N N . ILE A 1 678 ? 7.064 -24.598 4.149 1.00 51.47 678 ILE A N 1
ATOM 5256 C CA . ILE A 1 678 ? 5.677 -24.831 4.641 1.00 51.47 678 ILE A CA 1
ATOM 5257 C C . ILE A 1 678 ? 4.777 -25.432 3.570 1.00 51.47 678 ILE A C 1
ATOM 5259 O O . ILE A 1 678 ? 3.952 -26.301 3.819 1.00 51.47 678 ILE A O 1
ATOM 5263 N N . LEU A 1 679 ? 4.987 -24.897 2.386 1.00 40.81 679 LEU A N 1
ATOM 5264 C CA . LEU A 1 679 ? 4.465 -25.348 1.145 1.00 40.81 679 LEU A CA 1
ATOM 5265 C C . LEU A 1 679 ? 4.712 -26.880 0.958 1.00 40.81 679 LEU A C 1
ATOM 5267 O O . LEU A 1 679 ? 3.757 -27.629 1.053 1.00 40.81 679 LEU A O 1
ATOM 5271 N N . GLY A 1 680 ? 5.954 -27.366 0.812 1.00 40.81 680 GLY A N 1
ATOM 5272 C CA . GLY A 1 680 ? 6.322 -28.752 0.417 1.00 40.81 680 GLY A CA 1
ATOM 5273 C C . GLY A 1 680 ? 5.945 -29.913 1.333 1.00 40.81 680 GLY A C 1
ATOM 5274 O O . GLY A 1 680 ? 6.098 -31.068 0.950 1.00 40.81 680 GLY A O 1
ATOM 5275 N N . SER A 1 681 ? 5.458 -29.618 2.533 1.00 46.34 681 SER A N 1
ATOM 5276 C CA . SER A 1 681 ? 5.169 -30.583 3.602 1.00 46.34 681 SER A CA 1
ATOM 5277 C C . SER A 1 681 ? 3.718 -31.131 3.630 1.00 46.34 681 SER A C 1
ATOM 5279 O O . SER A 1 681 ? 3.357 -31.803 4.590 1.00 46.34 681 SER A O 1
ATOM 5281 N N . GLY A 1 682 ? 2.906 -30.915 2.578 1.00 41.62 682 GLY A N 1
ATOM 5282 C CA . GLY A 1 682 ? 1.572 -31.532 2.343 1.00 41.62 682 GLY A CA 1
ATOM 5283 C C . GLY A 1 682 ? 0.352 -30.774 2.921 1.00 41.62 682 GLY A C 1
ATOM 5284 O O . GLY A 1 682 ? 0.539 -29.799 3.649 1.00 41.62 682 GLY A O 1
ATOM 5285 N N . PRO A 1 683 ? -0.918 -31.191 2.668 1.00 39.56 683 PRO A N 1
ATOM 5286 C CA . PRO A 1 683 ? -1.514 -31.854 1.508 1.00 39.56 683 PRO A CA 1
ATOM 5287 C C . PRO A 1 683 ? -2.505 -30.879 0.830 1.00 39.56 683 PRO A C 1
ATOM 5289 O O . PRO A 1 683 ? -3.715 -30.966 1.045 1.00 39.56 683 PRO A O 1
ATOM 5292 N N . ILE A 1 684 ? -2.046 -29.899 0.057 1.00 41.25 684 ILE A N 1
ATOM 5293 C CA . ILE A 1 684 ? -2.977 -28.988 -0.619 1.00 41.25 684 ILE A CA 1
ATOM 5294 C C . ILE A 1 684 ? -3.268 -29.575 -2.009 1.00 41.25 684 ILE A C 1
ATOM 5296 O O . ILE A 1 684 ? -2.630 -29.301 -3.018 1.00 41.25 684 ILE A O 1
ATOM 5300 N N . LYS A 1 685 ? -4.260 -30.471 -2.057 1.00 31.52 685 LYS A N 1
ATOM 5301 C CA . LYS A 1 685 ? -4.952 -30.760 -3.317 1.00 31.52 685 LYS A CA 1
ATOM 5302 C C . LYS A 1 685 ? -5.898 -29.591 -3.580 1.00 31.52 685 LYS A C 1
ATOM 5304 O O . LYS A 1 685 ? -6.914 -29.473 -2.898 1.00 31.52 685 LYS A O 1
ATOM 5309 N N . PHE A 1 686 ? -5.532 -28.719 -4.515 1.00 31.30 686 PHE A N 1
ATOM 5310 C CA . PHE A 1 686 ? -6.432 -27.697 -5.043 1.00 31.30 686 PHE A CA 1
ATOM 5311 C C . PHE A 1 686 ? -7.562 -28.375 -5.825 1.00 31.30 686 PHE A C 1
ATOM 5313 O O . PHE A 1 686 ? -7.305 -29.243 -6.661 1.00 31.30 686 PHE A O 1
ATOM 5320 N N . GLY A 1 687 ? -8.799 -28.015 -5.495 1.00 28.67 687 GLY A N 1
ATOM 5321 C CA . GLY A 1 687 ? -10.015 -28.372 -6.215 1.00 28.67 687 GLY A CA 1
ATOM 5322 C C . GLY A 1 687 ? -10.886 -27.144 -6.380 1.00 28.67 687 GLY A C 1
ATOM 5323 O O . GLY A 1 687 ? -10.738 -26.220 -5.541 1.00 28.67 687 GLY A O 1
#

Solvent-accessible surface area (backbone atoms only — not comparable to full-atom values): 38023 Å² total; per-residue (Å²): 93,70,61,66,40,43,39,39,75,53,52,69,52,25,35,52,47,50,54,51,51,44,54,51,43,44,52,51,34,51,55,52,29,55,58,36,44,77,70,74,35,52,52,46,51,64,72,60,61,77,79,74,40,66,90,46,48,77,49,79,23,58,96,71,68,52,66,66,51,37,27,48,54,36,55,24,27,73,28,66,76,73,44,54,22,19,61,49,68,8,50,47,66,85,56,62,56,72,50,62,74,62,87,71,97,72,79,65,57,53,58,95,66,66,51,57,75,81,77,52,48,33,35,77,45,35,74,37,56,24,33,43,96,88,51,48,67,39,54,47,41,41,44,52,30,26,38,36,45,31,70,46,31,49,52,45,49,54,47,48,59,72,72,30,90,45,74,67,54,27,50,74,77,44,48,70,68,58,51,52,50,46,52,49,17,74,75,74,49,69,40,60,72,57,57,45,45,54,39,44,50,41,37,16,63,81,46,28,58,60,40,71,75,34,51,67,54,42,40,59,71,40,39,42,50,56,64,64,48,70,45,77,46,44,25,42,60,89,28,62,30,39,58,43,28,66,73,74,38,89,61,42,48,79,38,77,47,62,60,54,86,58,52,86,46,69,69,43,37,60,67,39,46,70,45,52,50,31,43,82,66,24,53,91,38,73,48,32,34,31,40,37,33,32,77,93,46,74,48,45,29,22,38,37,35,47,78,38,41,72,46,78,40,82,36,81,67,86,80,59,63,31,39,36,40,28,31,35,64,63,48,47,31,35,71,51,51,54,38,58,66,68,60,35,42,76,69,62,44,34,46,76,51,63,58,68,67,59,55,52,53,54,51,62,21,37,61,67,58,81,68,67,60,84,91,76,94,74,85,88,76,80,73,88,79,65,72,78,76,70,76,76,87,74,90,37,97,85,76,72,59,93,60,44,73,51,65,30,20,28,68,41,75,42,84,48,28,62,60,27,35,34,42,31,30,25,32,74,89,58,57,57,46,94,62,74,62,61,24,20,20,24,32,32,38,57,40,47,51,83,41,25,69,41,76,48,76,44,36,33,27,39,28,58,85,50,41,59,42,46,26,35,64,44,55,49,40,96,46,31,68,63,35,37,33,57,74,77,65,61,53,64,71,41,73,43,38,36,41,29,56,40,78,80,63,60,57,86,66,83,87,50,67,43,41,35,33,37,19,31,55,68,29,34,31,33,45,42,0,26,54,46,32,42,53,76,67,64,52,91,41,44,37,35,43,38,37,38,26,63,42,76,59,48,48,59,50,59,70,58,52,53,53,48,32,74,76,27,87,46,50,42,78,47,56,25,31,47,44,87,84,59,80,95,63,91,64,51,75,38,71,76,43,52,68,55,50,59,73,71,34,83,70,54,40,78,47,37,34,43,40,22,20,49,67,72,55,49,53,49,41,51,53,33,40,45,77,58,58,26,56,70,90,38,54,47,75,53,79,72,80,75,87,93,62,74,78,73,73,72,68,74,96,80,47,63,75,72,48,70,51,67,43,88,88,81,69,51,69,38,65,32,38,66,78,59,53,82,38,40,48,54,84,86,79,86,127

Radius of gyration: 30.75 Å; Cα contacts (8 Å, |Δi|>4): 1264; chains: 1; bounding box: 75×67×90 Å

Organism: NCBI:txid29468

InterPro domains:
  IPR001433 Oxidoreductase FAD/NAD(P)-binding [PF00175] (517-621)
  IPR003033 SCP2 sterol-binding domain [PF02036] (279-364)
  IPR008333 Flavoprotein pyridine nucleotide cytochrome reductase-like, FAD-binding domain [PF00970] (408-506)
  IPR017896 4Fe-4S ferredoxin-type, iron-sulphur binding domain [PF00037] (111-132)
  IPR017896 4Fe-4S ferredoxin-type, iron-sulphur binding domain [PS51379] (107-136)
  IPR017900 4Fe-4S ferredoxin, iron-sulphur binding, conserved site [PS00198] (116-127)
  IPR017927 FAD-binding domain, ferredoxin reductase-type [PS51384] (403-508)
  IPR017938 Riboflavin synthase-like beta-barrel [SSF63380] (408-509)
  IPR036527 SCP2 sterol-binding domain superfamily [G3DSA:3.30.1050.10] (255-374)
  IPR036527 SCP2 sterol-binding domain superfamily [SSF55718] (261-369)
  IPR039261 Ferredoxin-NADP reductase (FNR), nucleotide-binding domain [G3DSA:3.40.50.80] (507-645)
  IPR039261 Ferredoxin-NADP reductase (FNR), nucleotide-binding domain [SSF52343] (510-641)
  IPR050415 Multicomponent Reductase Electron Transfer [PTHR47354] (331-646)